Protein AF-A0A0H2TU42-F1 (afdb_monomer_lite)

Foldseek 3Di:
DDDDPDDQLQRQLVVLVVPPDPVSLVSSLVSLVVVCVVPVLALVSLQSNLVSCVSVVVLVVSLVSLVSSLVSCPVPDLLDPSNLSSLVSNLVSCVSVVVLVVNVVSLVSNVVNVDPCSVVSVVSSVVSVVVVVVCPDPPVVVVVCVVPDPPDPDPLDPADDAQQDDDDDQAEPDPDDPDDCGPPQLEEEEEDEACRLVSNVVVNVVVSVVCCVVVVHDHHYHYHYHYSALLNVLLVLLLVLLVVQLVVCVVVVPPPSVVSVVLSCCLSQFQWAFPVSLVVLLVRLVVVLVCLVVVHCSDPNDDDDPVSSVNSSVLSVQLNDDDDPCQQLLNVVVVVLVVVVVDDDPDPVPPPCVVQVVVCNLQSDGDDDLVVCCVPPVVLNVLVVCVVVVHPCSSVVNNVVCSVGIGGNSSSDDVVSVVSVVVSQCPDPPQPVDDDVVVNVVD

Radius of gyration: 30.94 Å; chains: 1; bounding box: 75×48×89 Å

Sequence (443 aa):
MASDGAESPSTLARTALTRADSIAIFAAEKAYKEAAKLAPDDPSPLSNISAVLFEKGDYAASLVYLKKAITLSTSEPEDSSKKRRLLSRAVKCHIHALNLQEADSALEALEASGSDEAVGLRDDVAQMQALWASVPDIKAQRKLVLDRLPRYTPDLLDEAEYYPAGHDQPEPLTDITPGKDAPKETDARLMFCGSGDARNVFTTMISYWLLGQIGNSKPNVHITMLDIKPAALARTLVILDMAQHFAIMKFMKTPGHEHALVNMSYLYSSPYLPPFVVEKLKLQLPPLIKALEEDEALLKFLYVPPDTRNRILQVLRQWNAPLPLQFRSKWTRAGVRRNMETSLPQRAQSGKLDTEAKTYKDLLAIFGPEDYISRREPALSPLLAAYRKGEAGARDKLEEYLAATWTPNPTFVDVGWEGVRAATFDSAPGYPRGGSEEEKADW

Secondary structure (DSSP, 8-state):
-----PPPHHHHHHHHHTT--HHHHHHHHHHHHHHHHH-TT-HHHHHHHHHHHHHTT-HHHHHHHHHHHHHHTTTS-TT-HHHHHHHHHHHHHHHHTT-HHHHHHHHHHHHHTT-THHHHHHHHHHHHHHHHHT-S-HHHHHHHHHHHS-S----S-SSPPP-SS--SPP-------TTS---SS-EEEEEEES-TT-HHHHHHHHHHHHHHHHTT---EEEEEEE-S-HHHHHHHHHHHHHHHHHHHHHHTT-TTTHHHHHHHHHHHH-SEE-HHHHHHHHHHHHHHHHHHHTT--SSTT----HHHHHHHHHHHHHHHSPPPGGG-HHHHHHHHHHHHHHS-------TT-HHHHHHHHHHS-----HHHHHHH-TTHHHHHHHHHTT-TTHHHHHHHHHHHHPEE-GGG--HHHHHHHHHHHHHSTT--SS--HHHHTT-

pLDDT: mean 80.25, std 16.75, range [26.73, 96.69]

InterPro domains:
  IPR011990 Tetratricopeptide-like helical domain superfamily [G3DSA:1.25.40.10] (25-119)
  IPR011990 Tetratricopeptide-like helical domain superfamily [SSF48452] (27-104)
  IPR027974 Domain of unknown function DUF4470 [PF14737] (171-247)

Structure (mmCIF, N/CA/C/O backbone):
data_AF-A0A0H2TU42-F1
#
_entry.id   AF-A0A0H2TU42-F1
#
loop_
_atom_site.group_PDB
_atom_site.id
_atom_site.type_symbol
_atom_site.label_atom_id
_atom_site.label_alt_id
_atom_site.label_comp_id
_atom_site.label_asym_id
_atom_site.label_entity_id
_atom_site.label_seq_id
_atom_site.pdbx_PDB_ins_code
_atom_site.Cartn_x
_atom_site.Cartn_y
_atom_site.Cartn_z
_atom_site.occupancy
_atom_site.B_iso_or_equiv
_atom_site.auth_seq_id
_atom_site.auth_comp_id
_atom_site.auth_asym_id
_atom_site.auth_atom_id
_atom_site.pdbx_PDB_model_num
ATOM 1 N N . MET A 1 1 ? -13.845 -24.448 -51.165 1.00 36.31 1 MET A N 1
ATOM 2 C CA . MET A 1 1 ? -13.022 -24.823 -49.997 1.00 36.31 1 MET A CA 1
ATOM 3 C C . MET A 1 1 ? -12.189 -23.607 -49.648 1.00 36.31 1 MET A C 1
ATOM 5 O O . MET A 1 1 ? -11.233 -23.317 -50.352 1.00 36.31 1 MET A O 1
ATOM 9 N N . ALA A 1 2 ? -12.670 -22.817 -48.690 1.00 26.73 2 ALA A N 1
ATOM 10 C CA . ALA A 1 2 ? -12.024 -21.591 -48.242 1.00 26.73 2 ALA A CA 1
ATOM 11 C C . ALA A 1 2 ? -10.931 -21.962 -47.232 1.00 26.73 2 ALA A C 1
ATOM 13 O O . ALA A 1 2 ? -11.217 -22.664 -46.266 1.00 26.73 2 ALA A O 1
ATOM 14 N N . SER A 1 3 ? -9.689 -21.560 -47.492 1.00 33.00 3 SER A N 1
ATOM 15 C CA . SER A 1 3 ? -8.603 -21.642 -46.517 1.00 33.00 3 SER A CA 1
ATOM 16 C C . SER A 1 3 ? -8.771 -20.498 -45.519 1.00 33.00 3 SER A C 1
ATOM 18 O O . SER A 1 3 ? -8.649 -19.333 -45.901 1.00 33.00 3 SER A O 1
ATOM 20 N N . ASP A 1 4 ? -9.091 -20.848 -44.276 1.00 37.72 4 ASP A N 1
ATOM 21 C CA . ASP A 1 4 ? -9.236 -19.929 -43.149 1.00 37.72 4 ASP A CA 1
ATOM 22 C C . ASP A 1 4 ? -8.024 -19.000 -43.003 1.00 37.72 4 ASP A C 1
ATOM 24 O O . ASP A 1 4 ? -6.873 -19.437 -42.954 1.00 37.72 4 ASP A O 1
ATOM 28 N N . GLY A 1 5 ? -8.308 -17.701 -42.901 1.00 37.81 5 GLY A N 1
ATOM 29 C CA . GLY A 1 5 ? -7.352 -16.619 -42.672 1.00 37.81 5 GLY A CA 1
ATOM 30 C C . GLY A 1 5 ? -6.841 -16.551 -41.232 1.00 37.81 5 GLY A C 1
ATOM 31 O O . GLY A 1 5 ? -6.866 -15.483 -40.625 1.00 37.81 5 GLY A O 1
ATOM 32 N N . ALA A 1 6 ? -6.392 -17.674 -40.669 1.00 40.59 6 ALA A N 1
ATOM 33 C CA . ALA A 1 6 ? -5.649 -17.659 -39.416 1.00 40.59 6 ALA A CA 1
ATOM 34 C C . ALA A 1 6 ? -4.234 -17.125 -39.690 1.00 40.59 6 ALA A C 1
ATOM 36 O O . ALA A 1 6 ? -3.470 -17.730 -40.446 1.00 40.59 6 ALA A O 1
ATOM 37 N N . GLU A 1 7 ? -3.882 -15.981 -39.098 1.00 47.84 7 GLU A N 1
ATOM 38 C CA . GLU A 1 7 ? -2.511 -15.473 -39.149 1.00 47.84 7 GLU A CA 1
ATOM 39 C C . GLU A 1 7 ? -1.542 -16.550 -38.653 1.00 47.84 7 GLU A C 1
ATOM 41 O O . GLU A 1 7 ? -1.769 -17.186 -37.621 1.00 47.84 7 GLU A O 1
ATOM 46 N N . SER A 1 8 ? -0.453 -16.772 -39.396 1.00 56.25 8 SER A N 1
ATOM 47 C CA . SER A 1 8 ? 0.522 -17.791 -39.012 1.00 56.25 8 SER A CA 1
ATOM 48 C C . SER A 1 8 ? 1.033 -17.518 -37.585 1.00 56.25 8 SER A C 1
ATOM 50 O O . SER A 1 8 ? 1.230 -16.351 -37.228 1.00 56.25 8 SER A O 1
ATOM 52 N N . PRO A 1 9 ? 1.335 -18.550 -36.775 1.00 53.38 9 PRO A N 1
ATOM 53 C CA . PRO A 1 9 ? 1.922 -18.365 -35.444 1.00 53.38 9 PRO A CA 1
ATOM 54 C C . PRO A 1 9 ? 3.171 -17.466 -35.448 1.00 53.38 9 PRO A C 1
ATOM 56 O O . PRO A 1 9 ? 3.448 -16.768 -34.476 1.00 53.38 9 PRO A O 1
ATOM 59 N N . SER A 1 10 ? 3.900 -17.438 -36.570 1.00 50.12 10 SER A N 1
ATOM 60 C CA . SER A 1 10 ? 5.056 -16.565 -36.773 1.00 50.12 10 SER A CA 1
ATOM 61 C C . SER A 1 10 ? 4.691 -15.084 -36.958 1.00 50.12 10 SER A C 1
ATOM 63 O O . SER A 1 10 ? 5.472 -14.220 -36.570 1.00 50.12 10 SER A O 1
ATOM 65 N N . THR A 1 11 ? 3.513 -14.782 -37.512 1.00 58.25 11 THR A N 1
ATOM 66 C CA . THR A 1 11 ? 2.992 -13.419 -37.702 1.00 58.25 11 THR A CA 1
ATOM 67 C C . THR A 1 11 ? 2.542 -12.837 -36.365 1.00 58.25 11 THR A C 1
ATOM 69 O O . THR A 1 11 ? 3.008 -11.768 -35.978 1.00 58.25 11 THR A O 1
ATOM 72 N N . LEU A 1 12 ? 1.753 -13.599 -35.599 1.00 57.28 12 LEU A N 1
ATOM 73 C CA . LEU A 1 12 ? 1.305 -13.222 -34.254 1.00 57.28 12 LEU A CA 1
ATOM 74 C C . LEU A 1 12 ? 2.488 -12.985 -33.298 1.00 57.28 12 LEU A C 1
ATOM 76 O O . LEU A 1 12 ? 2.488 -12.035 -32.517 1.00 57.28 12 LEU A O 1
ATOM 80 N N . ALA A 1 13 ? 3.540 -13.804 -33.404 1.00 55.44 13 ALA A N 1
ATOM 81 C CA . ALA A 1 13 ? 4.751 -13.656 -32.598 1.00 55.44 13 ALA A CA 1
ATOM 82 C C . ALA A 1 13 ? 5.600 -12.421 -32.969 1.00 55.44 13 ALA A C 1
ATOM 84 O O . ALA A 1 13 ? 6.298 -11.887 -32.106 1.00 55.44 13 ALA A O 1
ATOM 85 N N . ARG A 1 14 ? 5.556 -11.933 -34.220 1.00 56.66 14 ARG A N 1
ATOM 86 C CA . ARG A 1 14 ? 6.242 -10.684 -34.613 1.00 56.66 14 ARG A CA 1
ATOM 87 C C . ARG A 1 14 ? 5.549 -9.461 -34.021 1.00 56.66 14 ARG A C 1
ATOM 89 O O . ARG A 1 14 ? 6.233 -8.593 -33.491 1.00 56.66 14 ARG A O 1
ATOM 96 N N . THR A 1 15 ? 4.217 -9.436 -34.047 1.00 55.97 15 THR A N 1
ATOM 97 C CA . THR A 1 15 ? 3.397 -8.366 -33.452 1.00 55.97 15 THR A CA 1
ATOM 98 C C . THR A 1 15 ? 3.532 -8.318 -31.924 1.00 55.97 15 THR A C 1
ATOM 100 O O . THR A 1 15 ? 3.492 -7.248 -31.318 1.00 55.97 15 THR A O 1
ATOM 103 N N . ALA A 1 16 ? 3.740 -9.474 -31.287 1.00 52.84 16 ALA A N 1
ATOM 104 C CA . ALA A 1 16 ? 3.999 -9.575 -29.853 1.00 52.84 16 ALA A CA 1
ATOM 105 C C . ALA A 1 16 ? 5.377 -9.004 -29.453 1.00 52.84 16 ALA A C 1
ATOM 107 O O . ALA A 1 16 ? 5.484 -8.322 -28.438 1.00 52.84 16 ALA A O 1
ATOM 108 N N . LEU A 1 17 ? 6.418 -9.227 -30.267 1.00 50.94 17 LEU A N 1
ATOM 109 C CA . LEU A 1 17 ? 7.781 -8.750 -29.988 1.00 50.94 17 LEU A CA 1
ATOM 110 C C . LEU A 1 17 ? 7.901 -7.216 -30.051 1.00 50.94 17 LEU A C 1
ATOM 112 O O . LEU A 1 17 ? 8.698 -6.634 -29.327 1.00 50.94 17 LEU A O 1
ATOM 116 N N . THR A 1 18 ? 7.086 -6.549 -30.872 1.00 53.94 18 THR A N 1
ATOM 117 C CA . THR A 1 18 ? 7.065 -5.078 -30.974 1.00 53.94 18 THR A CA 1
ATOM 118 C C . THR A 1 18 ? 6.469 -4.364 -29.757 1.00 53.94 18 THR A C 1
ATOM 120 O O . THR A 1 18 ? 6.594 -3.149 -29.671 1.00 53.94 18 THR A O 1
ATOM 123 N N . ARG A 1 19 ? 5.816 -5.080 -28.828 1.00 48.12 19 ARG A N 1
ATOM 124 C CA . ARG A 1 19 ? 5.111 -4.485 -27.676 1.00 48.12 19 ARG A CA 1
ATOM 125 C C . ARG A 1 19 ? 5.881 -4.514 -26.350 1.00 48.12 19 ARG A C 1
ATOM 127 O O . ARG A 1 19 ? 5.322 -4.088 -25.356 1.00 48.12 19 ARG A O 1
ATOM 134 N N . ALA A 1 20 ? 7.123 -5.008 -26.320 1.00 50.12 20 ALA A N 1
ATOM 135 C CA . ALA A 1 20 ? 8.003 -5.017 -25.134 1.00 50.12 20 ALA A CA 1
ATOM 136 C C . ALA A 1 20 ? 7.394 -5.563 -23.812 1.00 50.12 20 ALA A C 1
ATOM 138 O O . ALA A 1 20 ? 7.954 -5.359 -22.741 1.00 50.12 20 ALA A O 1
ATOM 139 N N . ASP A 1 21 ? 6.293 -6.318 -23.866 1.00 56.97 21 ASP A N 1
ATOM 140 C CA . ASP A 1 21 ? 5.682 -6.947 -22.693 1.00 56.97 21 ASP A CA 1
ATOM 141 C C . ASP A 1 21 ? 6.434 -8.229 -22.300 1.00 56.97 21 ASP A C 1
ATOM 143 O O . ASP A 1 21 ? 6.593 -9.152 -23.108 1.00 56.97 21 ASP A O 1
ATOM 147 N N . SER A 1 22 ? 6.831 -8.359 -21.030 1.00 55.47 22 SER A N 1
ATOM 148 C CA . SER A 1 22 ? 7.536 -9.552 -20.520 1.00 55.47 22 SER A CA 1
ATOM 149 C C . SER A 1 22 ? 6.749 -10.856 -20.747 1.00 55.47 22 SER A C 1
ATOM 151 O O . SER A 1 22 ? 7.329 -11.894 -21.072 1.00 55.47 22 SER A O 1
ATOM 153 N N . ILE A 1 23 ? 5.415 -10.795 -20.672 1.00 58.09 23 ILE A N 1
ATOM 154 C CA . ILE A 1 23 ? 4.497 -11.911 -20.952 1.00 58.09 23 ILE A CA 1
ATOM 155 C C . ILE A 1 23 ? 4.503 -12.272 -22.450 1.00 58.09 23 ILE A C 1
ATOM 157 O O . ILE A 1 23 ? 4.455 -13.453 -22.812 1.00 58.09 23 ILE A O 1
ATOM 161 N N . ALA A 1 24 ? 4.621 -11.276 -23.330 1.00 66.06 24 ALA A N 1
ATOM 162 C CA . ALA A 1 24 ? 4.630 -11.455 -24.779 1.00 66.06 24 ALA A CA 1
ATOM 163 C C . ALA A 1 24 ? 5.919 -12.141 -25.274 1.00 66.06 24 ALA A C 1
ATOM 165 O O . ALA A 1 24 ? 5.869 -12.971 -26.186 1.00 66.06 24 ALA A O 1
ATOM 166 N N . ILE A 1 25 ? 7.056 -11.879 -24.622 1.00 69.19 25 ILE A N 1
ATOM 167 C CA . ILE A 1 25 ? 8.364 -12.474 -24.945 1.00 69.19 25 ILE A CA 1
ATOM 168 C C . ILE A 1 25 ? 8.367 -14.001 -24.726 1.00 69.19 25 ILE A C 1
ATOM 170 O O . ILE A 1 25 ? 8.842 -14.749 -25.585 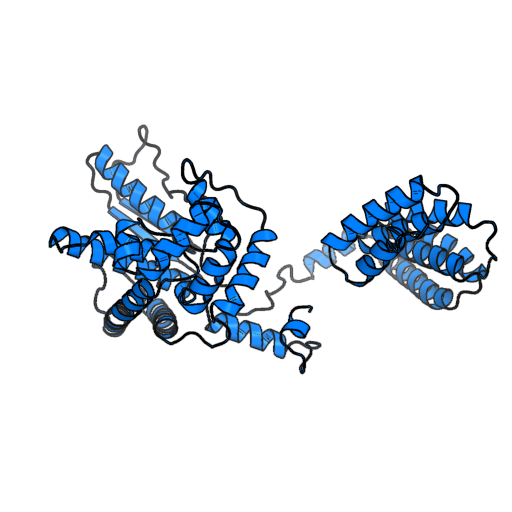1.00 69.19 25 ILE A O 1
ATOM 174 N N . PHE A 1 26 ? 7.792 -14.498 -23.621 1.00 73.25 26 PHE A N 1
ATOM 175 C CA . PHE A 1 26 ? 7.708 -15.947 -23.359 1.00 73.25 26 PHE A CA 1
ATOM 176 C C . PHE A 1 26 ? 6.787 -16.672 -24.347 1.00 73.25 26 PHE A C 1
ATOM 178 O O . PHE A 1 26 ? 7.103 -17.777 -24.803 1.00 73.25 26 PHE A O 1
ATOM 185 N N . ALA A 1 27 ? 5.660 -16.052 -24.703 1.00 77.12 27 ALA A N 1
ATOM 186 C CA . ALA A 1 27 ? 4.747 -16.593 -25.704 1.00 77.12 27 ALA A CA 1
ATOM 187 C C . ALA A 1 27 ? 5.408 -16.655 -27.095 1.00 77.12 27 ALA A C 1
ATOM 189 O O . ALA A 1 27 ? 5.297 -17.676 -27.782 1.00 77.12 27 ALA A O 1
ATOM 190 N N . ALA A 1 28 ? 6.155 -15.612 -27.476 1.00 78.94 28 ALA A N 1
ATOM 191 C CA . ALA A 1 28 ? 6.892 -15.553 -28.736 1.00 78.94 28 ALA A CA 1
ATOM 192 C C . ALA A 1 28 ? 7.981 -16.636 -28.825 1.00 78.94 28 ALA A C 1
ATOM 194 O O . ALA A 1 28 ? 8.077 -17.327 -29.840 1.00 78.94 28 ALA A O 1
ATOM 195 N N . GLU A 1 29 ? 8.756 -16.851 -27.755 1.00 85.00 29 GLU A N 1
ATOM 196 C CA . GLU A 1 29 ? 9.780 -17.904 -27.713 1.00 85.00 29 GLU A CA 1
ATOM 197 C C . GLU A 1 29 ? 9.178 -19.291 -27.987 1.00 85.00 29 GLU A C 1
ATOM 199 O O . GLU A 1 29 ? 9.701 -20.063 -28.795 1.00 85.00 29 GLU A O 1
ATOM 204 N N . LYS A 1 30 ? 8.046 -19.598 -27.339 1.00 86.06 30 LYS A N 1
ATOM 205 C CA . LYS A 1 30 ? 7.330 -20.865 -27.524 1.00 86.06 30 LYS A CA 1
ATOM 206 C C . LYS A 1 30 ? 6.829 -21.018 -28.961 1.00 86.06 30 LYS A C 1
ATOM 208 O O . LYS A 1 30 ? 7.024 -22.075 -29.558 1.00 86.06 30 LYS A O 1
ATOM 213 N N . ALA A 1 31 ? 6.229 -19.971 -29.526 1.00 85.69 31 ALA A N 1
ATOM 214 C CA . ALA A 1 31 ? 5.705 -19.989 -30.889 1.00 85.69 31 ALA A CA 1
ATOM 215 C C . ALA A 1 31 ? 6.810 -20.212 -31.935 1.00 85.69 31 ALA A C 1
ATOM 217 O O . ALA A 1 31 ? 6.652 -21.048 -32.825 1.00 85.69 31 ALA A O 1
ATOM 218 N N . TYR A 1 32 ? 7.956 -19.532 -31.809 1.00 90.81 32 TYR A N 1
ATOM 219 C CA . TYR A 1 32 ? 9.064 -19.724 -32.746 1.00 90.81 32 TYR A CA 1
ATOM 220 C C . TYR A 1 32 ? 9.752 -21.084 -32.591 1.00 90.81 32 TYR A C 1
ATOM 222 O O . TYR A 1 32 ? 10.192 -21.648 -33.591 1.00 90.81 32 TYR A O 1
ATOM 230 N N . LYS A 1 33 ? 9.804 -21.653 -31.378 1.00 90.81 33 LYS A N 1
ATOM 231 C CA . LYS A 1 33 ? 10.284 -23.030 -31.168 1.00 90.81 33 LYS A CA 1
ATOM 232 C C . LYS A 1 33 ? 9.399 -24.061 -31.866 1.00 90.81 33 LYS A C 1
ATOM 234 O O . LYS A 1 33 ? 9.930 -24.990 -32.464 1.00 90.81 33 LYS A O 1
ATOM 239 N N . GLU A 1 34 ? 8.078 -23.899 -31.824 1.00 90.62 34 GLU A N 1
ATOM 240 C CA . GLU A 1 34 ? 7.168 -24.761 -32.589 1.00 90.62 34 GLU A CA 1
ATOM 241 C C . GLU A 1 34 ? 7.316 -24.539 -34.100 1.00 90.62 34 GLU A C 1
ATOM 243 O O . GLU A 1 34 ? 7.420 -25.506 -34.851 1.00 90.62 34 GLU A O 1
ATOM 248 N N . ALA A 1 35 ? 7.442 -23.288 -34.557 1.00 88.19 35 ALA A N 1
ATOM 249 C CA . ALA A 1 35 ? 7.691 -22.992 -35.969 1.00 88.19 35 ALA A CA 1
ATOM 250 C C . ALA A 1 35 ? 8.994 -23.636 -36.485 1.00 88.19 35 ALA A C 1
ATOM 252 O O . ALA A 1 35 ? 9.003 -24.210 -37.570 1.00 88.19 35 ALA A O 1
ATOM 253 N N . ALA A 1 36 ? 10.066 -23.617 -35.687 1.00 90.25 36 ALA A N 1
ATOM 254 C CA . ALA A 1 36 ? 11.335 -24.264 -36.024 1.00 90.25 36 ALA A CA 1
ATOM 255 C C . ALA A 1 36 ? 11.226 -25.797 -36.129 1.00 90.25 36 ALA A C 1
ATOM 257 O O . ALA A 1 36 ? 11.974 -26.410 -36.884 1.00 90.25 36 ALA A O 1
ATOM 258 N N . LYS A 1 37 ? 10.301 -26.434 -35.393 1.00 92.19 37 LYS A N 1
ATOM 259 C CA . LYS A 1 37 ? 10.027 -27.877 -35.537 1.00 92.19 37 LYS A CA 1
ATOM 260 C C . LYS A 1 37 ? 9.267 -28.189 -36.825 1.00 92.19 37 LYS A C 1
ATOM 262 O O . LYS A 1 37 ? 9.496 -29.236 -37.420 1.00 92.19 37 LYS A O 1
ATOM 267 N N . LEU A 1 38 ? 8.348 -27.308 -37.220 1.00 91.19 38 LEU A N 1
ATOM 268 C CA . LEU A 1 38 ? 7.512 -27.479 -38.410 1.00 91.19 38 LEU A CA 1
ATOM 269 C C . LEU A 1 38 ? 8.276 -27.204 -39.714 1.00 91.19 38 LEU A C 1
ATOM 271 O O . LEU A 1 38 ? 7.951 -27.799 -40.737 1.00 91.19 38 LEU A O 1
ATOM 275 N N . ALA A 1 39 ? 9.283 -26.330 -39.674 1.00 87.56 39 ALA A N 1
ATOM 276 C CA . ALA A 1 39 ? 10.134 -25.986 -40.810 1.00 87.56 39 ALA A CA 1
ATOM 277 C C . ALA A 1 39 ? 11.622 -26.036 -40.400 1.00 87.56 39 ALA A C 1
ATOM 279 O O . ALA A 1 39 ? 12.222 -24.990 -40.150 1.00 87.56 39 ALA A O 1
ATOM 280 N N . PRO A 1 40 ? 12.224 -27.238 -40.298 1.00 87.38 40 PRO A N 1
ATOM 281 C CA . PRO A 1 40 ? 13.585 -27.405 -39.779 1.00 87.38 40 PRO A CA 1
ATOM 282 C C . PRO A 1 40 ? 14.671 -26.794 -40.678 1.00 87.38 40 PRO A C 1
ATOM 284 O O . PRO A 1 40 ? 15.730 -26.425 -40.175 1.00 87.38 40 PRO A O 1
ATOM 287 N N . ASP A 1 41 ? 14.391 -26.652 -41.975 1.00 87.69 41 ASP A N 1
ATOM 288 C CA . ASP A 1 41 ? 15.322 -26.100 -42.965 1.00 87.69 41 ASP A CA 1
ATOM 289 C C . ASP A 1 41 ? 15.129 -24.587 -43.198 1.00 87.69 41 ASP A C 1
ATOM 291 O O . ASP A 1 41 ? 15.902 -23.974 -43.932 1.00 87.69 41 ASP A O 1
ATOM 295 N N . ASP A 1 42 ? 14.120 -23.956 -42.578 1.00 86.62 42 ASP A N 1
ATOM 296 C CA . ASP A 1 42 ? 13.911 -22.503 -42.661 1.00 86.62 42 ASP A CA 1
ATOM 297 C C . ASP A 1 42 ? 14.761 -21.781 -41.592 1.00 86.62 42 ASP A C 1
ATOM 299 O O . ASP A 1 42 ? 14.579 -22.012 -40.391 1.00 86.62 42 ASP A O 1
ATOM 303 N N . PRO A 1 43 ? 15.668 -20.858 -41.968 1.00 89.31 43 PRO A N 1
ATOM 304 C CA . PRO A 1 43 ? 16.447 -20.084 -41.002 1.00 89.31 43 PRO A CA 1
ATOM 305 C C . PRO A 1 43 ? 15.611 -19.054 -40.218 1.00 89.31 43 PRO A C 1
ATOM 307 O O . PRO A 1 43 ? 16.056 -18.562 -39.174 1.00 89.31 43 PRO A O 1
ATOM 310 N N . SER A 1 44 ? 14.408 -18.697 -40.682 1.00 89.62 44 SER A N 1
ATOM 311 C CA . SER A 1 44 ? 13.621 -17.576 -40.145 1.00 89.62 44 SER A CA 1
ATOM 312 C C . SER A 1 44 ? 13.141 -17.784 -38.699 1.00 89.62 44 SER A C 1
ATOM 314 O O . SER A 1 44 ? 13.308 -16.864 -37.888 1.00 89.62 44 SER A O 1
ATOM 316 N N . PRO A 1 45 ? 12.590 -18.952 -38.306 1.00 90.69 45 PRO A N 1
ATOM 317 C CA . PRO A 1 45 ? 12.252 -19.228 -36.912 1.00 90.69 45 PRO A CA 1
ATOM 318 C C . PRO A 1 45 ? 13.469 -19.148 -35.987 1.00 90.69 45 PRO A C 1
ATOM 320 O O . PRO A 1 45 ? 13.381 -18.544 -34.921 1.00 90.69 45 PRO A O 1
ATOM 323 N N . LEU A 1 46 ? 14.625 -19.677 -36.407 1.00 93.44 46 LEU A N 1
ATOM 324 C CA . LEU A 1 46 ? 15.860 -19.649 -35.613 1.00 93.44 46 LEU A CA 1
ATOM 325 C C . LEU A 1 46 ? 16.394 -18.221 -35.441 1.00 93.44 46 LEU A C 1
ATOM 327 O O . LEU A 1 46 ? 16.766 -17.830 -34.334 1.00 93.44 46 LEU A O 1
ATOM 331 N N . SER A 1 47 ? 16.351 -17.414 -36.507 1.00 93.00 47 SER A N 1
ATOM 332 C CA . SER A 1 47 ? 16.646 -15.979 -36.451 1.00 93.00 47 SER A CA 1
ATOM 333 C C . SER A 1 47 ? 15.774 -15.273 -35.408 1.00 93.00 47 SER A C 1
ATOM 335 O O . SER A 1 47 ? 16.277 -14.496 -34.598 1.00 93.00 47 SER A O 1
ATOM 337 N N . ASN A 1 48 ? 14.473 -15.563 -35.380 1.00 91.94 48 ASN A N 1
ATOM 338 C CA . ASN A 1 48 ? 13.554 -14.915 -34.446 1.00 91.94 48 ASN A CA 1
ATOM 339 C C . ASN A 1 48 ? 13.724 -15.408 -33.001 1.00 91.94 48 ASN A C 1
ATOM 341 O O . ASN A 1 48 ? 13.646 -14.592 -32.087 1.00 91.94 48 ASN A O 1
ATOM 345 N N . ILE A 1 49 ? 14.044 -16.690 -32.779 1.00 93.00 49 ILE A N 1
ATOM 346 C CA . ILE A 1 49 ? 14.433 -17.189 -31.446 1.00 93.00 49 ILE A CA 1
ATOM 347 C C . ILE A 1 49 ? 15.671 -16.439 -30.944 1.00 93.00 49 ILE A C 1
ATOM 349 O O . ILE A 1 49 ? 15.695 -16.015 -29.792 1.00 93.00 49 ILE A O 1
ATOM 353 N N . SER A 1 50 ? 16.674 -16.215 -31.802 1.00 94.56 50 SER A N 1
ATOM 354 C CA . SER A 1 50 ? 17.859 -15.449 -31.398 1.00 94.56 50 SER A CA 1
ATOM 355 C C . SER A 1 50 ? 17.539 -14.001 -31.020 1.00 94.56 50 SER A C 1
ATOM 357 O O . SER A 1 50 ? 18.102 -13.479 -30.067 1.00 94.56 50 SER A O 1
ATOM 359 N N . ALA A 1 51 ? 16.599 -13.357 -31.719 1.00 91.69 51 ALA A N 1
ATOM 360 C CA . ALA A 1 51 ? 16.154 -12.013 -31.368 1.00 91.69 51 ALA A CA 1
ATOM 361 C C . ALA A 1 51 ? 15.464 -12.001 -29.998 1.00 91.69 51 ALA A C 1
ATOM 363 O O . ALA A 1 51 ? 15.816 -11.194 -29.152 1.00 91.69 51 ALA A O 1
ATOM 364 N N . VAL A 1 52 ? 14.558 -12.950 -29.744 1.00 90.12 52 VAL A N 1
ATOM 365 C CA . VAL A 1 52 ? 13.890 -13.089 -28.440 1.00 90.12 52 VAL A CA 1
ATOM 366 C C . VAL A 1 52 ? 14.901 -13.297 -27.309 1.00 90.12 52 VAL A C 1
ATOM 368 O O . VAL A 1 52 ? 14.788 -12.675 -26.259 1.00 90.12 52 VAL A O 1
ATOM 371 N N . LEU A 1 53 ? 15.904 -14.154 -27.511 1.00 92.38 53 LEU A N 1
ATOM 372 C CA . LEU A 1 53 ? 16.938 -14.415 -26.505 1.00 92.38 53 LEU A CA 1
ATOM 373 C C . LEU A 1 53 ? 17.869 -13.216 -26.295 1.00 92.38 53 LEU A C 1
ATOM 375 O O . LEU A 1 53 ? 18.275 -12.963 -25.166 1.00 92.38 53 LEU A O 1
ATOM 379 N N . PHE A 1 54 ? 18.157 -12.460 -27.357 1.00 92.06 54 PHE A N 1
ATOM 380 C CA . PHE A 1 54 ? 18.892 -11.200 -27.275 1.00 92.06 54 PHE A CA 1
ATOM 381 C C . PHE A 1 54 ? 18.157 -10.174 -26.403 1.00 92.06 54 PHE A C 1
ATOM 383 O O . PHE A 1 54 ? 18.762 -9.650 -25.475 1.00 92.06 54 PHE A O 1
ATOM 390 N N . GLU A 1 55 ? 16.853 -9.967 -26.621 1.00 87.12 55 GLU A N 1
ATOM 391 C CA . GLU A 1 55 ? 16.036 -9.056 -25.795 1.00 87.12 55 GLU A CA 1
ATOM 392 C C . GLU A 1 55 ? 15.927 -9.524 -24.333 1.00 87.12 55 GLU A C 1
ATOM 394 O O . GLU A 1 55 ? 15.834 -8.717 -23.413 1.00 87.12 55 GLU A O 1
ATOM 399 N N . LYS A 1 56 ? 15.986 -10.840 -24.086 1.00 87.19 56 LYS A N 1
ATOM 400 C CA . LYS A 1 56 ? 16.034 -11.410 -22.726 1.00 87.19 56 LYS A CA 1
ATOM 401 C C . LYS A 1 56 ? 17.398 -11.255 -22.041 1.00 87.19 56 LYS A C 1
ATOM 403 O O . LYS A 1 56 ? 17.521 -11.630 -20.877 1.00 87.19 56 LYS A O 1
ATOM 408 N N . GLY A 1 57 ? 18.421 -10.781 -22.752 1.00 88.25 57 GLY A N 1
ATOM 409 C CA . GLY A 1 57 ? 19.801 -10.723 -22.269 1.00 88.25 57 GLY A CA 1
ATOM 410 C C . GLY A 1 57 ? 20.522 -12.078 -22.229 1.00 88.25 57 GLY A C 1
ATOM 411 O O . GLY A 1 57 ? 21.636 -12.162 -21.716 1.00 88.25 57 GLY A O 1
ATOM 412 N N . ASP A 1 58 ? 19.934 -13.149 -22.779 1.00 93.56 58 ASP A N 1
ATOM 413 C CA . ASP A 1 58 ? 20.580 -14.464 -22.888 1.00 93.56 58 ASP A CA 1
ATOM 414 C C . ASP A 1 58 ? 21.412 -14.541 -24.178 1.00 93.56 58 ASP A C 1
ATOM 416 O O . ASP A 1 58 ? 21.065 -15.194 -25.170 1.00 93.56 58 ASP A O 1
ATOM 420 N N . TYR A 1 59 ? 22.531 -13.814 -24.178 1.00 95.25 59 TYR A N 1
ATOM 421 C CA . TYR A 1 59 ? 23.412 -13.701 -25.342 1.00 95.25 59 TYR A CA 1
ATOM 422 C C . TYR A 1 59 ? 24.058 -15.039 -25.722 1.00 95.25 59 TYR A C 1
ATOM 424 O O . TYR A 1 59 ? 24.235 -15.319 -26.907 1.00 95.25 59 TYR A O 1
ATOM 432 N N . ALA A 1 60 ? 24.360 -15.894 -24.740 1.00 94.56 60 ALA A N 1
ATOM 433 C CA . ALA A 1 60 ? 24.947 -17.208 -24.980 1.00 94.56 60 ALA A CA 1
ATOM 434 C C . ALA A 1 60 ? 23.975 -18.123 -25.739 1.00 94.56 60 ALA A C 1
ATOM 436 O O . ALA A 1 60 ? 24.347 -18.711 -26.758 1.00 94.56 60 ALA A O 1
ATOM 437 N N . ALA A 1 61 ? 22.714 -18.208 -25.299 1.00 94.25 61 ALA A N 1
ATOM 438 C CA . ALA A 1 61 ? 21.711 -18.977 -26.023 1.00 94.25 61 ALA A CA 1
ATOM 439 C C . ALA A 1 61 ? 21.383 -18.338 -27.381 1.00 94.25 61 ALA A C 1
ATOM 441 O O . ALA A 1 61 ? 21.232 -19.059 -28.370 1.00 94.25 61 ALA A O 1
ATOM 442 N N . SER A 1 62 ? 21.328 -17.003 -27.463 1.00 96.69 62 SER A N 1
ATOM 443 C CA . SER A 1 62 ? 21.131 -16.283 -28.728 1.00 96.69 62 SER A CA 1
ATOM 444 C C . SER A 1 62 ? 22.174 -16.678 -29.781 1.00 96.69 62 SER A C 1
ATOM 446 O O . SER A 1 62 ? 21.804 -17.061 -30.895 1.00 96.69 62 SER A O 1
ATOM 448 N N . LEU A 1 63 ? 23.462 -16.709 -29.414 1.00 96.00 63 LEU A N 1
ATOM 449 C CA . LEU A 1 63 ? 24.564 -17.111 -30.297 1.00 96.00 63 LEU A CA 1
ATOM 450 C C . LEU A 1 63 ? 24.416 -18.539 -30.841 1.00 96.00 63 LEU A C 1
ATOM 452 O O . LEU A 1 63 ? 24.721 -18.789 -32.009 1.00 96.00 63 LEU A O 1
ATOM 456 N N . VAL A 1 64 ? 23.889 -19.476 -30.043 1.00 95.62 64 VAL A N 1
ATOM 457 C CA . VAL A 1 64 ? 23.619 -20.851 -30.501 1.00 95.62 64 VAL A CA 1
ATOM 458 C C . VAL A 1 64 ? 22.603 -20.861 -31.644 1.00 95.62 64 VAL A C 1
ATOM 460 O O . VAL A 1 64 ? 22.798 -21.565 -32.638 1.00 95.62 64 VAL A O 1
ATOM 463 N N . TYR A 1 65 ? 21.522 -20.086 -31.527 1.00 95.31 65 TYR A N 1
ATOM 464 C CA . TYR A 1 65 ? 20.498 -20.006 -32.572 1.00 95.31 65 TYR A CA 1
ATOM 465 C C . TYR A 1 65 ? 20.948 -19.167 -33.770 1.00 95.31 65 TYR A C 1
ATOM 467 O O . TYR A 1 65 ? 20.649 -19.553 -34.900 1.00 95.31 65 TYR A O 1
ATOM 475 N N . LEU A 1 66 ? 21.721 -18.096 -33.555 1.00 95.00 66 LEU A N 1
ATOM 476 C CA . LEU A 1 66 ? 22.351 -17.319 -34.628 1.00 95.00 66 LEU A CA 1
ATOM 477 C C . LEU A 1 66 ? 23.245 -18.198 -35.492 1.00 95.00 66 LEU A C 1
ATOM 479 O O . LEU A 1 66 ? 23.094 -18.199 -36.710 1.00 95.00 66 LEU A O 1
ATOM 483 N N . LYS A 1 67 ? 24.119 -19.001 -34.874 1.00 93.38 67 LYS A N 1
ATOM 484 C CA . LYS A 1 67 ? 25.005 -19.914 -35.600 1.00 93.38 67 LYS A CA 1
ATOM 485 C C . LYS A 1 67 ? 24.210 -20.866 -36.491 1.00 93.38 67 LYS A C 1
ATOM 487 O O . LYS A 1 67 ? 24.521 -20.994 -37.670 1.00 93.38 67 LYS A O 1
ATOM 492 N N . LYS A 1 68 ? 23.146 -21.478 -35.957 1.00 93.44 68 LYS A N 1
ATOM 493 C CA . LYS A 1 68 ? 22.267 -22.368 -36.733 1.00 93.44 68 LYS A CA 1
ATOM 494 C C . LYS A 1 68 ? 21.563 -21.630 -37.877 1.00 93.44 68 LYS A C 1
ATOM 496 O O . LYS A 1 68 ? 21.553 -22.131 -38.996 1.00 93.44 68 LYS A O 1
ATOM 501 N N . ALA A 1 69 ? 21.019 -20.440 -37.615 1.00 92.75 69 ALA A N 1
ATOM 502 C CA . ALA A 1 69 ? 20.351 -19.625 -38.628 1.00 92.75 69 ALA A CA 1
ATOM 503 C C . ALA A 1 69 ? 21.310 -19.215 -39.760 1.00 92.75 69 ALA A C 1
ATOM 505 O O . ALA A 1 69 ? 20.944 -19.297 -40.929 1.00 92.75 69 ALA A O 1
ATOM 506 N N . ILE A 1 70 ? 22.550 -18.837 -39.430 1.00 90.00 70 ILE A N 1
ATOM 507 C CA . ILE A 1 70 ? 23.593 -18.492 -40.405 1.00 90.00 70 ILE A CA 1
ATOM 508 C C . ILE A 1 70 ? 23.977 -19.720 -41.244 1.00 90.00 70 ILE A C 1
ATOM 510 O O . ILE A 1 70 ? 24.066 -19.608 -42.463 1.00 90.00 70 ILE A O 1
ATOM 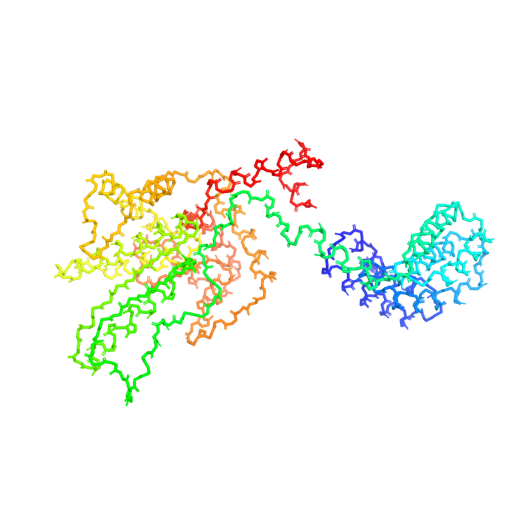514 N N . THR A 1 71 ? 24.138 -20.902 -40.632 1.00 90.06 71 THR A N 1
ATOM 515 C CA . THR A 1 71 ? 24.442 -22.151 -41.362 1.00 90.06 71 THR A CA 1
ATOM 516 C C . THR A 1 71 ? 23.336 -22.541 -42.351 1.00 90.06 71 THR A C 1
ATOM 518 O O . THR A 1 71 ? 23.635 -22.976 -43.462 1.00 90.06 71 THR A O 1
ATOM 521 N N . LEU A 1 72 ? 22.065 -22.349 -41.986 1.00 88.50 72 LEU A N 1
ATOM 522 C CA . LEU A 1 72 ? 20.932 -22.594 -42.888 1.00 88.50 72 LEU A CA 1
ATOM 523 C C . LEU A 1 72 ? 20.756 -21.499 -43.956 1.00 88.50 72 LEU A C 1
ATOM 525 O O . LEU A 1 72 ? 20.091 -21.728 -44.958 1.00 88.50 72 LEU A O 1
ATOM 529 N N . SER A 1 73 ? 21.385 -20.333 -43.784 1.00 83.62 73 SER A N 1
ATOM 530 C CA . SER A 1 73 ? 21.334 -19.210 -44.735 1.00 83.62 73 SER A CA 1
ATOM 531 C C . SER A 1 73 ? 22.491 -19.229 -45.747 1.00 83.62 73 SER A C 1
ATOM 533 O O . SER A 1 73 ? 22.854 -18.191 -46.291 1.00 83.62 73 SER A O 1
ATOM 535 N N . THR A 1 74 ? 23.109 -20.388 -45.999 1.00 75.69 74 THR A N 1
ATOM 536 C CA . THR A 1 74 ? 24.258 -20.528 -46.920 1.00 75.69 74 THR A CA 1
ATOM 537 C C . THR A 1 74 ? 23.910 -20.270 -48.387 1.00 75.69 74 THR A C 1
ATOM 539 O O . THR A 1 74 ? 24.799 -19.954 -49.171 1.00 75.69 74 THR A O 1
ATOM 542 N N . SER A 1 75 ? 22.632 -20.377 -48.756 1.00 73.81 75 SER A N 1
ATOM 543 C CA . SER A 1 75 ? 22.118 -20.050 -50.091 1.00 73.81 75 SER A CA 1
ATOM 544 C C . SER A 1 75 ? 21.748 -18.573 -50.271 1.00 73.81 75 SER A C 1
ATOM 546 O O . SER A 1 75 ? 21.480 -18.153 -51.396 1.00 73.81 75 SER A O 1
ATOM 548 N N . GLU A 1 76 ? 21.714 -17.783 -49.193 1.00 73.81 76 GLU A N 1
ATOM 549 C CA . GLU A 1 76 ? 21.436 -16.347 -49.263 1.00 73.81 76 GLU A CA 1
ATOM 550 C C . GLU A 1 76 ? 22.700 -15.596 -49.724 1.00 73.81 76 GLU A C 1
ATOM 552 O O . GLU A 1 76 ? 23.799 -15.905 -49.245 1.00 73.81 76 GLU A O 1
ATOM 557 N N . PRO A 1 77 ? 22.574 -14.592 -50.614 1.00 76.81 77 PRO A N 1
ATOM 558 C CA . PRO A 1 77 ? 23.689 -13.732 -50.994 1.00 76.81 77 PRO A CA 1
ATOM 559 C C . PRO A 1 77 ? 24.407 -13.150 -49.770 1.00 76.81 77 PRO A C 1
ATOM 561 O O . PRO A 1 77 ? 23.768 -12.802 -48.767 1.00 76.81 77 PRO A O 1
ATOM 564 N N . GLU A 1 78 ? 25.735 -13.032 -49.857 1.00 69.44 78 GLU A N 1
ATOM 565 C CA . GLU A 1 78 ? 26.577 -12.485 -48.780 1.00 69.44 78 GLU A CA 1
ATOM 566 C C . GLU A 1 78 ? 26.125 -11.087 -48.333 1.00 69.44 78 GLU A C 1
ATOM 568 O O . GLU A 1 78 ? 26.192 -10.750 -47.154 1.00 69.44 78 GLU A O 1
ATOM 573 N N . ASP A 1 79 ? 25.584 -10.301 -49.258 1.00 73.50 79 ASP A N 1
ATOM 574 C CA . ASP A 1 79 ? 25.111 -8.935 -49.063 1.00 73.50 79 ASP A CA 1
ATOM 575 C C . ASP A 1 79 ? 23.617 -8.839 -48.683 1.00 73.50 79 ASP A C 1
ATOM 577 O O . ASP A 1 79 ? 23.054 -7.744 -48.597 1.00 73.50 79 ASP A O 1
ATOM 581 N N . SER A 1 80 ? 22.948 -9.966 -48.415 1.00 84.19 80 SE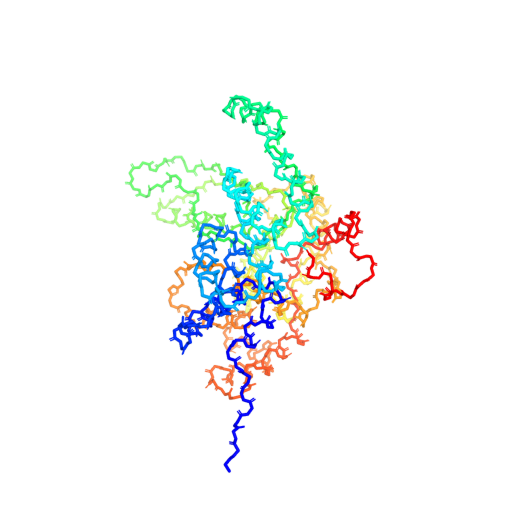R A N 1
ATOM 582 C CA . SER A 1 80 ? 21.524 -9.971 -48.067 1.00 84.19 80 SER A CA 1
ATOM 583 C C . SER A 1 80 ? 21.247 -9.295 -46.715 1.00 84.19 80 SER A C 1
ATOM 585 O O . SER A 1 80 ? 21.926 -9.507 -45.704 1.00 84.19 80 SER A O 1
ATOM 587 N N . SER A 1 81 ? 20.163 -8.514 -46.654 1.00 83.00 81 SER A N 1
ATOM 588 C CA . SER A 1 81 ? 19.744 -7.797 -45.436 1.00 83.00 81 SER A CA 1
ATOM 589 C C . SER A 1 81 ? 19.475 -8.730 -44.247 1.00 83.00 81 SER A C 1
ATOM 591 O O . SER A 1 81 ? 19.729 -8.369 -43.096 1.00 83.00 81 SER A O 1
ATOM 593 N N . LYS A 1 82 ? 19.007 -9.957 -44.511 1.00 82.75 82 LYS A N 1
ATOM 594 C CA . LYS A 1 82 ? 18.797 -10.990 -43.489 1.00 82.75 82 LYS A CA 1
ATOM 595 C C . LYS A 1 82 ? 20.118 -11.447 -42.872 1.00 82.75 82 LYS A C 1
ATOM 597 O O . LYS A 1 82 ? 20.216 -11.512 -41.647 1.00 82.75 82 LYS A O 1
ATOM 602 N N . LYS A 1 83 ? 21.128 -11.731 -43.701 1.00 84.56 83 LYS A N 1
ATOM 603 C CA . LYS A 1 83 ? 22.446 -12.184 -43.246 1.00 84.56 83 LYS A CA 1
ATOM 604 C C . LYS A 1 83 ? 23.166 -11.085 -42.468 1.00 84.56 83 LYS A C 1
ATOM 606 O O . LYS A 1 83 ? 23.626 -11.348 -41.359 1.00 84.56 83 LYS A O 1
ATOM 611 N N . ARG A 1 84 ? 23.114 -9.835 -42.946 1.00 90.31 84 ARG A N 1
ATOM 612 C CA . ARG A 1 84 ? 23.605 -8.653 -42.208 1.00 90.31 84 ARG A CA 1
ATOM 613 C C . ARG A 1 84 ? 22.977 -8.524 -40.822 1.00 90.31 84 ARG A C 1
ATOM 615 O O . ARG A 1 84 ? 23.687 -8.336 -39.840 1.00 90.31 84 ARG A O 1
ATOM 622 N N . ARG A 1 85 ? 21.653 -8.698 -40.708 1.00 90.62 85 ARG A N 1
ATOM 623 C CA . ARG A 1 85 ? 20.943 -8.630 -39.417 1.00 90.62 85 ARG A CA 1
ATOM 624 C C . ARG A 1 85 ? 21.386 -9.723 -38.438 1.00 90.62 85 ARG A C 1
ATOM 626 O O . ARG A 1 85 ? 21.442 -9.473 -37.235 1.00 90.62 85 ARG A O 1
ATOM 633 N N . LEU A 1 86 ? 21.664 -10.931 -38.930 1.00 92.31 86 LEU A N 1
ATOM 634 C CA . LEU A 1 86 ? 22.173 -12.033 -38.108 1.00 92.31 86 LEU A CA 1
ATOM 635 C C . LEU A 1 86 ? 23.602 -11.762 -37.627 1.00 92.31 86 LEU A C 1
ATOM 637 O O . LEU A 1 86 ? 23.879 -11.924 -36.441 1.00 92.31 86 LEU A O 1
ATOM 641 N N . LEU A 1 87 ? 24.475 -11.306 -38.528 1.00 92.81 87 LEU A N 1
ATOM 642 C CA . LEU A 1 87 ? 25.866 -10.972 -38.222 1.00 92.81 87 LEU A CA 1
ATOM 643 C C . LEU A 1 87 ? 25.962 -9.790 -37.244 1.00 92.81 87 LEU A C 1
ATOM 645 O O . LEU A 1 87 ? 26.651 -9.897 -36.236 1.00 92.81 87 LEU A O 1
ATOM 649 N N . SER A 1 88 ? 25.183 -8.724 -37.454 1.00 94.62 88 SER A N 1
ATOM 650 C CA . SER A 1 88 ? 25.090 -7.581 -36.530 1.00 94.62 88 SER A CA 1
ATOM 651 C C . SER A 1 88 ? 24.670 -8.014 -35.123 1.00 94.62 88 SER A C 1
ATOM 653 O O . SER A 1 88 ? 25.307 -7.647 -34.134 1.00 94.62 88 SER A O 1
ATOM 655 N N . ARG A 1 89 ? 23.652 -8.881 -35.007 1.00 95.19 89 ARG A N 1
ATOM 656 C CA . ARG A 1 89 ? 23.246 -9.420 -33.701 1.00 95.19 89 ARG A CA 1
ATOM 657 C C . ARG A 1 89 ? 24.337 -10.288 -33.070 1.00 95.19 89 ARG A C 1
ATOM 659 O O . ARG A 1 89 ? 24.494 -10.232 -31.857 1.00 95.19 89 ARG A O 1
ATOM 666 N N . ALA A 1 90 ? 25.090 -11.057 -33.856 1.00 96.12 90 ALA A N 1
ATOM 667 C CA . ALA A 1 90 ? 26.196 -11.867 -33.342 1.00 96.12 90 ALA A CA 1
ATOM 668 C C . ALA A 1 90 ? 27.313 -10.994 -32.752 1.00 96.12 90 ALA A C 1
ATOM 670 O O . ALA A 1 90 ? 27.734 -11.246 -31.624 1.00 96.12 90 ALA A O 1
ATOM 671 N N . VAL A 1 91 ? 27.716 -9.929 -33.456 1.00 96.19 91 VAL A N 1
ATOM 672 C CA . VAL A 1 91 ? 28.690 -8.946 -32.949 1.00 96.19 91 VAL A CA 1
ATOM 673 C C . VAL A 1 91 ? 28.202 -8.346 -31.629 1.00 96.19 91 VAL A C 1
ATOM 675 O O . VAL A 1 91 ? 28.904 -8.418 -30.624 1.00 96.19 91 VAL A O 1
ATOM 678 N N . LYS A 1 92 ? 26.956 -7.855 -31.584 1.00 95.69 92 LYS A N 1
ATOM 679 C CA . LYS A 1 92 ? 26.356 -7.291 -30.360 1.00 95.69 92 LYS A CA 1
ATOM 680 C C . LYS A 1 92 ? 26.303 -8.304 -29.215 1.00 95.69 92 LYS A C 1
ATOM 682 O O . LYS A 1 92 ? 26.647 -7.965 -28.087 1.00 95.69 92 LYS A O 1
ATOM 687 N N . CYS A 1 93 ? 25.925 -9.556 -29.484 1.00 96.50 93 CYS A N 1
ATOM 688 C CA . CYS A 1 93 ? 25.964 -10.626 -28.487 1.00 96.50 93 CYS A CA 1
ATOM 689 C C . CYS A 1 93 ? 27.369 -10.819 -27.907 1.00 96.50 93 CYS A C 1
ATOM 691 O O . CYS A 1 93 ? 27.496 -10.962 -26.694 1.00 96.50 93 CYS A O 1
ATOM 693 N N . HIS A 1 94 ? 28.411 -10.825 -28.742 1.00 95.25 94 HIS A N 1
ATOM 694 C CA . HIS A 1 94 ? 29.790 -10.976 -28.282 1.00 95.25 94 HIS A CA 1
ATOM 695 C C . HIS A 1 94 ? 30.276 -9.763 -27.479 1.00 95.25 94 HIS A C 1
ATOM 697 O O . HIS A 1 94 ? 30.903 -9.959 -26.439 1.00 95.25 94 HIS A O 1
ATOM 703 N N . ILE A 1 95 ? 29.910 -8.538 -27.878 1.00 92.19 95 ILE A N 1
ATOM 704 C CA . ILE A 1 95 ? 30.174 -7.316 -27.099 1.00 92.19 95 ILE A CA 1
ATOM 705 C C . ILE A 1 95 ? 29.514 -7.410 -25.716 1.00 92.19 95 ILE A C 1
ATOM 707 O O . ILE A 1 95 ? 30.187 -7.247 -24.700 1.00 92.19 95 ILE A O 1
ATOM 711 N N . HIS A 1 96 ? 28.215 -7.724 -25.650 1.00 91.31 96 HIS A N 1
ATOM 712 C CA . HIS A 1 96 ? 27.492 -7.811 -24.376 1.00 91.31 96 HIS A CA 1
ATOM 713 C C . HIS A 1 96 ? 27.934 -8.992 -23.501 1.00 91.31 96 HIS A C 1
ATOM 715 O O . HIS A 1 96 ? 27.893 -8.899 -22.276 1.00 91.31 96 HIS A O 1
ATOM 721 N N . ALA A 1 97 ? 28.386 -10.090 -24.112 1.00 89.75 97 ALA A N 1
ATOM 722 C CA . ALA A 1 97 ? 29.004 -11.215 -23.413 1.00 89.75 97 ALA A CA 1
ATOM 723 C C . ALA A 1 97 ? 30.475 -10.957 -23.034 1.00 89.75 97 ALA A C 1
ATOM 725 O O . ALA A 1 97 ? 31.099 -11.830 -22.431 1.00 89.75 97 ALA A O 1
ATOM 726 N N . LEU A 1 98 ? 31.023 -9.783 -23.380 1.00 87.69 98 LEU A N 1
ATOM 727 C CA . LEU A 1 98 ? 32.412 -9.375 -23.151 1.00 87.69 98 LEU A CA 1
ATOM 728 C C . LEU A 1 98 ? 33.443 -10.325 -23.775 1.00 87.69 98 LEU A C 1
ATOM 730 O O . LEU A 1 98 ? 34.579 -10.419 -23.312 1.00 87.69 98 LEU A O 1
ATOM 734 N N . ASN A 1 99 ? 33.055 -11.020 -24.844 1.00 92.12 99 ASN A N 1
ATOM 735 C CA . ASN A 1 99 ? 33.936 -11.910 -25.579 1.00 92.12 99 ASN A CA 1
ATOM 736 C C . ASN A 1 99 ? 34.520 -11.188 -26.799 1.00 92.12 99 ASN A C 1
ATOM 738 O O . ASN A 1 99 ? 34.055 -11.358 -27.925 1.00 92.12 99 ASN A O 1
ATOM 742 N N . LEU A 1 100 ? 35.484 -10.299 -26.544 1.00 89.69 100 LEU A N 1
ATOM 743 C CA . LEU A 1 100 ? 35.946 -9.307 -27.523 1.00 89.69 100 LEU A CA 1
ATOM 744 C C . LEU A 1 100 ? 36.717 -9.919 -28.702 1.00 89.69 100 LEU A C 1
ATOM 746 O O . LEU A 1 100 ? 36.662 -9.372 -29.796 1.00 89.69 100 LEU A O 1
ATOM 750 N N . GLN A 1 101 ? 37.374 -11.065 -28.510 1.00 91.19 101 GLN A N 1
ATOM 751 C CA . GLN A 1 101 ? 38.071 -11.776 -29.586 1.00 91.19 101 GLN A CA 1
ATOM 752 C C . GLN A 1 101 ? 37.079 -12.332 -30.625 1.00 91.19 101 GLN A C 1
ATOM 754 O O . GLN A 1 101 ? 37.266 -12.210 -31.838 1.00 91.19 101 GLN A O 1
ATOM 759 N N . GLU A 1 102 ? 35.981 -12.915 -30.158 1.00 93.12 102 GLU A N 1
ATOM 760 C CA . GLU A 1 102 ? 34.908 -13.408 -31.012 1.00 93.12 102 GLU A CA 1
ATOM 761 C C . GLU A 1 102 ? 34.059 -12.262 -31.574 1.00 93.12 102 GLU A C 1
ATOM 763 O O . GLU A 1 102 ? 33.509 -12.406 -32.666 1.00 93.12 102 GLU A O 1
ATOM 768 N N . ALA A 1 103 ? 33.989 -11.118 -30.882 1.00 93.56 103 ALA A N 1
ATOM 769 C CA . ALA A 1 103 ? 33.384 -9.903 -31.422 1.00 93.56 103 ALA A CA 1
ATOM 770 C C . ALA A 1 103 ? 34.143 -9.410 -32.662 1.00 93.56 103 ALA A C 1
ATOM 772 O O . ALA A 1 103 ? 33.496 -9.168 -33.678 1.00 93.56 103 ALA A O 1
ATOM 773 N N . ASP A 1 104 ? 35.482 -9.356 -32.617 1.00 92.75 104 ASP A N 1
ATOM 774 C CA . ASP A 1 104 ? 36.321 -9.018 -33.780 1.00 92.75 104 ASP A CA 1
ATOM 775 C C . ASP A 1 104 ? 36.096 -10.000 -34.935 1.00 92.75 104 ASP A C 1
ATOM 777 O O . ASP A 1 104 ? 35.832 -9.601 -36.067 1.00 92.75 104 ASP A O 1
ATOM 781 N N . SER A 1 105 ? 36.107 -11.302 -34.637 1.00 92.06 105 SER A N 1
ATOM 782 C CA . SER A 1 105 ? 35.901 -12.342 -35.655 1.00 92.06 105 SER A CA 1
ATOM 783 C C . SER A 1 105 ? 34.521 -12.235 -36.325 1.00 92.06 105 SER A C 1
ATOM 785 O O . SER A 1 105 ? 34.377 -12.428 -37.532 1.00 92.06 105 SER A O 1
ATOM 787 N N . ALA A 1 106 ? 33.476 -11.931 -35.548 1.00 92.25 106 ALA A N 1
ATOM 788 C CA . ALA A 1 106 ? 32.130 -11.716 -36.075 1.00 92.25 106 ALA A CA 1
ATOM 789 C C . ALA A 1 106 ? 32.010 -10.387 -36.842 1.00 92.25 106 ALA A C 1
ATOM 791 O O . ALA A 1 106 ? 31.228 -10.295 -37.793 1.00 92.25 106 ALA A O 1
ATOM 792 N N . LEU A 1 107 ? 32.777 -9.373 -36.441 1.00 94.81 107 LEU A N 1
ATOM 793 C CA . LEU A 1 107 ? 32.811 -8.063 -37.076 1.00 94.81 107 LEU A CA 1
ATOM 794 C C . LEU A 1 107 ? 33.449 -8.141 -38.464 1.00 94.81 107 LEU A C 1
ATOM 796 O O . LEU A 1 107 ? 32.875 -7.598 -39.402 1.00 94.81 107 LEU A O 1
ATOM 800 N N . GLU A 1 108 ? 34.536 -8.895 -38.636 1.00 94.12 108 GLU A N 1
ATOM 801 C CA . GLU A 1 108 ? 35.135 -9.150 -39.957 1.00 94.12 108 GLU A CA 1
ATOM 802 C C . GLU A 1 108 ? 34.108 -9.727 -40.946 1.00 94.12 108 GLU A C 1
ATOM 804 O O . GLU A 1 108 ? 34.004 -9.283 -42.092 1.00 94.12 108 GLU A O 1
ATOM 809 N N . ALA A 1 109 ? 33.285 -10.679 -40.492 1.00 90.75 109 ALA A N 1
ATOM 810 C CA . ALA A 1 109 ? 32.219 -11.254 -41.310 1.00 90.75 109 ALA A CA 1
ATOM 811 C C . ALA A 1 109 ? 31.120 -10.228 -41.653 1.00 90.75 109 ALA A C 1
ATOM 813 O O . ALA A 1 109 ? 30.586 -10.233 -42.765 1.00 90.75 109 ALA A O 1
ATOM 814 N N . LEU A 1 110 ? 30.779 -9.333 -40.721 1.00 92.94 110 LEU A N 1
ATOM 815 C CA . LEU A 1 110 ? 29.817 -8.256 -40.959 1.00 92.94 110 LEU A CA 1
ATOM 816 C C . LEU A 1 110 ? 30.366 -7.202 -41.936 1.00 92.94 110 LEU A C 1
ATOM 818 O O . LEU A 1 110 ? 29.632 -6.732 -42.805 1.00 92.94 110 LEU A O 1
ATOM 822 N N . GLU A 1 111 ? 31.646 -6.862 -41.843 1.00 92.94 111 GLU A N 1
ATOM 823 C CA . GLU A 1 111 ? 32.320 -5.943 -42.764 1.00 92.94 111 GLU A CA 1
ATOM 824 C C . GLU A 1 111 ? 32.375 -6.514 -44.182 1.00 92.94 111 GLU A C 1
ATOM 826 O O . GLU A 1 111 ? 32.021 -5.824 -45.139 1.00 92.94 111 GLU A O 1
ATOM 831 N N . ALA A 1 112 ? 32.709 -7.802 -44.315 1.00 90.00 112 ALA A N 1
ATOM 832 C CA . ALA A 1 112 ? 32.709 -8.506 -45.596 1.00 90.00 112 ALA A CA 1
ATOM 833 C C . ALA A 1 112 ? 31.325 -8.517 -46.278 1.00 90.00 112 ALA A C 1
ATOM 835 O O . ALA A 1 112 ? 31.242 -8.543 -47.505 1.00 90.00 112 ALA A O 1
ATOM 836 N N . SER A 1 113 ? 30.236 -8.436 -45.503 1.00 87.88 113 SER A N 1
ATOM 837 C CA . SER A 1 113 ? 28.863 -8.338 -46.028 1.00 87.88 113 SER A CA 1
ATOM 838 C C . SER A 1 113 ? 28.480 -6.939 -46.553 1.00 87.88 113 SER A C 1
ATOM 840 O O . SER A 1 113 ? 27.371 -6.748 -47.071 1.00 87.88 113 SER A O 1
ATOM 842 N N . GLY A 1 114 ? 29.362 -5.941 -46.402 1.00 86.19 114 GLY A N 1
ATOM 843 C CA . GLY A 1 114 ? 29.127 -4.555 -46.816 1.00 86.19 114 GLY A CA 1
ATOM 844 C C . GLY A 1 114 ? 28.061 -3.837 -45.983 1.00 86.19 114 GLY A C 1
ATOM 845 O O . GLY A 1 114 ? 27.284 -3.058 -46.527 1.00 86.19 114 GLY A O 1
ATOM 846 N N . SER A 1 115 ? 27.949 -4.156 -44.690 1.00 87.75 115 SER A N 1
ATOM 847 C CA . SER A 1 115 ? 26.980 -3.522 -43.789 1.00 87.75 115 SER A CA 1
ATOM 848 C C . SER A 1 115 ? 27.479 -2.167 -43.281 1.00 87.75 115 SER A C 1
ATOM 850 O O . SER A 1 115 ? 28.518 -2.110 -42.627 1.00 87.75 115 SER A O 1
ATOM 852 N N . ASP A 1 116 ? 26.698 -1.100 -43.470 1.00 88.25 116 ASP A N 1
ATOM 853 C CA . ASP A 1 116 ? 27.021 0.242 -42.952 1.00 88.25 116 ASP A CA 1
ATOM 854 C C . ASP A 1 116 ? 27.128 0.276 -41.413 1.00 88.25 116 ASP A C 1
ATOM 856 O O . ASP A 1 116 ? 27.910 1.035 -40.845 1.00 88.25 116 ASP A O 1
ATOM 860 N N . GLU A 1 117 ? 26.383 -0.599 -40.724 1.00 89.25 117 GLU A N 1
ATOM 861 C CA . GLU A 1 117 ? 26.409 -0.727 -39.257 1.00 89.25 117 GLU A CA 1
ATOM 862 C C . GLU A 1 117 ? 27.762 -1.237 -38.726 1.00 89.25 117 GLU A C 1
ATOM 864 O O . GLU A 1 117 ? 28.082 -1.038 -37.554 1.00 89.25 117 GLU A O 1
ATOM 869 N N . ALA A 1 118 ? 28.580 -1.866 -39.579 1.00 91.88 118 ALA A N 1
ATOM 870 C CA . ALA A 1 118 ? 29.870 -2.415 -39.173 1.00 91.88 118 ALA A CA 1
ATOM 871 C C . ALA A 1 118 ? 30.831 -1.333 -38.658 1.00 91.88 118 ALA A C 1
ATOM 873 O O . ALA A 1 118 ? 31.598 -1.596 -37.741 1.00 91.88 118 ALA A O 1
ATOM 874 N N . VAL A 1 119 ? 30.756 -0.108 -39.193 1.00 91.38 119 VAL A N 1
ATOM 875 C CA . VAL A 1 119 ? 31.623 1.003 -38.764 1.00 91.38 119 VAL A CA 1
ATOM 876 C C . VAL A 1 119 ? 31.360 1.372 -37.304 1.00 91.38 119 VAL A C 1
ATOM 878 O O . VAL A 1 119 ? 32.297 1.425 -36.516 1.00 91.38 119 VAL A O 1
ATOM 881 N N . GLY A 1 120 ? 30.091 1.558 -36.927 1.00 91.12 120 GLY A N 1
ATOM 882 C CA . GLY A 1 120 ? 29.732 1.881 -35.542 1.00 91.12 120 GLY A CA 1
ATOM 883 C C . GLY A 1 120 ? 30.090 0.749 -34.578 1.00 91.12 120 GLY A C 1
ATOM 884 O O . GLY A 1 120 ? 30.671 0.991 -33.526 1.00 91.12 120 GLY A O 1
ATOM 885 N N . LEU A 1 121 ? 29.837 -0.502 -34.976 1.00 92.69 121 LEU A N 1
ATOM 886 C CA . LEU A 1 121 ? 30.188 -1.660 -34.150 1.00 92.69 121 LEU A CA 1
ATOM 887 C C . LEU A 1 121 ? 31.704 -1.857 -34.012 1.00 92.69 121 LEU A C 1
ATOM 889 O O . LEU A 1 121 ? 32.155 -2.309 -32.963 1.00 92.69 121 LEU A O 1
ATOM 893 N N . ARG A 1 122 ? 32.501 -1.490 -35.021 1.00 94.12 122 ARG A N 1
ATOM 894 C CA . ARG A 1 122 ? 33.966 -1.462 -34.918 1.00 94.12 122 ARG A CA 1
ATOM 895 C C . ARG A 1 122 ? 34.425 -0.471 -33.857 1.00 94.12 122 ARG A C 1
ATOM 897 O O . ARG A 1 122 ? 35.264 -0.819 -33.027 1.00 94.12 122 ARG A O 1
ATOM 904 N N . ASP A 1 123 ? 33.858 0.731 -33.862 1.00 91.50 123 ASP A N 1
ATOM 905 C CA . ASP A 1 123 ? 34.172 1.753 -32.865 1.00 91.50 123 ASP A CA 1
ATOM 906 C C . ASP A 1 123 ? 33.769 1.296 -31.454 1.00 91.50 123 ASP A C 1
ATOM 908 O O . ASP A 1 123 ? 34.517 1.526 -30.501 1.00 91.50 123 ASP A O 1
ATOM 912 N N . ASP A 1 124 ? 32.635 0.604 -31.310 1.00 90.06 124 ASP A N 1
ATOM 913 C CA . ASP A 1 124 ? 32.184 0.035 -30.034 1.00 90.06 124 ASP A CA 1
ATOM 914 C C . ASP A 1 124 ? 33.138 -1.054 -29.516 1.00 90.06 124 ASP A C 1
ATOM 916 O O . ASP A 1 124 ? 33.521 -1.043 -28.341 1.00 90.06 124 ASP A O 1
ATOM 920 N N . VAL A 1 125 ? 33.562 -1.984 -30.384 1.00 92.62 125 VAL A N 1
ATOM 921 C CA . VAL A 1 125 ? 34.523 -3.040 -30.023 1.00 92.62 125 VAL A CA 1
ATOM 922 C C . VAL A 1 125 ? 35.863 -2.425 -29.620 1.00 92.62 125 VAL A C 1
ATOM 924 O O . VAL A 1 125 ? 36.390 -2.767 -28.559 1.00 92.62 125 VAL A O 1
ATOM 927 N N . ALA A 1 126 ? 36.378 -1.468 -30.395 1.00 91.44 126 ALA A N 1
ATOM 928 C CA . ALA A 1 126 ? 37.640 -0.791 -30.106 1.00 91.44 126 ALA A CA 1
ATOM 929 C C . ALA A 1 126 ? 37.593 -0.011 -28.781 1.00 91.44 126 ALA A C 1
ATOM 931 O O . ALA A 1 126 ? 38.524 -0.093 -27.975 1.00 91.44 126 ALA A O 1
ATOM 932 N N . GLN A 1 127 ? 36.498 0.708 -28.512 1.00 90.56 127 GLN A N 1
ATOM 933 C CA . GLN A 1 127 ? 36.295 1.402 -27.238 1.00 90.56 127 GLN A CA 1
ATOM 934 C C . GLN A 1 127 ? 36.252 0.426 -26.062 1.00 90.56 127 GLN A C 1
ATOM 936 O O . GLN A 1 127 ? 36.886 0.673 -25.033 1.00 90.56 127 GLN A O 1
ATOM 941 N N . MET A 1 128 ? 35.551 -0.701 -26.214 1.00 87.81 128 MET A N 1
ATOM 942 C CA . MET A 1 128 ? 35.491 -1.726 -25.178 1.00 87.81 128 MET A CA 1
ATOM 943 C C . MET A 1 128 ? 36.879 -2.333 -24.934 1.00 87.81 128 MET A C 1
ATOM 945 O O . MET A 1 128 ? 37.327 -2.403 -23.794 1.00 87.81 128 MET A O 1
ATOM 949 N N . GLN A 1 129 ? 37.621 -2.689 -25.981 1.00 89.44 129 GLN A N 1
ATOM 950 C CA . GLN A 1 129 ? 38.991 -3.196 -25.854 1.00 89.44 129 GLN A CA 1
ATOM 951 C C . GLN A 1 129 ? 39.918 -2.196 -25.156 1.00 89.44 129 GLN A C 1
ATOM 953 O O . GLN A 1 129 ? 40.644 -2.575 -24.236 1.00 89.44 129 GLN A O 1
ATOM 958 N N . ALA A 1 130 ? 39.863 -0.918 -25.537 1.00 90.00 130 ALA A N 1
ATOM 959 C CA . ALA A 1 130 ? 40.650 0.137 -24.906 1.00 90.00 130 ALA A CA 1
ATOM 960 C C . ALA A 1 130 ? 40.298 0.303 -23.419 1.00 90.00 130 ALA A C 1
ATOM 962 O O . ALA A 1 130 ? 41.195 0.411 -22.580 1.00 90.00 130 ALA A O 1
ATOM 963 N N . LEU A 1 131 ? 39.006 0.263 -23.072 1.00 84.88 131 LEU A N 1
ATOM 964 C CA . LEU A 1 131 ? 38.543 0.321 -21.687 1.00 84.88 131 LEU A CA 1
ATOM 965 C C . LEU A 1 131 ? 39.081 -0.862 -20.875 1.00 84.88 131 LEU A C 1
ATOM 967 O O . LEU A 1 131 ? 39.633 -0.661 -19.795 1.00 84.88 131 LEU A O 1
ATOM 971 N N . TRP A 1 132 ? 38.976 -2.083 -21.395 1.00 81.50 132 TRP A N 1
ATOM 972 C CA . TRP A 1 132 ? 39.459 -3.278 -20.702 1.00 81.50 132 TRP A CA 1
ATOM 973 C C . TRP A 1 132 ? 40.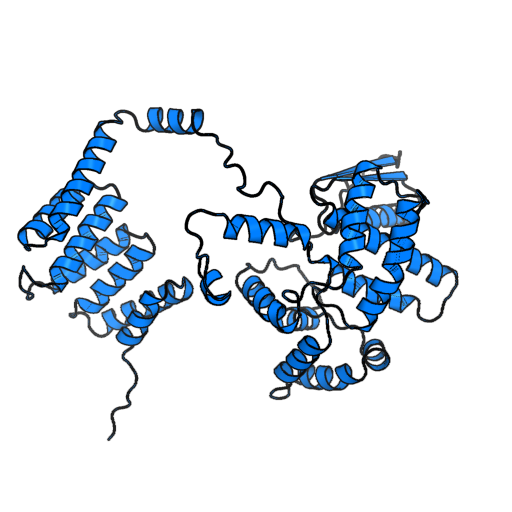986 -3.306 -20.579 1.00 81.50 132 TRP A C 1
ATOM 975 O O . TRP A 1 132 ? 41.502 -3.648 -19.518 1.00 81.50 132 TRP A O 1
ATOM 985 N N . ALA A 1 133 ? 41.717 -2.857 -21.600 1.00 85.81 133 ALA A N 1
ATOM 986 C CA . ALA A 1 133 ? 43.169 -2.698 -21.535 1.00 85.81 133 ALA A CA 1
ATOM 987 C C . ALA A 1 133 ? 43.601 -1.617 -20.526 1.00 85.81 133 ALA A C 1
ATOM 989 O O . ALA A 1 133 ? 44.651 -1.741 -19.897 1.00 85.81 133 ALA A O 1
ATOM 990 N N . SER A 1 134 ? 42.782 -0.576 -20.331 1.00 84.12 134 SER A N 1
ATOM 991 C CA . SER A 1 134 ? 43.034 0.480 -19.340 1.00 84.12 134 SER A CA 1
ATOM 992 C C . SER A 1 134 ? 42.860 0.012 -17.888 1.00 84.12 134 SER A C 1
ATOM 994 O O . SER A 1 134 ? 43.277 0.709 -16.960 1.00 84.12 134 SER A O 1
ATOM 996 N N . VAL A 1 135 ? 42.278 -1.177 -17.682 1.00 79.75 135 VAL A N 1
ATOM 997 C CA . VAL A 1 135 ? 42.009 -1.770 -16.368 1.00 79.75 135 VAL A CA 1
ATOM 998 C C . VAL A 1 135 ? 42.817 -3.069 -16.202 1.00 79.75 135 VAL A C 1
ATOM 1000 O O . VAL A 1 135 ? 42.271 -4.166 -16.313 1.00 79.75 135 VAL A O 1
ATOM 1003 N N . PRO A 1 136 ? 44.127 -2.981 -15.895 1.00 71.31 136 PRO A N 1
ATOM 1004 C CA . PRO A 1 136 ? 45.002 -4.154 -15.814 1.00 71.31 136 PRO A CA 1
ATOM 1005 C C . PRO A 1 136 ? 44.681 -5.076 -14.626 1.00 71.31 136 PRO A C 1
ATOM 1007 O O . PRO A 1 136 ? 44.996 -6.262 -14.665 1.00 71.31 136 PRO A O 1
ATOM 1010 N N . ASP A 1 137 ? 44.038 -4.551 -13.575 1.00 85.44 137 ASP A N 1
ATOM 1011 C CA . ASP A 1 137 ? 43.548 -5.336 -12.439 1.00 85.44 137 ASP A CA 1
ATOM 1012 C C . ASP A 1 137 ? 42.075 -5.014 -12.154 1.00 85.44 137 ASP A C 1
ATOM 1014 O O . ASP A 1 137 ? 41.723 -4.057 -11.456 1.00 85.44 137 ASP A O 1
ATOM 1018 N N . ILE A 1 138 ? 41.200 -5.872 -12.678 1.00 80.19 138 ILE A N 1
ATOM 1019 C CA . ILE A 1 138 ? 39.746 -5.790 -12.508 1.00 80.19 138 ILE A CA 1
ATOM 1020 C C . ILE A 1 138 ? 39.350 -5.854 -11.027 1.00 80.19 138 ILE A C 1
ATOM 1022 O O . ILE A 1 138 ? 38.388 -5.200 -10.619 1.00 80.19 138 ILE A O 1
ATOM 1026 N N . LYS A 1 139 ? 40.067 -6.621 -10.192 1.00 82.31 139 LYS A N 1
ATOM 1027 C CA . LYS A 1 139 ? 39.743 -6.744 -8.763 1.00 82.31 139 LYS A CA 1
ATOM 1028 C C . LYS A 1 139 ? 40.087 -5.457 -8.025 1.00 82.31 139 LYS A C 1
ATOM 1030 O O . LYS A 1 139 ? 39.269 -4.986 -7.232 1.00 82.31 139 LYS A O 1
ATOM 1035 N N . ALA A 1 140 ? 41.249 -4.871 -8.310 1.00 83.31 140 ALA A N 1
ATOM 1036 C CA . ALA A 1 140 ? 41.633 -3.577 -7.755 1.00 83.31 140 ALA A CA 1
ATOM 1037 C C . ALA A 1 140 ? 40.679 -2.465 -8.209 1.00 83.31 140 ALA A C 1
ATOM 1039 O O . ALA A 1 140 ? 40.207 -1.690 -7.377 1.00 83.31 140 ALA A O 1
ATOM 1040 N N . GLN A 1 141 ? 40.311 -2.433 -9.492 1.00 82.12 141 GLN A N 1
ATOM 1041 C CA . GLN A 1 141 ? 39.373 -1.441 -10.014 1.00 82.12 141 GLN A CA 1
ATOM 1042 C C . GLN A 1 141 ? 37.978 -1.598 -9.411 1.00 82.12 141 GLN A C 1
ATOM 1044 O O . GLN A 1 141 ? 37.377 -0.613 -8.990 1.00 82.12 141 GLN A O 1
ATOM 1049 N N . ARG A 1 142 ? 37.471 -2.830 -9.281 1.00 79.19 142 ARG A N 1
ATOM 1050 C CA . ARG A 1 142 ? 36.188 -3.092 -8.616 1.00 79.19 142 ARG A CA 1
ATOM 1051 C C . ARG A 1 142 ? 36.210 -2.640 -7.159 1.00 79.19 142 ARG A C 1
ATOM 1053 O O . ARG A 1 142 ? 35.229 -2.067 -6.698 1.00 79.19 142 ARG A O 1
ATOM 1060 N N . LYS A 1 143 ? 37.321 -2.852 -6.447 1.00 82.25 143 LYS A N 1
ATOM 1061 C CA . LYS A 1 143 ? 37.495 -2.344 -5.083 1.00 82.25 143 LYS A CA 1
ATOM 1062 C C . LYS A 1 143 ? 37.456 -0.814 -5.051 1.00 82.25 143 LYS A C 1
ATOM 1064 O O . LYS A 1 143 ? 36.711 -0.260 -4.256 1.00 82.25 143 LYS A O 1
ATOM 1069 N N . LEU A 1 144 ? 38.162 -0.137 -5.959 1.00 79.81 144 LEU A N 1
ATOM 1070 C CA . LEU A 1 144 ? 38.119 1.325 -6.074 1.00 79.81 144 LEU A CA 1
ATOM 1071 C C . LEU A 1 144 ? 36.712 1.847 -6.382 1.00 79.81 144 LEU A C 1
ATOM 1073 O O . LEU A 1 144 ? 36.303 2.842 -5.798 1.00 79.81 144 LEU A O 1
ATOM 1077 N N . VAL A 1 145 ? 35.966 1.181 -7.265 1.00 78.38 145 VAL A N 1
ATOM 1078 C CA . VAL A 1 145 ? 34.573 1.527 -7.581 1.00 78.38 145 VAL A CA 1
ATOM 1079 C C . VAL A 1 145 ? 33.682 1.364 -6.346 1.00 78.38 145 VAL A C 1
ATOM 1081 O O . VAL A 1 145 ? 32.945 2.283 -6.014 1.00 78.38 145 VAL A O 1
ATOM 1084 N N . LEU A 1 146 ? 33.786 0.244 -5.625 1.00 75.25 146 LEU A N 1
ATOM 1085 C CA . LEU A 1 146 ? 33.000 -0.010 -4.410 1.00 75.25 146 LEU A CA 1
ATOM 1086 C C . LEU A 1 146 ? 33.377 0.904 -3.232 1.00 75.25 146 LEU A C 1
ATOM 1088 O O . LEU A 1 146 ? 32.526 1.193 -2.391 1.00 75.25 146 LEU A O 1
ATOM 1092 N N . ASP A 1 147 ? 34.635 1.341 -3.167 1.00 76.50 147 ASP A N 1
ATOM 1093 C CA . ASP A 1 147 ? 35.137 2.245 -2.130 1.00 76.50 147 ASP A CA 1
ATOM 1094 C C . ASP A 1 147 ? 34.818 3.720 -2.439 1.00 76.50 147 ASP A C 1
ATOM 1096 O O . ASP A 1 147 ? 34.678 4.515 -1.511 1.00 76.50 147 ASP A O 1
ATOM 1100 N N . ARG A 1 148 ? 34.714 4.105 -3.722 1.00 74.38 148 ARG A N 1
ATOM 1101 C CA . ARG A 1 148 ? 34.538 5.507 -4.156 1.00 74.38 148 ARG A CA 1
ATOM 1102 C C . ARG A 1 148 ? 33.123 5.865 -4.580 1.00 74.38 148 ARG A C 1
ATOM 1104 O O . ARG A 1 148 ? 32.751 7.029 -4.452 1.00 74.38 148 ARG A O 1
ATOM 1111 N N . LEU A 1 149 ? 32.351 4.920 -5.114 1.00 64.56 149 LEU A N 1
ATOM 1112 C CA . LEU A 1 149 ? 30.951 5.189 -5.408 1.00 64.56 149 LEU A CA 1
ATOM 1113 C C . LEU A 1 149 ? 30.171 5.203 -4.092 1.00 64.56 149 LEU A C 1
ATOM 1115 O O . LEU A 1 149 ? 30.316 4.276 -3.287 1.00 64.56 149 LEU A O 1
ATOM 1119 N N . PRO A 1 150 ? 29.330 6.224 -3.855 1.00 59.38 150 PRO A N 1
ATOM 1120 C CA . PRO A 1 150 ? 28.353 6.173 -2.785 1.00 59.38 150 PRO A CA 1
ATOM 1121 C C . PRO A 1 150 ? 27.564 4.865 -2.906 1.00 59.38 150 PRO A C 1
ATOM 1123 O O . PRO A 1 150 ? 26.851 4.637 -3.877 1.00 59.38 150 PRO A O 1
ATOM 1126 N N . ARG A 1 151 ? 27.718 3.979 -1.916 1.00 61.25 151 ARG A N 1
ATOM 1127 C CA . ARG A 1 151 ? 26.914 2.747 -1.799 1.00 61.25 151 ARG A CA 1
ATOM 1128 C C . ARG A 1 151 ? 25.454 3.046 -1.458 1.00 61.25 151 ARG A C 1
ATOM 1130 O O . ARG A 1 151 ? 24.613 2.159 -1.515 1.00 61.25 151 ARG A O 1
ATOM 1137 N N . TYR A 1 152 ? 25.188 4.297 -1.098 1.00 50.31 152 TYR A N 1
ATOM 1138 C CA . TYR A 1 152 ? 23.869 4.872 -0.994 1.00 50.31 152 TYR A CA 1
ATOM 1139 C C . TYR A 1 152 ? 23.511 5.462 -2.355 1.00 50.31 152 TYR A C 1
ATOM 1141 O O . TYR A 1 152 ? 24.026 6.513 -2.737 1.00 50.31 152 TYR A O 1
ATOM 1149 N N . THR A 1 153 ? 22.653 4.770 -3.095 1.00 46.88 153 THR A N 1
ATOM 1150 C CA . THR A 1 153 ? 21.776 5.455 -4.039 1.00 46.88 153 THR A CA 1
ATOM 1151 C C . THR A 1 153 ? 20.780 6.191 -3.148 1.00 46.88 153 THR A C 1
ATOM 1153 O O . THR A 1 153 ? 20.009 5.506 -2.474 1.00 46.88 153 THR A O 1
ATOM 1156 N N . PRO A 1 154 ? 20.834 7.532 -3.020 1.00 46.50 154 PRO A N 1
ATOM 1157 C CA . PRO A 1 154 ? 19.708 8.230 -2.428 1.00 46.50 154 PRO A CA 1
ATOM 1158 C C . PRO A 1 154 ? 18.476 7.777 -3.190 1.00 46.50 154 PRO A C 1
ATOM 1160 O O . PRO A 1 154 ? 18.470 7.797 -4.424 1.00 46.50 154 PRO A O 1
ATOM 1163 N N . ASP A 1 155 ? 17.489 7.291 -2.446 1.00 49.16 155 ASP A N 1
ATOM 1164 C CA . ASP A 1 155 ? 16.154 7.166 -2.993 1.00 49.16 155 ASP A CA 1
ATOM 1165 C C . ASP A 1 155 ? 15.841 8.524 -3.636 1.00 49.16 155 ASP A C 1
ATOM 1167 O O . ASP A 1 155 ? 16.074 9.568 -3.022 1.00 49.16 155 ASP A O 1
ATOM 1171 N N . LEU A 1 156 ? 15.440 8.535 -4.909 1.00 54.62 156 LEU A N 1
ATOM 1172 C CA . LEU A 1 156 ? 15.188 9.784 -5.645 1.00 54.62 156 LEU A CA 1
ATOM 1173 C C . LEU A 1 156 ? 14.002 10.564 -5.045 1.00 54.62 156 LEU A C 1
ATOM 1175 O O . LEU A 1 156 ? 13.684 11.663 -5.497 1.00 54.62 156 LEU A O 1
ATOM 1179 N N . LEU A 1 157 ? 13.342 9.983 -4.042 1.00 56.22 157 LEU A N 1
ATOM 1180 C CA . LEU A 1 157 ? 12.232 10.536 -3.299 1.00 56.22 157 LEU A CA 1
ATOM 1181 C C . LEU A 1 157 ? 12.694 10.916 -1.884 1.00 56.22 157 LEU A C 1
ATOM 1183 O O . LEU A 1 157 ? 13.007 10.059 -1.062 1.00 56.22 157 LEU A O 1
ATOM 1187 N N . ASP A 1 158 ? 12.647 12.213 -1.575 1.00 63.88 158 ASP A N 1
ATOM 1188 C CA . ASP A 1 158 ? 12.874 12.744 -0.218 1.00 63.88 158 ASP A CA 1
ATOM 1189 C C . ASP A 1 158 ? 11.770 12.327 0.781 1.00 63.88 158 ASP A C 1
ATOM 1191 O O . ASP A 1 158 ? 11.887 12.527 1.990 1.00 63.88 158 ASP A O 1
ATOM 1195 N N . GLU A 1 159 ? 10.684 11.740 0.275 1.00 67.44 159 GLU A N 1
ATOM 1196 C CA . GLU A 1 159 ? 9.537 11.254 1.031 1.00 67.44 159 GLU A CA 1
ATOM 1197 C C . GLU A 1 159 ? 9.331 9.756 0.770 1.00 67.44 159 GLU A C 1
ATOM 1199 O O . GLU A 1 159 ? 9.020 9.350 -0.351 1.00 67.44 159 GLU A O 1
ATOM 1204 N N . ALA A 1 160 ? 9.451 8.940 1.824 1.00 74.88 160 ALA A N 1
ATOM 1205 C CA . ALA A 1 160 ? 9.274 7.484 1.749 1.00 74.88 160 ALA A CA 1
ATOM 1206 C C . ALA A 1 160 ? 7.892 7.105 1.178 1.00 74.88 160 ALA A C 1
ATOM 1208 O O . ALA A 1 160 ? 6.964 7.899 1.242 1.00 74.88 160 ALA A O 1
ATOM 1209 N N . GLU A 1 161 ? 7.689 5.902 0.654 1.00 77.81 161 GLU A N 1
ATOM 1210 C CA . GLU A 1 161 ? 6.342 5.445 0.280 1.00 77.81 161 GLU A CA 1
ATOM 1211 C C . GLU A 1 161 ? 5.509 5.070 1.520 1.00 77.81 161 GLU A C 1
ATOM 1213 O O . GLU A 1 161 ? 6.040 4.687 2.566 1.00 77.81 161 GLU A O 1
ATOM 1218 N N . TYR A 1 162 ? 4.184 5.220 1.432 1.00 84.88 162 TYR A N 1
ATOM 1219 C CA . TYR A 1 162 ? 3.259 4.770 2.471 1.00 84.88 162 TYR A CA 1
ATOM 1220 C C . TYR A 1 162 ? 2.703 3.384 2.140 1.00 84.88 162 TYR A C 1
ATOM 1222 O O . TYR A 1 162 ? 2.002 3.210 1.147 1.00 84.88 162 TYR A O 1
ATOM 1230 N N . TYR A 1 163 ? 2.953 2.419 3.028 1.00 83.06 163 TYR A N 1
ATOM 1231 C CA . TYR A 1 163 ? 2.454 1.049 2.916 1.00 83.06 163 TYR A CA 1
ATOM 1232 C C . TYR A 1 163 ? 1.301 0.810 3.910 1.00 83.06 163 TYR A C 1
ATOM 1234 O O . TYR A 1 163 ? 1.548 0.525 5.084 1.00 83.06 163 TYR A O 1
ATOM 1242 N N . PRO A 1 164 ? 0.028 0.924 3.482 1.00 83.06 164 PRO A N 1
ATOM 1243 C CA . PRO A 1 164 ? -1.137 0.829 4.372 1.00 83.06 164 PRO A CA 1
ATOM 1244 C C . PRO A 1 164 ? -1.499 -0.598 4.800 1.00 83.06 164 PRO A C 1
ATOM 1246 O O . PRO A 1 164 ? -2.348 -0.772 5.677 1.00 83.06 164 PRO A O 1
ATOM 1249 N N . ALA A 1 165 ? -0.908 -1.607 4.159 1.00 83.19 165 ALA A N 1
ATOM 1250 C CA . ALA A 1 165 ? -1.115 -3.018 4.444 1.00 83.19 165 ALA A CA 1
ATOM 1251 C C . ALA A 1 165 ? 0.244 -3.719 4.487 1.00 83.19 165 ALA A C 1
ATOM 1253 O O . ALA A 1 165 ? 1.010 -3.652 3.527 1.00 83.19 165 ALA A O 1
ATOM 1254 N N . GLY A 1 166 ? 0.534 -4.401 5.592 1.00 79.75 166 GLY A N 1
ATOM 1255 C CA . GLY A 1 166 ? 1.727 -5.236 5.704 1.00 79.75 166 GLY A CA 1
ATOM 1256 C C . GLY A 1 166 ? 1.656 -6.477 4.805 1.00 79.75 166 GLY A C 1
ATOM 1257 O O . GLY A 1 166 ? 0.588 -6.893 4.334 1.00 79.75 166 GLY A O 1
ATOM 1258 N N . HIS A 1 167 ? 2.796 -7.123 4.617 1.00 75.88 167 HIS A N 1
ATOM 1259 C CA . HIS A 1 167 ? 2.932 -8.341 3.811 1.00 75.88 167 HIS A CA 1
ATOM 1260 C C . HIS A 1 167 ? 3.311 -9.570 4.658 1.00 75.88 167 HIS A C 1
ATOM 1262 O O . HIS A 1 167 ? 3.082 -10.703 4.259 1.00 75.88 167 HIS A O 1
ATOM 1268 N N . ASP A 1 168 ? 3.838 -9.369 5.860 1.00 78.62 168 ASP A N 1
ATOM 1269 C CA . ASP A 1 168 ? 4.295 -10.404 6.786 1.00 78.62 168 ASP A CA 1
ATOM 1270 C C . ASP A 1 168 ? 3.159 -11.104 7.553 1.00 78.62 168 ASP A C 1
ATOM 1272 O O . ASP A 1 168 ? 2.035 -10.611 7.649 1.00 78.62 168 ASP A O 1
ATOM 1276 N N . GLN A 1 169 ? 3.434 -12.288 8.107 1.00 81.75 169 GLN A N 1
ATOM 1277 C CA . GLN A 1 169 ? 2.486 -12.922 9.024 1.00 81.75 169 GLN A CA 1
ATOM 1278 C C . GLN A 1 169 ? 2.469 -12.151 10.350 1.00 81.75 169 GLN A C 1
ATOM 1280 O O . GLN A 1 169 ? 3.541 -11.792 10.828 1.00 81.75 169 GLN A O 1
ATOM 1285 N N . PRO A 1 170 ? 1.291 -11.900 10.954 1.00 86.06 170 PRO A N 1
ATOM 1286 C CA . PRO A 1 170 ? 1.233 -11.249 12.253 1.00 86.06 170 PRO A CA 1
ATOM 1287 C C . PRO A 1 170 ? 1.931 -12.098 13.320 1.00 86.06 170 PRO A C 1
ATOM 1289 O O . PRO A 1 170 ? 1.486 -13.206 13.629 1.00 86.06 170 PRO A O 1
ATOM 1292 N N . GLU A 1 171 ? 2.999 -11.566 13.903 1.00 85.00 171 GLU A N 1
ATOM 1293 C CA . GLU A 1 171 ? 3.790 -12.228 14.935 1.00 85.00 171 GLU A CA 1
ATOM 1294 C C . GLU A 1 171 ? 3.832 -11.370 16.208 1.00 85.00 171 GLU A C 1
ATOM 1296 O O . GLU A 1 171 ? 4.026 -10.150 16.145 1.00 85.00 171 GLU A O 1
ATOM 1301 N N . PRO A 1 172 ? 3.611 -11.969 17.393 1.00 85.56 172 PRO A N 1
ATOM 1302 C CA . PRO A 1 172 ? 3.739 -11.243 18.641 1.00 85.56 172 PRO A CA 1
ATOM 1303 C C . PRO A 1 172 ? 5.213 -11.045 18.997 1.00 85.56 172 PRO A C 1
ATOM 1305 O O . PRO A 1 172 ? 6.014 -11.976 18.930 1.00 85.56 172 PRO A O 1
ATOM 1308 N N . LEU A 1 173 ? 5.553 -9.857 19.492 1.00 82.69 173 LEU A N 1
ATOM 1309 C CA . LEU A 1 173 ? 6.841 -9.602 20.122 1.00 82.69 173 LEU A CA 1
ATOM 1310 C C . LEU A 1 173 ? 6.808 -10.144 21.556 1.00 82.69 173 LEU A C 1
ATOM 1312 O O . LEU A 1 173 ? 6.622 -9.407 22.524 1.00 82.69 173 LEU A O 1
ATOM 1316 N N . THR A 1 174 ? 6.900 -11.466 21.678 1.00 66.56 174 THR A N 1
ATOM 1317 C CA . THR A 1 174 ? 6.957 -12.166 22.962 1.00 66.56 174 THR A CA 1
ATOM 1318 C C . THR A 1 174 ? 8.283 -12.900 23.080 1.00 66.56 174 THR A C 1
ATOM 1320 O O . THR A 1 174 ? 8.426 -13.996 22.550 1.00 66.56 174 THR A O 1
ATOM 1323 N N . ASP A 1 175 ? 9.205 -12.366 23.880 1.00 56.78 175 ASP A N 1
ATOM 1324 C CA . ASP A 1 175 ? 10.360 -13.132 24.385 1.00 56.78 175 ASP A CA 1
ATOM 1325 C C . ASP A 1 175 ? 9.938 -14.207 25.417 1.00 56.78 175 ASP A C 1
ATOM 1327 O O . ASP A 1 175 ? 10.762 -14.906 26.002 1.00 56.78 175 ASP A O 1
ATOM 1331 N N . ILE A 1 176 ? 8.633 -14.344 25.679 1.00 52.66 176 ILE A N 1
ATOM 1332 C CA . ILE A 1 176 ? 8.076 -15.141 26.769 1.00 52.66 176 ILE A CA 1
ATOM 1333 C C . ILE A 1 176 ? 7.463 -16.425 26.205 1.00 52.66 176 ILE A C 1
ATOM 1335 O O . ILE A 1 176 ? 6.274 -16.491 25.893 1.00 52.66 176 ILE A O 1
ATOM 1339 N N . THR A 1 177 ? 8.271 -17.480 26.114 1.00 45.25 177 THR A N 1
ATOM 1340 C CA . THR A 1 177 ? 7.758 -18.846 25.942 1.00 45.25 177 THR A CA 1
ATOM 1341 C C . THR A 1 177 ? 6.913 -19.231 27.165 1.00 45.25 177 THR A C 1
ATOM 1343 O O . THR A 1 177 ? 7.416 -19.152 28.293 1.00 45.25 177 THR A O 1
ATOM 1346 N N . PRO A 1 178 ? 5.655 -19.685 27.004 1.00 44.00 178 PRO A N 1
ATOM 1347 C CA . PRO A 1 178 ? 4.866 -20.170 28.127 1.00 44.00 178 PRO A CA 1
ATOM 1348 C C . PRO A 1 178 ? 5.556 -21.372 28.790 1.00 44.00 178 PRO A C 1
ATOM 1350 O O . PRO A 1 178 ? 5.706 -22.429 28.180 1.00 44.00 178 PRO A O 1
ATOM 1353 N N . GLY A 1 179 ? 5.947 -21.227 30.060 1.00 49.91 179 GLY A N 1
ATOM 1354 C CA . GLY A 1 179 ? 6.062 -22.371 30.966 1.00 49.91 179 GLY A CA 1
ATOM 1355 C C . GLY A 1 179 ? 7.437 -22.804 31.474 1.00 49.91 179 GLY A C 1
ATOM 1356 O O . GLY A 1 179 ? 7.462 -23.830 32.150 1.00 49.91 179 GLY A O 1
ATOM 1357 N N . LYS A 1 180 ? 8.551 -22.089 31.247 1.00 42.69 180 LYS A N 1
ATOM 1358 C CA . LYS A 1 180 ? 9.806 -22.427 31.965 1.00 42.69 180 LYS A CA 1
ATOM 1359 C C . LYS A 1 180 ? 10.573 -21.266 32.591 1.00 42.69 180 LYS A C 1
ATOM 1361 O O . LYS A 1 180 ? 11.016 -21.439 33.716 1.00 42.69 180 LYS A O 1
ATOM 1366 N N . ASP A 1 181 ? 10.591 -20.083 31.981 1.00 44.72 181 ASP A N 1
ATOM 1367 C CA . ASP A 1 181 ? 11.343 -18.932 32.513 1.00 44.72 181 ASP A CA 1
ATOM 1368 C C . ASP A 1 181 ? 10.599 -17.603 32.311 1.00 44.72 181 ASP A C 1
ATOM 1370 O O . ASP A 1 181 ? 11.199 -16.584 31.984 1.00 44.72 181 ASP A O 1
ATOM 1374 N N . ALA A 1 182 ? 9.269 -17.593 32.466 1.00 47.84 182 ALA A N 1
ATOM 1375 C CA . ALA A 1 182 ? 8.517 -16.341 32.413 1.00 47.84 182 ALA A CA 1
ATOM 1376 C C . ALA A 1 182 ? 8.961 -15.446 33.588 1.00 47.84 182 ALA A C 1
ATOM 1378 O O . ALA A 1 182 ? 8.785 -15.855 34.745 1.00 47.84 182 ALA A O 1
ATOM 1379 N N . PRO A 1 183 ? 9.539 -14.255 33.335 1.00 45.50 183 PRO A N 1
ATOM 1380 C CA . PRO A 1 183 ? 9.920 -13.344 34.401 1.00 45.50 183 PRO A CA 1
ATOM 1381 C C . PRO A 1 183 ? 8.699 -13.059 35.277 1.00 45.50 183 PRO A C 1
ATOM 1383 O O . PRO A 1 183 ? 7.637 -12.679 34.786 1.00 45.50 183 PRO A O 1
ATOM 1386 N N . LYS A 1 184 ? 8.842 -13.272 36.590 1.00 50.25 184 LYS A N 1
ATOM 1387 C CA . LYS A 1 184 ? 7.802 -12.948 37.582 1.00 50.25 184 LYS A CA 1
ATOM 1388 C C . LYS A 1 184 ? 7.486 -11.449 37.620 1.00 50.25 184 LYS A C 1
ATOM 1390 O O . LYS A 1 184 ? 6.426 -11.073 38.110 1.00 50.25 184 LYS A O 1
ATOM 1395 N N . GLU A 1 185 ? 8.390 -10.615 37.110 1.00 50.22 185 GLU A N 1
ATOM 1396 C CA . GLU A 1 185 ? 8.178 -9.185 36.917 1.00 50.22 185 GLU A CA 1
ATOM 1397 C C . GLU A 1 185 ? 7.599 -8.945 35.526 1.00 50.22 185 GLU A C 1
ATOM 1399 O O . GLU A 1 185 ? 8.266 -9.009 34.498 1.00 50.22 185 GLU A O 1
ATOM 1404 N N . THR A 1 186 ? 6.294 -8.728 35.522 1.00 58.59 186 THR A N 1
ATOM 1405 C CA . THR A 1 186 ? 5.414 -8.670 34.361 1.00 58.59 186 THR A CA 1
ATOM 1406 C C . THR A 1 186 ? 5.442 -7.316 33.635 1.00 58.59 186 THR A C 1
ATOM 1408 O O . THR A 1 186 ? 4.443 -6.926 33.031 1.00 58.59 186 THR A O 1
ATOM 1411 N N . ASP A 1 187 ? 6.563 -6.597 33.707 1.00 71.38 187 ASP A N 1
ATOM 1412 C CA . ASP A 1 187 ? 6.731 -5.255 33.147 1.00 71.38 187 ASP A CA 1
ATOM 1413 C C . ASP A 1 187 ? 7.532 -5.333 31.836 1.00 71.38 187 ASP A C 1
ATOM 1415 O O . ASP A 1 187 ? 8.748 -5.521 31.843 1.00 71.38 187 ASP A O 1
ATOM 1419 N N . ALA A 1 188 ? 6.857 -5.201 30.692 1.00 79.44 188 ALA A N 1
ATOM 1420 C CA . ALA A 1 188 ? 7.479 -5.278 29.368 1.00 79.44 188 ALA A CA 1
ATOM 1421 C C . ALA A 1 188 ? 7.562 -3.894 28.715 1.00 79.44 188 ALA A C 1
ATOM 1423 O O . ALA A 1 188 ? 6.605 -3.120 28.755 1.00 79.44 188 ALA A O 1
ATOM 1424 N N . ARG A 1 189 ? 8.697 -3.585 28.079 1.00 87.19 189 ARG A N 1
ATOM 1425 C CA . ARG A 1 189 ? 8.890 -2.369 27.275 1.00 87.19 189 ARG A CA 1
ATOM 1426 C C . ARG A 1 189 ? 9.261 -2.780 25.861 1.00 87.19 189 ARG A C 1
ATOM 1428 O O . ARG A 1 189 ? 10.335 -3.327 25.643 1.00 87.19 189 ARG A O 1
ATOM 1435 N N . LEU A 1 190 ? 8.350 -2.547 24.930 1.00 89.81 190 LEU A N 1
ATOM 1436 C CA . LEU A 1 190 ? 8.410 -3.052 23.566 1.00 89.81 190 LEU A CA 1
ATOM 1437 C C . LEU A 1 190 ? 8.500 -1.877 22.598 1.00 89.81 190 LEU A C 1
ATOM 1439 O O . LEU A 1 190 ? 7.810 -0.876 22.778 1.00 89.81 190 LEU A O 1
ATOM 1443 N N . MET A 1 191 ? 9.330 -2.001 21.567 1.00 92.31 191 MET A N 1
ATOM 1444 C CA . MET A 1 191 ? 9.480 -0.985 20.529 1.00 92.31 191 MET A CA 1
ATOM 1445 C C . MET A 1 191 ? 9.239 -1.607 19.157 1.00 92.31 191 MET A C 1
ATOM 1447 O O . MET A 1 191 ? 9.868 -2.603 18.811 1.00 92.31 191 MET A O 1
ATOM 1451 N N . PHE A 1 192 ? 8.348 -0.998 18.379 1.00 92.88 192 PHE A N 1
ATOM 1452 C CA . PHE A 1 192 ? 8.091 -1.353 16.986 1.00 92.88 192 PHE A CA 1
ATOM 1453 C C . PHE A 1 192 ? 8.629 -0.246 16.084 1.00 92.88 192 PHE A C 1
ATOM 1455 O O . PHE A 1 192 ? 8.180 0.893 16.193 1.00 92.88 192 PHE A O 1
ATOM 1462 N N . CYS A 1 193 ? 9.574 -0.582 15.206 1.00 90.38 193 CYS A N 1
ATOM 1463 C CA . CYS A 1 193 ? 10.161 0.332 14.224 1.00 90.38 193 CYS A CA 1
ATOM 1464 C C . CYS A 1 193 ? 9.666 -0.046 12.826 1.00 90.38 193 CYS A C 1
ATOM 1466 O O . CYS A 1 193 ? 10.021 -1.112 12.333 1.00 90.38 193 CYS A O 1
ATOM 1468 N N . GLY A 1 194 ? 8.861 0.810 12.199 1.00 87.25 194 GLY A N 1
ATOM 1469 C CA . GLY A 1 194 ? 8.134 0.464 10.974 1.00 87.25 194 GLY A CA 1
ATOM 1470 C C . GLY A 1 194 ? 6.894 -0.360 11.304 1.00 87.25 194 GLY A C 1
ATOM 1471 O O . GLY A 1 194 ? 6.777 -1.520 10.926 1.00 87.25 194 GLY A O 1
ATOM 1472 N N . SER A 1 195 ? 5.986 0.232 12.079 1.00 88.19 195 SER A N 1
ATOM 1473 C CA . SER A 1 195 ? 4.763 -0.433 12.526 1.00 88.19 195 SER A CA 1
ATOM 1474 C C . SER A 1 195 ? 3.782 -0.754 11.396 1.00 88.19 195 SER A C 1
ATOM 1476 O O . SER A 1 195 ? 3.004 -1.696 11.546 1.00 88.19 195 SER A O 1
ATOM 1478 N N . GLY A 1 196 ? 3.805 -0.001 10.290 1.00 90.25 196 GLY A N 1
ATOM 1479 C CA . GLY A 1 196 ? 2.939 -0.226 9.134 1.00 90.25 196 GLY A CA 1
ATOM 1480 C C . GLY A 1 196 ? 1.457 -0.209 9.515 1.00 90.25 196 GLY A C 1
ATOM 1481 O O . GLY A 1 196 ? 0.951 0.760 10.078 1.00 90.25 196 GLY A O 1
ATOM 1482 N N . ASP A 1 197 ? 0.750 -1.308 9.250 1.00 91.62 197 ASP A N 1
ATOM 1483 C CA . ASP A 1 197 ? -0.654 -1.486 9.648 1.00 91.62 197 ASP A CA 1
ATOM 1484 C C . ASP A 1 197 ? -0.844 -1.989 11.090 1.00 91.62 197 ASP A C 1
ATOM 1486 O O . ASP A 1 197 ? -1.943 -2.396 11.477 1.00 91.62 197 ASP A O 1
ATOM 1490 N N . ALA A 1 198 ? 0.223 -1.984 11.887 1.00 94.69 198 ALA A N 1
ATOM 1491 C CA . ALA A 1 198 ? 0.251 -2.364 13.290 1.00 94.69 198 ALA A CA 1
ATOM 1492 C C . ALA A 1 198 ? -0.186 -3.812 13.585 1.00 94.69 198 ALA A C 1
ATOM 1494 O O . ALA A 1 198 ? -0.448 -4.138 14.745 1.00 94.69 198 ALA A O 1
ATOM 1495 N N . ARG A 1 199 ? -0.215 -4.721 12.593 1.00 92.38 199 ARG A N 1
ATOM 1496 C CA . ARG A 1 199 ? -0.616 -6.129 12.809 1.00 92.38 199 ARG A CA 1
ATOM 1497 C C . ARG A 1 199 ? 0.180 -6.822 13.916 1.00 92.38 199 ARG A C 1
ATOM 1499 O O . ARG A 1 199 ? -0.402 -7.516 14.750 1.00 92.38 199 ARG A O 1
ATOM 1506 N N . ASN A 1 200 ? 1.490 -6.584 13.970 1.00 92.12 200 ASN A N 1
ATOM 1507 C CA . ASN A 1 200 ? 2.380 -7.171 14.973 1.00 92.12 200 ASN A CA 1
ATOM 1508 C C . ASN A 1 200 ? 2.141 -6.536 16.349 1.00 92.12 200 ASN A C 1
ATOM 1510 O O . ASN A 1 200 ? 2.157 -7.228 17.365 1.00 92.12 200 ASN A O 1
ATOM 1514 N N . VAL A 1 201 ? 1.799 -5.243 16.393 1.00 94.00 201 VAL A N 1
ATOM 1515 C CA . VAL A 1 201 ? 1.409 -4.549 17.629 1.00 94.00 201 VAL A CA 1
ATOM 1516 C C . VAL A 1 201 ? 0.113 -5.127 18.186 1.00 94.00 201 VAL A C 1
ATOM 1518 O O . VAL A 1 201 ? 0.073 -5.525 19.349 1.00 94.00 201 VAL A O 1
ATOM 1521 N N . PHE A 1 202 ? -0.933 -5.244 17.364 1.00 93.62 202 PHE A N 1
ATOM 1522 C CA . PHE A 1 202 ? -2.211 -5.811 17.796 1.00 93.62 202 PHE A CA 1
ATOM 1523 C C . PHE A 1 202 ? -2.070 -7.273 18.221 1.00 93.62 202 PHE A C 1
ATOM 1525 O O . PHE A 1 202 ? -2.594 -7.658 19.266 1.00 93.62 202 PHE A O 1
ATOM 1532 N N . THR A 1 203 ? -1.303 -8.069 17.474 1.00 91.44 203 THR A N 1
ATOM 1533 C CA . THR A 1 203 ? -1.009 -9.465 17.831 1.00 91.44 203 THR A CA 1
ATOM 1534 C C . THR A 1 203 ? -0.281 -9.546 19.172 1.00 91.44 203 THR A C 1
ATOM 1536 O O . THR A 1 203 ? -0.645 -10.348 20.028 1.00 91.44 203 THR A O 1
ATOM 1539 N N . THR A 1 204 ? 0.677 -8.652 19.415 1.00 90.31 204 THR A N 1
ATOM 1540 C CA . THR A 1 204 ? 1.380 -8.543 20.700 1.00 90.31 204 THR A CA 1
ATOM 1541 C C . THR A 1 204 ? 0.432 -8.174 21.842 1.00 90.31 204 THR A C 1
ATOM 1543 O O . THR A 1 204 ? 0.441 -8.837 22.878 1.00 90.31 204 THR A O 1
ATOM 1546 N N . MET A 1 205 ? -0.438 -7.175 21.658 1.00 90.00 205 MET A N 1
ATOM 1547 C CA . MET A 1 205 ? -1.439 -6.788 22.663 1.00 90.00 205 MET A CA 1
ATOM 1548 C C . MET A 1 205 ? -2.365 -7.957 23.030 1.00 90.00 205 MET A C 1
ATOM 1550 O O . MET A 1 205 ? -2.620 -8.197 24.212 1.00 90.00 205 MET A O 1
ATOM 1554 N N . ILE A 1 206 ? -2.834 -8.712 22.030 1.00 89.25 206 ILE A N 1
ATOM 1555 C CA . ILE A 1 206 ? -3.680 -9.898 22.226 1.00 89.25 206 ILE A CA 1
ATOM 1556 C C . ILE A 1 206 ? -2.915 -10.987 22.987 1.00 89.25 206 ILE A C 1
ATOM 1558 O O . ILE A 1 206 ? -3.452 -11.554 23.942 1.00 89.25 206 ILE A O 1
ATOM 1562 N N . SER A 1 207 ? -1.661 -11.252 22.615 1.00 85.62 207 SER A N 1
ATOM 1563 C CA . SER A 1 207 ? -0.816 -12.250 23.278 1.00 85.62 207 SER A CA 1
ATOM 1564 C C . SER A 1 207 ? -0.588 -11.928 24.753 1.00 85.62 207 SER A C 1
ATOM 1566 O O . SER A 1 207 ? -0.781 -12.798 25.600 1.00 85.62 207 SER A O 1
ATOM 1568 N N . TYR A 1 208 ? -0.259 -10.679 25.097 1.00 84.25 208 TYR A N 1
ATOM 1569 C CA . TYR A 1 208 ? -0.087 -10.273 26.497 1.00 84.25 208 TYR A CA 1
ATOM 1570 C C . TYR A 1 208 ? -1.393 -10.322 27.295 1.00 84.25 208 TYR A C 1
ATOM 1572 O O . TYR A 1 208 ? -1.384 -10.725 28.460 1.00 84.25 208 TYR A O 1
ATOM 1580 N N . TRP A 1 209 ? -2.525 -9.972 26.677 1.00 85.38 209 TRP A N 1
ATOM 1581 C CA . TRP A 1 209 ? -3.832 -10.146 27.307 1.00 85.38 209 TRP A CA 1
ATOM 1582 C C . TRP A 1 209 ? -4.112 -11.623 27.620 1.00 85.38 209 TRP A C 1
ATOM 1584 O O . TRP A 1 209 ? -4.483 -11.945 28.751 1.00 85.38 209 TRP A O 1
ATOM 1594 N N . LEU A 1 210 ? -3.878 -12.522 26.658 1.00 83.31 210 LEU A N 1
ATOM 1595 C CA . LEU A 1 210 ? -4.085 -13.962 26.822 1.00 83.31 210 LEU A CA 1
ATOM 1596 C C . LEU A 1 210 ? -3.152 -14.557 27.885 1.00 83.31 210 LEU A C 1
ATOM 1598 O O . LEU A 1 210 ? -3.602 -15.330 28.730 1.00 83.31 210 LEU A O 1
ATOM 1602 N N . LEU A 1 211 ? -1.876 -14.163 27.891 1.00 78.19 211 LEU A N 1
ATOM 1603 C CA . LEU A 1 211 ? -0.914 -14.562 28.920 1.00 78.19 211 LEU A CA 1
ATOM 1604 C C . LEU A 1 211 ? -1.364 -14.122 30.316 1.00 78.19 211 LEU A C 1
ATOM 1606 O O . LEU A 1 211 ? -1.285 -14.915 31.251 1.00 78.19 211 LEU A O 1
ATOM 1610 N N . GLY A 1 212 ? -1.894 -12.903 30.455 1.00 78.38 212 GLY A N 1
ATOM 1611 C CA . GLY A 1 212 ? -2.473 -12.429 31.713 1.00 78.38 212 GLY A CA 1
ATOM 1612 C C . GLY A 1 212 ? -3.664 -13.277 32.177 1.00 78.38 212 GLY A C 1
ATOM 1613 O O . GLY A 1 212 ? -3.781 -13.566 33.367 1.00 78.38 212 GLY A O 1
ATOM 1614 N N . GLN A 1 213 ? -4.509 -13.748 31.248 1.00 80.38 213 GLN A N 1
ATOM 1615 C CA . GLN A 1 213 ? -5.608 -14.668 31.578 1.00 80.38 213 GLN A CA 1
ATOM 1616 C C . GLN A 1 213 ? -5.093 -16.039 32.043 1.00 80.38 213 GLN A C 1
ATOM 1618 O O . GLN A 1 213 ? -5.556 -16.550 33.059 1.00 80.38 213 GLN A O 1
ATOM 1623 N N . ILE A 1 214 ? -4.129 -16.627 31.326 1.00 78.94 214 ILE A N 1
ATOM 1624 C CA . ILE A 1 214 ? -3.578 -17.959 31.638 1.00 78.94 214 ILE A CA 1
ATOM 1625 C C . ILE A 1 214 ? -2.782 -17.935 32.950 1.00 78.94 214 ILE A C 1
ATOM 1627 O O . ILE A 1 214 ? -2.907 -18.839 33.772 1.00 78.94 214 ILE A O 1
ATOM 1631 N N . GLY A 1 215 ? -1.962 -16.903 33.149 1.00 72.31 215 GLY A N 1
ATOM 1632 C CA . GLY A 1 215 ? -1.095 -16.749 34.316 1.00 72.31 215 GLY A CA 1
ATOM 1633 C C . GLY A 1 215 ? -1.768 -16.113 35.533 1.00 72.31 215 GLY A C 1
ATOM 1634 O O . GLY A 1 215 ? -1.100 -15.939 36.549 1.00 72.31 215 GLY A O 1
ATOM 1635 N N . ASN A 1 216 ? -3.051 -15.736 35.434 1.00 72.88 216 ASN A N 1
ATOM 1636 C CA . ASN A 1 216 ? -3.768 -14.930 36.429 1.00 72.88 216 ASN A CA 1
ATOM 1637 C C . ASN A 1 216 ? -2.946 -13.705 36.892 1.00 72.88 216 ASN A C 1
ATOM 1639 O O . ASN A 1 216 ? -2.836 -13.411 38.084 1.00 72.88 216 ASN A O 1
ATOM 1643 N N . SER A 1 217 ? -2.320 -13.020 35.933 1.00 74.31 217 SER A N 1
ATOM 1644 C CA . SER A 1 217 ? -1.434 -11.876 36.151 1.00 74.31 217 SER A CA 1
ATOM 1645 C C . SER A 1 217 ? -1.911 -10.658 35.357 1.00 74.31 217 SER A C 1
ATOM 1647 O O . SER A 1 217 ? -2.731 -10.757 34.442 1.00 74.31 217 SER A O 1
ATOM 1649 N N . LYS A 1 218 ? -1.427 -9.470 35.729 1.00 73.44 218 LYS A N 1
ATOM 1650 C CA . LYS A 1 218 ? -1.729 -8.210 35.037 1.00 73.44 218 LYS A CA 1
ATOM 1651 C C . LYS A 1 218 ? -0.423 -7.579 34.567 1.00 73.44 218 LYS A C 1
ATOM 1653 O O . LYS A 1 218 ? 0.129 -6.766 35.304 1.00 73.44 218 LYS A O 1
ATOM 1658 N N . PRO A 1 219 ? 0.101 -7.981 33.397 1.00 75.62 219 PRO A N 1
ATOM 1659 C CA . PRO A 1 219 ? 1.346 -7.418 32.912 1.00 75.62 219 PRO A CA 1
ATOM 1660 C C . PRO A 1 219 ? 1.205 -5.933 32.594 1.00 75.62 219 PRO A C 1
ATOM 1662 O O . PRO A 1 219 ? 0.249 -5.528 31.929 1.00 75.62 219 PRO A O 1
ATOM 1665 N N . ASN A 1 220 ? 2.165 -5.130 33.053 1.00 81.50 220 ASN A N 1
ATOM 1666 C CA . ASN A 1 220 ? 2.278 -3.742 32.634 1.00 81.50 220 ASN A CA 1
ATOM 1667 C C . ASN A 1 220 ? 3.115 -3.711 31.360 1.00 81.50 220 ASN A C 1
ATOM 1669 O O . ASN A 1 220 ? 4.322 -3.940 31.378 1.00 81.50 220 ASN A O 1
ATOM 1673 N N . VAL A 1 221 ? 2.470 -3.435 30.234 1.00 86.12 221 VAL A N 1
ATOM 1674 C CA . VAL A 1 221 ? 3.146 -3.387 28.938 1.00 86.12 221 VAL A CA 1
ATOM 1675 C C . VAL A 1 221 ? 3.203 -1.943 28.467 1.00 86.12 221 VAL A C 1
ATOM 1677 O O . VAL A 1 221 ? 2.174 -1.287 28.321 1.00 86.12 221 VAL A O 1
ATOM 1680 N N . HIS A 1 222 ? 4.411 -1.453 28.219 1.00 90.44 222 HIS A N 1
ATOM 1681 C CA . HIS A 1 222 ? 4.658 -0.193 27.537 1.00 90.44 222 HIS A CA 1
ATOM 1682 C C . HIS A 1 222 ? 5.063 -0.486 26.093 1.00 90.44 222 HIS A C 1
ATOM 1684 O O . HIS A 1 222 ? 6.058 -1.171 25.862 1.00 90.44 222 HIS A O 1
ATOM 1690 N N . ILE A 1 223 ? 4.297 0.024 25.130 1.00 92.88 223 ILE A N 1
ATOM 1691 C CA . ILE A 1 223 ? 4.570 -0.144 23.702 1.00 92.88 223 ILE A CA 1
ATOM 1692 C C . ILE A 1 223 ? 4.899 1.219 23.102 1.00 92.88 223 ILE A C 1
ATOM 1694 O O . ILE A 1 223 ? 4.073 2.129 23.134 1.00 92.88 223 ILE A O 1
ATOM 1698 N N . THR A 1 224 ? 6.080 1.326 22.504 1.00 95.06 224 THR A N 1
ATOM 1699 C CA . THR A 1 224 ? 6.494 2.468 21.693 1.00 95.06 224 THR A CA 1
ATOM 1700 C C . THR A 1 224 ? 6.365 2.105 20.221 1.00 95.06 224 THR A C 1
ATOM 1702 O O . THR A 1 224 ? 6.998 1.161 19.750 1.00 95.06 224 THR A O 1
ATOM 1705 N N . MET A 1 225 ? 5.562 2.868 19.484 1.00 95.38 225 MET A N 1
ATOM 1706 C CA . MET A 1 225 ? 5.433 2.738 18.033 1.00 95.38 225 MET A CA 1
ATOM 1707 C C . MET A 1 225 ? 6.205 3.864 17.353 1.00 95.38 225 MET A C 1
ATOM 1709 O O . MET A 1 225 ? 5.910 5.039 17.570 1.00 95.38 225 MET A O 1
ATOM 1713 N N . LEU A 1 226 ? 7.187 3.498 16.536 1.00 93.06 226 LEU A N 1
ATOM 1714 C CA . LEU A 1 226 ? 7.960 4.404 15.704 1.00 93.06 226 LEU A CA 1
ATOM 1715 C C . LEU A 1 226 ? 7.703 4.053 14.243 1.00 93.06 226 LEU A C 1
ATOM 1717 O O . LEU A 1 226 ? 7.952 2.929 13.811 1.00 93.06 226 LEU A O 1
ATOM 1721 N N . ASP A 1 227 ? 7.248 5.031 13.472 1.00 93.00 227 ASP A N 1
ATOM 1722 C CA . ASP A 1 227 ? 7.048 4.873 12.040 1.00 93.00 227 ASP A CA 1
ATOM 1723 C C . ASP A 1 227 ? 7.576 6.095 11.299 1.00 93.00 227 ASP A C 1
ATOM 1725 O O . ASP A 1 227 ? 7.467 7.223 11.789 1.00 93.00 227 ASP A O 1
ATOM 1729 N N . ILE A 1 228 ? 8.149 5.866 10.118 1.00 89.56 228 ILE A N 1
ATOM 1730 C CA . ILE A 1 228 ? 8.589 6.953 9.244 1.00 89.56 228 ILE A CA 1
ATOM 1731 C C . ILE A 1 228 ? 7.381 7.687 8.653 1.00 89.56 228 ILE A C 1
ATOM 1733 O O . ILE A 1 228 ? 7.468 8.884 8.377 1.00 89.56 228 ILE A O 1
ATOM 1737 N N . LYS A 1 229 ? 6.235 7.000 8.516 1.00 90.62 229 LYS A N 1
ATOM 1738 C CA . LYS A 1 229 ? 5.008 7.577 7.979 1.00 90.62 229 LYS A CA 1
ATOM 1739 C C . LYS A 1 229 ? 4.011 7.974 9.062 1.00 90.62 229 LYS A C 1
ATOM 1741 O O . LYS A 1 229 ? 3.440 7.108 9.727 1.00 90.62 229 LYS A O 1
ATOM 1746 N N . PRO A 1 230 ? 3.662 9.275 9.160 1.00 93.06 230 PRO A N 1
ATOM 1747 C CA . PRO A 1 230 ? 2.575 9.727 10.026 1.00 93.06 230 PRO A CA 1
ATOM 1748 C C . PRO A 1 230 ? 1.246 9.031 9.716 1.00 93.06 230 PRO A C 1
ATOM 1750 O O . PRO A 1 230 ? 0.443 8.824 10.622 1.00 93.06 230 PRO A O 1
ATOM 1753 N N . ALA A 1 231 ? 1.027 8.632 8.458 1.00 94.06 231 ALA A N 1
ATOM 1754 C CA . ALA A 1 231 ? -0.171 7.919 8.039 1.00 94.06 231 ALA A CA 1
ATOM 1755 C C . ALA A 1 231 ? -0.327 6.538 8.696 1.00 94.06 231 ALA A C 1
ATOM 1757 O O . ALA A 1 231 ? -1.438 6.189 9.091 1.00 94.06 231 ALA A O 1
ATOM 1758 N N . ALA A 1 232 ? 0.762 5.798 8.921 1.00 94.00 232 ALA A N 1
ATOM 1759 C CA . ALA A 1 232 ? 0.725 4.519 9.637 1.00 94.00 232 ALA A CA 1
ATOM 1760 C C . ALA A 1 232 ? 0.268 4.699 11.100 1.00 94.00 232 ALA A C 1
ATOM 1762 O O . ALA A 1 232 ? -0.632 4.007 11.591 1.00 94.00 232 ALA A O 1
ATOM 1763 N N . LEU A 1 233 ? 0.813 5.713 11.780 1.00 94.81 233 LEU A N 1
ATOM 1764 C CA . LEU A 1 233 ? 0.432 6.055 13.153 1.00 94.81 233 LEU A CA 1
ATOM 1765 C C . LEU A 1 233 ? -1.006 6.593 13.233 1.00 94.81 233 LEU A C 1
ATOM 1767 O O . LEU A 1 233 ? -1.763 6.197 14.119 1.00 94.81 233 LEU A O 1
ATOM 1771 N N . ALA A 1 234 ? -1.414 7.443 12.286 1.00 95.19 234 ALA A N 1
ATOM 1772 C CA . ALA A 1 234 ? -2.778 7.962 12.197 1.00 95.19 234 ALA A CA 1
ATOM 1773 C C . ALA A 1 234 ? -3.799 6.835 11.973 1.00 95.19 234 ALA A C 1
ATOM 1775 O O . ALA A 1 234 ? -4.846 6.812 12.619 1.00 95.19 234 ALA A O 1
ATOM 1776 N N . ARG A 1 235 ? -3.484 5.864 11.106 1.00 94.56 235 ARG A N 1
ATOM 1777 C CA . ARG A 1 235 ? -4.321 4.683 10.854 1.00 94.56 235 ARG A CA 1
ATOM 1778 C C . ARG A 1 235 ? -4.493 3.862 12.128 1.00 94.56 235 ARG A C 1
ATOM 1780 O O . ARG A 1 235 ? -5.619 3.536 12.496 1.00 94.56 235 ARG A O 1
ATOM 1787 N N . THR A 1 236 ? -3.392 3.588 12.828 1.00 94.81 236 THR A N 1
ATOM 1788 C CA . THR A 1 236 ? -3.413 2.878 14.116 1.00 94.81 236 THR A CA 1
ATOM 1789 C C . THR A 1 236 ? -4.282 3.608 15.136 1.00 94.81 236 THR A C 1
ATOM 1791 O O . THR A 1 236 ? -5.112 2.985 15.799 1.00 94.81 236 THR A O 1
ATOM 1794 N N . LEU A 1 237 ? -4.139 4.932 15.233 1.00 94.62 237 LEU A N 1
ATOM 1795 C CA . LEU A 1 237 ? -4.914 5.756 16.153 1.00 94.62 237 LEU A CA 1
ATOM 1796 C C . LEU A 1 237 ? -6.420 5.648 15.896 1.00 94.62 237 LEU A C 1
ATOM 1798 O O . LEU A 1 237 ? -7.180 5.453 16.841 1.00 94.62 237 LEU A O 1
ATOM 1802 N N . VAL A 1 238 ? -6.850 5.723 14.633 1.00 94.38 238 VAL A N 1
ATOM 1803 C CA . VAL A 1 238 ? -8.269 5.574 14.277 1.00 94.38 238 VAL A CA 1
ATOM 1804 C C . VAL A 1 238 ? -8.790 4.195 14.689 1.00 94.38 238 VAL A C 1
ATOM 1806 O O . VAL A 1 238 ? -9.880 4.100 15.245 1.00 94.38 238 VAL A O 1
ATOM 1809 N N . ILE A 1 239 ? -8.014 3.126 14.484 1.00 94.12 239 ILE A N 1
ATOM 1810 C CA . ILE A 1 239 ? -8.412 1.767 14.884 1.00 94.12 239 ILE A CA 1
ATOM 1811 C C . ILE A 1 239 ? -8.515 1.632 16.409 1.00 94.12 239 ILE A C 1
ATOM 1813 O O . ILE A 1 239 ? -9.491 1.066 16.904 1.00 94.12 239 ILE A O 1
ATOM 1817 N N . LEU A 1 240 ? -7.564 2.185 17.168 1.00 93.44 240 LEU A N 1
ATOM 1818 C CA . LEU A 1 240 ? -7.627 2.201 18.633 1.00 93.44 240 LEU A CA 1
ATOM 1819 C C . LEU A 1 240 ? -8.835 2.998 19.144 1.00 93.44 240 LEU A C 1
ATOM 1821 O O . LEU A 1 240 ? -9.525 2.552 20.062 1.00 93.44 240 LEU A O 1
ATOM 1825 N N . ASP A 1 241 ? -9.132 4.137 18.521 1.00 91.81 241 ASP A N 1
ATOM 1826 C CA . ASP A 1 241 ? -10.311 4.942 18.834 1.00 91.81 241 ASP A CA 1
ATOM 1827 C C . ASP A 1 241 ? -11.616 4.183 18.518 1.00 91.81 241 ASP A C 1
ATOM 1829 O O . ASP A 1 241 ? -12.535 4.152 19.339 1.00 91.81 241 ASP A O 1
ATOM 1833 N N . MET A 1 242 ? -11.694 3.469 17.386 1.00 92.19 242 MET A N 1
ATOM 1834 C CA . MET A 1 242 ? -12.835 2.592 17.065 1.00 92.19 242 MET A CA 1
ATOM 1835 C C . MET A 1 242 ? -13.010 1.475 18.101 1.00 92.19 242 MET A C 1
ATOM 1837 O O . MET A 1 242 ? -14.134 1.194 18.532 1.00 92.19 242 MET A O 1
ATOM 1841 N N . ALA A 1 243 ? -11.909 0.848 18.521 1.00 92.44 243 ALA A N 1
ATOM 1842 C CA . ALA A 1 243 ? -11.920 -0.206 19.529 1.00 92.44 243 ALA A CA 1
ATOM 1843 C C . ALA A 1 243 ? -12.396 0.318 20.895 1.00 92.44 243 ALA A C 1
ATOM 1845 O O . ALA A 1 243 ? -13.195 -0.342 21.567 1.00 92.44 243 ALA A O 1
ATOM 1846 N N . GLN A 1 244 ? -11.979 1.527 21.282 1.00 90.12 244 GLN A N 1
ATOM 1847 C CA . GLN A 1 244 ? -12.448 2.189 22.498 1.00 90.12 244 GLN A CA 1
ATOM 1848 C C . GLN A 1 244 ? -13.949 2.490 22.436 1.00 90.12 244 GLN A C 1
ATOM 1850 O O . GLN A 1 244 ? -14.679 2.173 23.378 1.00 90.12 244 GLN A O 1
ATOM 1855 N N . HIS A 1 245 ? -14.434 3.050 21.325 1.00 88.81 245 HIS A N 1
ATOM 1856 C CA . HIS A 1 245 ? -15.862 3.294 21.126 1.00 88.81 245 HIS A CA 1
ATOM 1857 C C . HIS A 1 245 ? -16.672 1.998 21.224 1.00 88.81 245 HIS A C 1
ATOM 1859 O O . HIS A 1 245 ? -17.707 1.964 21.894 1.00 88.81 245 HIS A O 1
ATOM 1865 N N . PHE A 1 246 ? -16.192 0.909 20.615 1.00 93.31 246 PHE A N 1
ATOM 1866 C CA . PHE A 1 246 ? -16.803 -0.411 20.760 1.00 93.31 246 PHE A CA 1
ATOM 1867 C C . PHE A 1 246 ? -16.848 -0.865 22.224 1.00 93.31 246 PHE A C 1
ATOM 1869 O O . PHE A 1 246 ? -17.905 -1.295 22.691 1.00 93.31 246 PHE A O 1
ATOM 1876 N N . ALA A 1 247 ? -15.742 -0.742 22.962 1.00 91.88 247 ALA A N 1
ATOM 1877 C CA . ALA A 1 247 ? -15.678 -1.126 24.369 1.00 91.88 247 ALA A CA 1
ATOM 1878 C C . ALA A 1 247 ? -16.691 -0.345 25.225 1.00 91.88 247 ALA A C 1
ATOM 1880 O O . ALA A 1 247 ? -17.403 -0.946 26.033 1.00 91.88 247 ALA A O 1
ATOM 1881 N N . ILE A 1 248 ? -16.821 0.966 24.995 1.00 91.12 248 ILE A N 1
ATOM 1882 C CA . ILE A 1 248 ? -17.811 1.821 25.666 1.00 91.12 248 ILE A CA 1
ATOM 1883 C C . ILE A 1 248 ? -19.235 1.383 25.305 1.00 91.12 248 ILE A C 1
ATOM 1885 O O . ILE A 1 248 ? -20.051 1.164 26.198 1.00 91.12 248 ILE A O 1
ATOM 1889 N N . MET A 1 249 ? -19.544 1.201 24.018 1.00 93.31 249 MET A N 1
ATOM 1890 C CA . MET A 1 249 ? -20.874 0.764 23.578 1.00 93.31 249 MET A CA 1
ATOM 1891 C C . MET A 1 249 ? -21.253 -0.602 24.151 1.00 93.31 249 MET A C 1
ATOM 1893 O O . MET A 1 249 ? -22.390 -0.799 24.582 1.00 93.31 249 MET A O 1
ATOM 1897 N N . LYS A 1 250 ? -20.301 -1.538 24.194 1.00 95.44 250 LYS A N 1
ATOM 1898 C CA . LYS A 1 250 ? -20.490 -2.860 24.795 1.00 95.44 250 LYS A CA 1
ATOM 1899 C C . LYS A 1 250 ? -20.764 -2.751 26.295 1.00 95.44 250 LYS A C 1
ATOM 1901 O O . LYS A 1 250 ? -21.698 -3.382 26.784 1.00 95.44 250 LYS A O 1
ATOM 1906 N N . PHE A 1 251 ? -19.999 -1.928 27.014 1.00 94.75 251 PHE A N 1
ATOM 1907 C CA . PHE A 1 251 ? -20.204 -1.676 28.442 1.00 94.75 251 PHE A CA 1
ATOM 1908 C C . PHE A 1 251 ? -21.580 -1.055 28.729 1.00 94.75 251 PHE A C 1
ATOM 1910 O O . PHE A 1 251 ? -22.299 -1.520 29.612 1.00 94.75 251 PHE A O 1
ATOM 1917 N N . MET A 1 252 ? -21.986 -0.071 27.923 1.00 95.50 252 MET A N 1
ATOM 1918 C CA . MET A 1 252 ? -23.285 0.604 28.021 1.00 95.50 252 MET A CA 1
ATOM 1919 C C . MET A 1 252 ? -24.458 -0.229 27.480 1.00 95.50 252 MET A C 1
ATOM 1921 O O . MET A 1 252 ? -25.604 0.208 27.562 1.00 95.50 252 MET A O 1
ATOM 1925 N N . LYS A 1 253 ? -24.194 -1.426 26.936 1.00 94.75 253 LYS A N 1
ATOM 1926 C CA . LYS A 1 253 ? -25.183 -2.305 26.290 1.00 94.75 253 LYS A CA 1
ATOM 1927 C C . LYS A 1 253 ? -25.953 -1.615 25.158 1.00 94.75 253 LYS A C 1
ATOM 1929 O O . LYS A 1 253 ? -27.132 -1.891 24.940 1.00 94.75 253 LYS A O 1
ATOM 1934 N N . THR A 1 254 ? -25.286 -0.733 24.418 1.00 92.69 254 THR A N 1
ATOM 1935 C CA . THR A 1 254 ? -25.880 -0.048 23.269 1.00 92.69 254 THR A CA 1
ATOM 1936 C C . THR A 1 254 ? -26.316 -1.083 22.219 1.00 92.69 254 THR A C 1
ATOM 1938 O O . THR A 1 254 ? -25.505 -1.933 21.819 1.00 92.69 254 THR A O 1
ATOM 1941 N N . PRO A 1 255 ? -27.578 -1.049 21.748 1.00 87.44 255 PRO A N 1
ATOM 1942 C CA . PRO A 1 255 ? -28.043 -1.946 20.696 1.00 87.44 255 PRO A CA 1
ATOM 1943 C C . PRO A 1 255 ? -27.189 -1.830 19.427 1.00 87.44 255 PRO A C 1
ATOM 1945 O O . PRO A 1 255 ? -26.919 -0.731 18.944 1.00 87.44 255 PRO A O 1
ATOM 1948 N N . GLY A 1 256 ? -26.766 -2.970 18.874 1.00 82.44 256 GLY A N 1
ATOM 1949 C CA . GLY A 1 256 ? -25.968 -3.012 17.644 1.00 82.44 256 GLY A CA 1
ATOM 1950 C C . GLY A 1 256 ? -24.496 -2.610 17.804 1.00 82.44 256 GLY A C 1
ATOM 1951 O O . GLY A 1 256 ? -23.872 -2.256 16.807 1.00 82.44 256 GLY A O 1
ATOM 1952 N N . HIS A 1 257 ? -23.926 -2.669 19.013 1.00 87.25 257 HIS A N 1
ATOM 1953 C CA . HIS A 1 257 ? -22.500 -2.392 19.250 1.00 87.25 257 HIS A CA 1
ATOM 1954 C C . HIS A 1 257 ? -21.560 -3.265 18.396 1.00 87.25 257 HIS A C 1
ATOM 1956 O O . HIS A 1 257 ? -20.511 -2.792 17.973 1.00 87.25 257 HIS A O 1
ATOM 1962 N N . GLU A 1 258 ? -21.953 -4.495 18.054 1.00 85.50 258 GLU A N 1
ATOM 1963 C CA . GLU A 1 258 ? -21.197 -5.384 17.155 1.00 85.50 258 GLU A CA 1
ATOM 1964 C C . GLU A 1 258 ? -20.991 -4.797 15.749 1.00 85.50 258 GLU A C 1
ATOM 1966 O O . GLU A 1 258 ? -19.986 -5.078 15.099 1.00 85.50 258 GLU A O 1
ATOM 1971 N N . HIS A 1 259 ? -21.875 -3.903 15.295 1.00 84.44 259 HIS A N 1
ATOM 1972 C CA . HIS A 1 259 ? -21.710 -3.208 14.016 1.00 84.44 259 HIS A CA 1
ATOM 1973 C C . HIS A 1 259 ? -20.439 -2.344 13.979 1.00 84.44 259 HIS A C 1
ATOM 1975 O O . HIS A 1 259 ? -19.898 -2.083 12.905 1.00 84.44 259 HIS A O 1
ATOM 1981 N N . ALA A 1 260 ? -19.945 -1.903 15.140 1.00 87.50 260 ALA A N 1
ATOM 1982 C CA . ALA A 1 260 ? -18.695 -1.158 15.228 1.00 87.50 260 ALA A CA 1
ATOM 1983 C C . ALA A 1 260 ? -17.487 -2.021 14.846 1.00 87.50 260 ALA A C 1
ATOM 1985 O O . ALA A 1 260 ? -16.580 -1.521 14.185 1.00 87.50 260 ALA A O 1
ATOM 1986 N N . LEU A 1 261 ? -17.513 -3.319 15.181 1.00 88.94 261 LEU A N 1
ATOM 1987 C CA . LEU A 1 261 ? -16.477 -4.265 14.766 1.00 88.94 261 LEU A CA 1
ATOM 1988 C C . LEU A 1 261 ? -16.481 -4.440 13.250 1.00 88.94 261 LEU A C 1
ATOM 1990 O O . LEU A 1 261 ? -15.423 -4.391 12.638 1.00 88.94 261 LEU A O 1
ATOM 1994 N N . VAL A 1 262 ? -17.664 -4.547 12.637 1.00 87.81 262 VAL A N 1
ATOM 1995 C CA . VAL A 1 262 ? -17.788 -4.656 11.175 1.00 87.81 262 VAL A CA 1
ATOM 1996 C C . VAL A 1 262 ? -17.186 -3.432 10.481 1.00 87.81 262 VAL A C 1
ATOM 1998 O O . VAL A 1 262 ? -16.389 -3.575 9.558 1.00 87.81 262 VAL A O 1
ATOM 2001 N N . ASN A 1 263 ? -17.511 -2.222 10.947 1.00 88.88 263 ASN A N 1
ATOM 2002 C CA . ASN A 1 263 ? -16.946 -0.992 10.383 1.00 88.88 263 ASN A CA 1
ATOM 2003 C C . ASN A 1 263 ? -15.422 -0.925 10.559 1.00 88.88 263 ASN A C 1
ATOM 2005 O O . ASN A 1 263 ? -14.720 -0.505 9.641 1.00 88.88 263 ASN A O 1
ATOM 2009 N N . MET A 1 264 ? -14.915 -1.357 11.717 1.00 91.69 264 MET A N 1
ATOM 2010 C CA . MET A 1 264 ? -13.480 -1.419 11.996 1.00 91.69 264 MET A CA 1
ATOM 2011 C C . MET A 1 264 ? -12.774 -2.407 11.060 1.00 91.69 264 MET A C 1
ATOM 2013 O O . MET A 1 264 ? -11.729 -2.072 10.511 1.00 91.69 264 MET A O 1
ATOM 2017 N N . SER A 1 265 ? -13.365 -3.577 10.800 1.00 89.38 265 SER A N 1
ATOM 2018 C CA . SER A 1 265 ? -12.838 -4.557 9.842 1.00 89.38 265 SER A CA 1
ATOM 2019 C C . SER A 1 265 ? -12.778 -4.005 8.416 1.00 89.38 265 SER A C 1
ATOM 2021 O O . SER A 1 265 ? -11.762 -4.171 7.744 1.00 89.38 265 SER A O 1
ATOM 2023 N N . TYR A 1 266 ? -13.822 -3.300 7.960 1.00 90.62 266 TYR A N 1
ATOM 2024 C CA . TYR A 1 266 ? -13.792 -2.619 6.660 1.00 90.62 266 TYR A CA 1
ATOM 2025 C C . TYR A 1 266 ? -12.662 -1.595 6.589 1.00 90.62 266 TYR A C 1
ATOM 2027 O O . TYR A 1 266 ? -11.898 -1.591 5.626 1.00 90.62 266 TYR A O 1
ATOM 2035 N N . LEU A 1 267 ? -12.534 -0.752 7.617 1.00 91.44 267 LEU A N 1
ATOM 2036 C CA . LEU A 1 267 ? -11.503 0.275 7.643 1.00 91.44 267 LEU A CA 1
ATOM 2037 C C . LEU A 1 267 ? -10.096 -0.333 7.649 1.00 91.44 267 LEU A C 1
ATOM 2039 O O . LEU A 1 267 ? -9.225 0.170 6.939 1.00 91.44 267 LEU A O 1
ATOM 2043 N N . TYR A 1 268 ? -9.892 -1.411 8.413 1.00 90.94 268 TYR A N 1
ATOM 2044 C CA . TYR A 1 268 ? -8.599 -2.065 8.589 1.00 90.94 268 TYR A CA 1
ATOM 2045 C C . TYR A 1 268 ? -8.148 -2.865 7.363 1.00 90.94 268 TYR A C 1
ATOM 2047 O O . TYR A 1 268 ? -6.984 -2.784 6.979 1.00 90.94 268 TYR A O 1
ATOM 2055 N N . SER A 1 269 ? -9.050 -3.616 6.734 1.00 85.12 269 SER A N 1
ATOM 2056 C CA . SER A 1 269 ? -8.665 -4.625 5.739 1.00 85.12 269 SER A CA 1
ATOM 2057 C C . SER A 1 269 ? -9.116 -4.314 4.317 1.00 85.12 269 SER A C 1
ATOM 2059 O O . SER A 1 269 ? -8.630 -4.954 3.390 1.00 85.12 269 SER A O 1
ATOM 2061 N N . SER A 1 270 ? -10.042 -3.372 4.112 1.00 87.44 270 SER A N 1
ATOM 2062 C CA . SER A 1 270 ? -10.617 -3.141 2.786 1.00 87.44 270 SER A CA 1
ATOM 2063 C C . SER A 1 270 ? -10.068 -1.878 2.111 1.00 87.44 270 SER A C 1
ATOM 2065 O O . SER A 1 270 ? -10.132 -0.794 2.702 1.00 87.44 270 SER A O 1
ATOM 2067 N N . PRO A 1 271 ? -9.597 -1.974 0.850 1.00 87.25 271 PRO A N 1
ATOM 2068 C CA . PRO A 1 271 ? -9.175 -0.810 0.071 1.00 87.25 271 PRO A CA 1
ATOM 2069 C C . PRO A 1 271 ? -10.358 0.047 -0.406 1.00 87.25 271 PRO A C 1
ATOM 2071 O O . PRO A 1 271 ? -10.158 1.189 -0.816 1.00 87.25 271 PRO A O 1
ATOM 2074 N N . TYR A 1 272 ? -11.591 -0.464 -0.329 1.00 91.00 272 TYR A N 1
ATOM 2075 C CA . TYR A 1 272 ? -12.814 0.260 -0.676 1.00 91.00 272 TYR A CA 1
ATOM 2076 C C . TYR A 1 272 ? -13.831 0.155 0.455 1.00 91.00 272 TYR A C 1
ATOM 2078 O O . TYR A 1 272 ? -14.034 -0.910 1.027 1.00 91.00 272 TYR A O 1
ATOM 2086 N N . LEU A 1 273 ? -14.501 1.259 0.756 1.00 92.06 273 LEU A N 1
ATOM 2087 C CA . LEU A 1 273 ? -15.476 1.349 1.829 1.00 92.06 273 LEU A CA 1
ATOM 2088 C C . LEU A 1 273 ? -16.894 1.460 1.261 1.00 92.06 273 LEU A C 1
ATOM 2090 O O . LEU A 1 273 ? -17.121 2.273 0.355 1.00 92.06 273 LEU A O 1
ATOM 2094 N N . PRO A 1 274 ? -17.861 0.710 1.815 1.00 93.31 274 PRO A N 1
ATOM 2095 C CA . PRO A 1 274 ? -19.266 0.945 1.526 1.00 93.31 274 PRO A CA 1
ATOM 2096 C C . PRO A 1 274 ? -19.731 2.283 2.129 1.00 93.31 274 PRO A C 1
ATOM 2098 O O . PRO A 1 274 ? -19.178 2.725 3.147 1.00 93.31 274 PRO A O 1
ATOM 2101 N N . PRO A 1 275 ? -20.785 2.914 1.573 1.00 92.00 275 PRO A N 1
ATOM 2102 C CA . PRO A 1 275 ? -21.249 4.241 1.993 1.00 92.00 275 PRO A CA 1
ATOM 2103 C C . PRO A 1 275 ? -21.477 4.386 3.503 1.00 92.00 275 PRO A C 1
ATOM 2105 O O . PRO A 1 275 ? -21.098 5.392 4.100 1.00 92.00 275 PRO A O 1
ATOM 2108 N N . PHE A 1 276 ? -22.031 3.355 4.148 1.00 90.06 276 PHE A N 1
ATOM 2109 C CA . PHE A 1 276 ? -22.314 3.384 5.583 1.00 90.06 276 PHE A CA 1
ATOM 2110 C C . PHE A 1 276 ? -21.046 3.381 6.455 1.00 90.06 276 PHE A C 1
ATOM 2112 O O . PHE A 1 276 ? -21.083 3.886 7.574 1.00 90.06 276 PHE A O 1
ATOM 2119 N N . VAL A 1 277 ? -19.918 2.839 5.975 1.00 92.50 277 VAL A N 1
ATOM 2120 C CA . VAL A 1 277 ? -18.630 2.911 6.693 1.00 92.50 277 VAL A CA 1
ATOM 2121 C C . VAL A 1 277 ? -17.989 4.276 6.484 1.00 92.50 277 VAL A C 1
ATOM 2123 O O . VAL A 1 277 ? -17.444 4.840 7.431 1.00 92.50 277 VAL A O 1
ATOM 2126 N N . VAL A 1 278 ? -18.102 4.840 5.278 1.00 92.56 278 VAL A N 1
ATOM 2127 C CA . VAL A 1 278 ? -17.623 6.197 4.972 1.00 92.56 278 VAL A CA 1
ATOM 2128 C C . VAL A 1 278 ? -18.301 7.219 5.876 1.00 92.56 278 VAL A C 1
ATOM 2130 O O . VAL A 1 278 ? -17.622 8.045 6.481 1.00 92.56 278 VAL A O 1
ATOM 2133 N N . GLU A 1 279 ? -19.625 7.131 6.023 1.00 91.62 279 GLU A N 1
ATOM 2134 C CA . GLU A 1 279 ? -20.390 7.992 6.927 1.00 91.62 279 GLU A CA 1
ATOM 2135 C C . GLU A 1 279 ? -19.870 7.885 8.367 1.00 91.62 279 GLU A C 1
ATOM 2137 O O . GLU A 1 279 ? -19.638 8.897 9.027 1.00 91.62 279 GLU A O 1
ATOM 2142 N N . LYS A 1 280 ? -19.612 6.663 8.847 1.00 90.75 280 LYS A N 1
ATOM 2143 C CA . LYS A 1 280 ? -19.082 6.445 10.198 1.00 90.75 280 LYS A CA 1
ATOM 2144 C C . LYS A 1 280 ? -17.683 7.012 10.380 1.00 90.75 280 LYS A C 1
ATOM 2146 O O . LYS A 1 280 ? -17.446 7.671 11.387 1.00 90.75 280 LYS A O 1
ATOM 2151 N N . LEU A 1 281 ? -16.800 6.840 9.400 1.00 92.25 281 LEU A N 1
ATOM 2152 C CA . LEU A 1 281 ? -15.472 7.445 9.426 1.00 92.25 281 LEU A CA 1
ATOM 2153 C C . LEU A 1 281 ? -15.563 8.980 9.479 1.00 92.25 281 LEU A C 1
ATOM 2155 O O . LEU A 1 281 ? -14.910 9.603 10.313 1.00 92.25 281 LEU A O 1
ATOM 2159 N N . LYS A 1 282 ? -16.413 9.597 8.648 1.00 92.38 282 LYS A N 1
ATOM 2160 C CA . LYS A 1 282 ? -16.612 11.059 8.631 1.00 92.38 282 LYS A CA 1
ATOM 2161 C C . LYS A 1 282 ? -17.228 11.601 9.922 1.00 92.38 282 LYS A C 1
ATOM 2163 O O . LYS A 1 282 ? -16.940 12.733 10.288 1.00 92.38 282 LYS A O 1
ATOM 2168 N N . LEU A 1 283 ? -18.041 10.813 10.622 1.00 91.69 283 LEU A N 1
ATOM 2169 C CA . LEU A 1 283 ? -18.562 11.179 11.944 1.00 91.69 283 LEU A CA 1
ATOM 2170 C C . LEU A 1 283 ? -17.501 11.063 13.049 1.00 91.69 283 LEU A C 1
ATOM 2172 O O . LEU A 1 283 ? -17.557 11.810 14.022 1.00 91.69 283 LEU A O 1
ATOM 2176 N N . GLN A 1 284 ? -16.550 10.139 12.910 1.00 90.75 284 GLN A N 1
ATOM 2177 C CA . GLN A 1 284 ? -15.556 9.829 13.939 1.00 90.75 284 GLN A CA 1
ATOM 2178 C C . GLN A 1 284 ? -14.304 10.715 13.871 1.00 90.75 284 GLN A C 1
ATOM 2180 O O . GLN A 1 284 ? -13.737 11.062 14.905 1.00 90.75 284 GLN A O 1
ATOM 2185 N N . LEU A 1 285 ? -13.867 11.108 12.670 1.00 94.56 285 LEU A N 1
ATOM 2186 C CA . LEU A 1 285 ? -12.653 11.913 12.504 1.00 94.56 285 LEU A CA 1
ATOM 2187 C C . LEU A 1 285 ? -12.713 13.297 13.183 1.00 94.56 285 LEU A C 1
ATOM 2189 O O . LEU A 1 285 ? -11.716 13.665 13.799 1.00 94.56 285 LEU A O 1
ATOM 2193 N N . PRO A 1 286 ? -13.809 14.082 13.123 1.00 95.81 286 PRO A N 1
ATOM 2194 C CA . PRO A 1 286 ? -13.812 15.428 13.697 1.00 95.81 286 PRO A CA 1
ATOM 2195 C C . PRO A 1 286 ? -13.619 15.464 15.225 1.00 95.81 286 PRO A C 1
ATOM 2197 O O . PRO A 1 286 ? -12.770 16.237 15.670 1.00 95.81 286 PRO A O 1
ATOM 2200 N N . PRO A 1 287 ? -14.309 14.635 16.041 1.00 93.25 287 PRO A N 1
ATOM 2201 C CA . PRO A 1 287 ? -14.022 14.549 17.476 1.00 93.25 287 PRO A CA 1
ATOM 2202 C C . PRO A 1 287 ? -12.579 14.126 17.777 1.00 93.25 287 PRO A C 1
ATOM 2204 O O . PRO A 1 287 ? -11.944 14.710 18.650 1.00 93.25 287 PRO A O 1
ATOM 2207 N N . LEU A 1 288 ? -12.048 13.159 17.020 1.00 93.56 288 LEU A N 1
ATOM 2208 C CA . LEU A 1 288 ? -10.668 12.688 17.159 1.00 93.56 288 LEU A CA 1
ATOM 2209 C C . LEU A 1 288 ? -9.651 13.806 16.873 1.00 93.56 288 LEU A C 1
ATOM 2211 O O . LEU A 1 288 ? -8.704 13.995 17.632 1.00 93.56 288 LEU A O 1
ATOM 2215 N N . ILE A 1 289 ? -9.863 14.568 15.796 1.00 96.06 289 ILE A N 1
ATOM 2216 C CA . ILE A 1 289 ? -9.042 15.731 15.427 1.00 96.06 289 ILE A CA 1
ATOM 2217 C C . ILE A 1 289 ? -9.086 16.783 16.535 1.00 96.06 289 ILE A C 1
ATOM 2219 O O . ILE A 1 289 ? -8.033 17.231 16.982 1.00 96.06 289 ILE A O 1
ATOM 2223 N N . LYS A 1 290 ? -10.287 17.131 17.007 1.00 95.38 290 LYS A N 1
ATOM 2224 C CA . LYS A 1 290 ? -10.480 18.142 18.048 1.00 95.38 290 LYS A CA 1
ATOM 2225 C C . LYS A 1 290 ? -9.734 17.779 19.336 1.00 95.38 290 LYS A C 1
ATOM 2227 O O . LYS A 1 290 ? -8.990 18.596 19.863 1.00 95.38 290 LYS A O 1
ATOM 2232 N N . ALA A 1 291 ? -9.872 16.541 19.801 1.00 92.25 291 ALA A N 1
ATOM 2233 C CA . ALA A 1 291 ? -9.202 16.095 21.018 1.00 92.25 291 ALA A CA 1
ATOM 2234 C C . ALA A 1 291 ? -7.665 16.117 20.890 1.00 92.25 291 ALA A C 1
ATOM 2236 O O . ALA A 1 291 ? -6.975 16.488 21.835 1.00 92.25 291 ALA A O 1
ATOM 2237 N N . LEU A 1 292 ? -7.104 15.806 19.715 1.00 93.00 292 LEU A N 1
ATOM 2238 C CA . LEU A 1 292 ? -5.664 15.977 19.478 1.00 93.00 292 LEU A CA 1
ATOM 2239 C C . LEU A 1 292 ? -5.237 17.456 19.478 1.00 93.00 292 LEU A C 1
ATOM 2241 O O . LEU A 1 292 ? -4.168 17.778 20.001 1.00 93.00 292 LEU A O 1
ATOM 2245 N N . GLU A 1 293 ? -6.036 18.348 18.887 1.00 94.25 293 GLU A N 1
ATOM 2246 C CA . GLU A 1 293 ? -5.769 19.797 18.855 1.00 94.25 293 GLU A CA 1
ATOM 2247 C C . GLU A 1 293 ? -5.767 20.415 20.258 1.00 94.25 293 GLU A C 1
ATOM 2249 O O . GLU A 1 293 ? -4.928 21.264 20.553 1.00 94.25 293 GLU A O 1
ATOM 2254 N N . GLU A 1 294 ? -6.674 19.962 21.120 1.00 92.81 294 GLU A N 1
ATOM 2255 C CA . GLU A 1 294 ? -6.868 20.477 22.479 1.00 92.81 294 GLU A CA 1
ATOM 2256 C C . GLU A 1 294 ? -5.973 19.791 23.530 1.00 92.81 294 GLU A C 1
ATOM 2258 O O . GLU A 1 294 ? -6.064 20.110 24.713 1.00 92.81 294 GLU A O 1
ATOM 2263 N N . ASP A 1 295 ? -5.087 18.873 23.115 1.00 85.12 295 ASP A N 1
ATOM 2264 C CA . ASP A 1 295 ? -4.284 18.025 24.017 1.00 85.12 295 ASP A CA 1
ATOM 2265 C C . ASP A 1 295 ? -5.141 17.225 25.013 1.00 85.12 295 ASP A C 1
ATOM 2267 O O . ASP A 1 295 ? -4.717 16.886 26.119 1.00 85.12 295 ASP A O 1
ATOM 2271 N N . GLU A 1 296 ? -6.367 16.892 24.609 1.00 83.94 296 GLU A N 1
ATOM 2272 C CA . GLU A 1 296 ? -7.238 16.026 25.382 1.00 83.94 296 GLU A CA 1
ATOM 2273 C C . GLU A 1 296 ? -6.769 14.573 25.258 1.00 83.94 296 GLU A C 1
ATOM 2275 O O . GLU A 1 296 ? -6.452 14.058 24.180 1.00 83.94 296 GLU A O 1
ATOM 2280 N N . ALA A 1 297 ? -6.746 13.868 26.389 1.00 74.88 297 ALA A N 1
ATOM 2281 C CA . ALA A 1 297 ? -6.400 12.456 26.408 1.00 74.88 297 ALA A CA 1
ATOM 2282 C C . ALA A 1 297 ? -7.493 11.625 25.710 1.00 74.88 297 ALA A C 1
ATOM 2284 O O . ALA A 1 297 ? -8.494 11.267 26.329 1.00 74.88 297 ALA A O 1
ATOM 2285 N N . LEU A 1 298 ? -7.264 11.268 24.442 1.00 73.06 298 LEU A N 1
ATOM 2286 C CA . LEU A 1 298 ? -8.126 10.365 23.664 1.00 73.06 298 LEU A CA 1
ATOM 2287 C C . LEU A 1 298 ? -8.328 9.018 24.359 1.00 73.06 298 LEU A C 1
ATOM 2289 O O . LEU A 1 298 ? -9.440 8.522 24.525 1.00 73.06 298 LEU A O 1
ATOM 2293 N N . LEU A 1 299 ? -7.211 8.428 24.777 1.00 80.44 299 LEU A N 1
ATOM 2294 C CA . LEU A 1 299 ? -7.140 7.159 25.477 1.00 80.44 299 LEU A CA 1
ATOM 2295 C C . LEU A 1 299 ? -6.189 7.361 26.646 1.00 80.44 299 LEU A C 1
ATOM 2297 O O . LEU A 1 299 ? -5.050 7.772 26.454 1.00 80.44 299 LEU A O 1
ATOM 2301 N N . LYS A 1 300 ? -6.628 7.032 27.864 1.00 83.12 300 LYS A N 1
ATOM 2302 C CA . LYS A 1 300 ? -5.814 7.221 29.081 1.00 83.12 300 LYS A CA 1
ATOM 2303 C C . LYS A 1 300 ? -4.473 6.477 29.050 1.00 83.12 300 LYS A C 1
ATOM 2305 O O . LYS A 1 300 ? -3.590 6.790 29.838 1.00 83.12 300 LYS A O 1
ATOM 2310 N N . PHE A 1 301 ? -4.351 5.474 28.184 1.00 87.19 301 PHE A N 1
ATOM 2311 C CA . PHE A 1 301 ? -3.157 4.651 28.016 1.00 87.19 301 PHE A CA 1
ATOM 2312 C C . PHE A 1 301 ? -2.299 5.053 26.805 1.00 87.19 301 PHE A C 1
ATOM 2314 O O . PHE A 1 301 ? -1.288 4.406 26.551 1.00 87.19 301 PHE A O 1
ATOM 2321 N N . LEU A 1 302 ? -2.693 6.081 26.046 1.00 91.56 302 LEU A N 1
ATOM 2322 C CA . LEU A 1 302 ? -1.994 6.519 24.843 1.00 91.56 302 LEU A CA 1
ATOM 2323 C C . LEU A 1 302 ? -1.323 7.874 25.077 1.00 91.56 302 LEU A C 1
ATOM 2325 O O . LEU A 1 302 ? -1.950 8.819 25.549 1.00 91.56 302 LEU A O 1
ATOM 2329 N N . TYR A 1 303 ? -0.063 7.976 24.666 1.00 92.12 303 TYR A N 1
ATOM 2330 C CA . TYR A 1 303 ? 0.676 9.230 24.606 1.00 92.12 303 TYR A CA 1
ATOM 2331 C C . TYR A 1 303 ? 1.169 9.467 23.177 1.00 92.12 303 TYR A C 1
ATOM 2333 O O . TYR A 1 303 ? 1.754 8.574 22.567 1.00 92.12 303 TYR A O 1
ATOM 2341 N N . VAL A 1 304 ? 0.942 10.675 22.653 1.00 92.75 304 VAL A N 1
ATOM 2342 C CA . VAL A 1 304 ? 1.425 11.103 21.332 1.00 92.75 304 VAL A CA 1
ATOM 2343 C C . VAL A 1 304 ? 2.300 12.349 21.508 1.00 92.75 304 VAL A C 1
ATOM 2345 O O . VAL A 1 304 ? 1.771 13.389 21.929 1.00 92.75 304 VAL A O 1
ATOM 2348 N N . PRO A 1 305 ? 3.607 12.280 21.179 1.00 92.38 305 PRO A N 1
ATOM 2349 C CA . PRO A 1 305 ? 4.508 13.426 21.264 1.00 92.38 305 PRO A CA 1
ATOM 2350 C C . PRO A 1 305 ? 4.010 14.621 20.431 1.00 92.38 305 PRO A C 1
ATOM 2352 O O . PRO A 1 305 ? 3.462 14.396 19.346 1.00 92.38 305 PRO A O 1
ATOM 2355 N N . PRO A 1 306 ? 4.231 15.880 20.865 1.00 91.50 306 PRO A N 1
ATOM 2356 C CA . PRO A 1 306 ? 3.718 17.071 20.175 1.00 91.50 306 PRO A CA 1
ATOM 2357 C C . PRO A 1 306 ? 4.066 17.139 18.679 1.00 91.50 306 PRO A C 1
ATOM 2359 O O . PRO A 1 306 ? 3.190 17.368 17.844 1.00 91.50 306 PRO A O 1
ATOM 2362 N N . ASP A 1 307 ? 5.316 16.848 18.312 1.00 91.25 307 ASP A N 1
ATOM 2363 C CA . ASP A 1 307 ? 5.756 16.889 16.910 1.00 91.25 307 ASP A CA 1
ATOM 2364 C C . ASP A 1 307 ? 5.073 15.819 16.052 1.00 91.25 307 ASP A C 1
ATOM 2366 O O . ASP A 1 307 ? 4.657 16.074 14.920 1.00 91.25 307 ASP A O 1
ATOM 2370 N N . THR A 1 308 ? 4.911 14.614 16.606 1.00 93.38 308 THR A N 1
ATOM 2371 C CA . THR A 1 308 ? 4.204 13.511 15.940 1.00 93.38 308 THR A CA 1
ATOM 2372 C C . THR A 1 308 ? 2.724 13.839 15.782 1.00 93.38 308 THR A C 1
ATOM 2374 O O . THR A 1 308 ? 2.131 13.579 14.737 1.00 93.38 308 THR A O 1
ATOM 2377 N N . ARG A 1 309 ? 2.132 14.477 16.793 1.00 94.38 309 ARG A N 1
ATOM 2378 C CA . ARG A 1 309 ? 0.728 14.873 16.796 1.00 94.38 309 ARG A CA 1
ATOM 2379 C C . ARG A 1 309 ? 0.387 15.828 15.665 1.00 94.38 309 ARG A C 1
ATOM 2381 O O . ARG A 1 309 ? -0.596 15.600 14.968 1.00 94.38 309 ARG A O 1
ATOM 2388 N N . ASN A 1 310 ? 1.210 16.852 15.448 1.00 94.25 310 ASN A N 1
ATOM 2389 C CA . ASN A 1 310 ? 1.001 17.814 14.365 1.00 94.25 310 ASN A CA 1
ATOM 2390 C C . ASN A 1 310 ? 0.988 17.130 12.990 1.00 94.25 310 ASN A C 1
ATOM 2392 O O . ASN A 1 310 ? 0.150 17.446 12.146 1.00 94.25 310 ASN A O 1
ATOM 2396 N N . ARG A 1 311 ? 1.869 16.145 12.784 1.00 93.62 311 ARG A N 1
ATOM 2397 C CA . ARG A 1 311 ? 1.923 15.357 11.545 1.00 93.62 311 ARG A CA 1
ATOM 2398 C C . ARG A 1 311 ? 0.718 14.422 11.400 1.00 93.62 311 ARG A C 1
ATOM 2400 O O . ARG A 1 311 ? 0.138 14.338 10.323 1.00 93.62 311 ARG A O 1
ATOM 2407 N N . ILE A 1 312 ? 0.288 13.768 12.482 1.00 95.06 312 ILE A N 1
ATOM 2408 C CA . ILE A 1 312 ? -0.940 12.953 12.493 1.00 95.06 312 ILE A CA 1
ATOM 2409 C C . ILE A 1 312 ? -2.166 13.819 12.173 1.00 95.06 312 ILE A C 1
ATOM 2411 O O . ILE A 1 312 ? -2.991 13.426 11.352 1.00 95.06 312 ILE A O 1
ATOM 2415 N N . LEU A 1 313 ? -2.273 15.015 12.758 1.00 95.88 313 LEU A N 1
ATOM 2416 C CA . LEU A 1 313 ? -3.369 15.954 12.501 1.00 95.88 313 LEU A CA 1
ATOM 2417 C C . LEU A 1 313 ? -3.480 16.332 11.020 1.00 95.88 313 LEU A C 1
ATOM 2419 O O . LEU A 1 313 ? -4.590 16.403 10.494 1.00 95.88 313 LEU A O 1
ATOM 2423 N N . GLN A 1 314 ? -2.354 16.538 10.331 1.00 93.75 314 GLN A N 1
ATOM 2424 C CA . GLN A 1 314 ? -2.348 16.790 8.886 1.00 93.75 314 GLN A CA 1
ATOM 2425 C C . GLN A 1 314 ? -2.976 15.621 8.114 1.00 93.75 314 GLN A C 1
ATOM 2427 O O . GLN A 1 314 ? -3.878 15.841 7.304 1.00 93.75 314 GLN A O 1
ATOM 2432 N N . VAL A 1 315 ? -2.583 14.384 8.432 1.00 94.75 315 VAL A N 1
ATOM 2433 C CA . VAL A 1 315 ? -3.135 13.180 7.793 1.00 94.75 315 VAL A CA 1
ATOM 2434 C C . VAL A 1 315 ? -4.626 13.005 8.093 1.00 94.75 315 VAL A C 1
ATOM 2436 O O . VAL A 1 315 ? -5.419 12.764 7.185 1.00 94.75 315 VAL A O 1
ATOM 2439 N N . LEU A 1 316 ? -5.047 13.164 9.351 1.00 95.75 316 LEU A N 1
ATOM 2440 C CA . LEU A 1 316 ? -6.456 13.009 9.725 1.00 95.75 316 LEU A CA 1
ATOM 2441 C C . LEU A 1 316 ? -7.345 14.048 9.030 1.00 95.75 316 LEU A C 1
ATOM 2443 O O . LEU A 1 316 ? -8.427 13.709 8.547 1.00 95.75 316 LEU A O 1
ATOM 2447 N N . ARG A 1 317 ? -6.885 15.301 8.922 1.00 94.81 317 ARG A N 1
ATOM 2448 C CA . ARG A 1 317 ? -7.593 16.357 8.178 1.00 94.81 317 ARG A CA 1
ATOM 2449 C C . ARG A 1 317 ? -7.688 16.026 6.691 1.00 94.81 317 ARG A C 1
ATOM 2451 O O . ARG A 1 317 ? -8.753 16.205 6.104 1.00 94.81 317 ARG A O 1
ATOM 2458 N N . GLN A 1 318 ? -6.622 15.485 6.104 1.00 92.31 318 GLN A N 1
ATOM 2459 C CA . GLN A 1 318 ? -6.624 15.016 4.720 1.00 92.31 318 GLN A CA 1
ATOM 2460 C C . GLN A 1 318 ? -7.646 13.891 4.504 1.00 92.31 318 GLN A C 1
ATOM 2462 O O . GLN A 1 318 ? -8.448 13.967 3.577 1.00 92.31 318 GLN A O 1
ATOM 2467 N N . TRP A 1 319 ? -7.692 12.881 5.376 1.00 93.38 319 TRP A N 1
ATOM 2468 C CA . TRP A 1 319 ? -8.699 11.812 5.298 1.00 93.38 319 TRP A CA 1
ATOM 2469 C C . TRP A 1 319 ? -10.125 12.307 5.576 1.00 93.38 319 TRP A C 1
ATOM 2471 O O . TRP A 1 319 ? -11.106 11.728 5.091 1.00 93.38 319 TRP A O 1
ATOM 2481 N N . ASN A 1 320 ? -10.267 13.407 6.319 1.00 93.12 320 ASN A N 1
ATOM 2482 C CA . ASN A 1 320 ? -11.549 14.066 6.528 1.00 93.12 320 ASN A CA 1
ATOM 2483 C C . ASN A 1 320 ? -11.997 14.915 5.321 1.00 93.12 320 ASN A C 1
ATOM 2485 O O . ASN A 1 320 ? -13.196 15.145 5.153 1.00 93.12 320 ASN A O 1
ATOM 2489 N N . ALA A 1 321 ? -11.098 15.276 4.408 1.00 90.25 321 ALA A N 1
ATOM 2490 C CA . ALA A 1 321 ? -11.451 15.928 3.151 1.00 90.25 321 ALA A CA 1
ATOM 2491 C C . ALA A 1 321 ? -12.010 14.923 2.113 1.00 90.25 321 ALA A C 1
ATOM 2493 O O . ALA A 1 321 ? -11.866 13.703 2.269 1.00 90.25 321 ALA A O 1
ATOM 2494 N N . PRO A 1 322 ? -12.710 15.388 1.064 1.00 87.00 322 PRO A N 1
ATOM 2495 C CA . PRO A 1 322 ? -12.993 14.565 -0.108 1.00 87.00 322 PRO A CA 1
ATOM 2496 C C . PRO A 1 322 ? -11.692 14.138 -0.795 1.00 87.00 322 PRO A C 1
ATOM 2498 O O . PRO A 1 322 ? -10.789 14.954 -0.972 1.00 87.00 322 PRO A O 1
ATOM 2501 N N . LEU A 1 323 ? -11.611 12.872 -1.212 1.00 85.00 323 LEU A N 1
ATOM 2502 C CA . LEU A 1 323 ? -10.484 12.416 -2.020 1.00 85.00 323 LEU A CA 1
ATOM 2503 C C . LEU A 1 323 ? -10.487 13.129 -3.387 1.00 85.00 323 LEU A C 1
ATOM 2505 O O . LEU A 1 323 ? -11.563 13.333 -3.964 1.00 85.00 323 LEU A O 1
ATOM 2509 N N . PRO A 1 324 ? -9.306 13.475 -3.927 1.00 81.75 324 PRO A N 1
ATOM 2510 C CA . PRO A 1 324 ? -9.187 14.011 -5.278 1.00 81.75 324 PRO A CA 1
ATOM 2511 C C . PRO A 1 324 ? -9.816 13.103 -6.352 1.00 81.75 324 PRO A C 1
ATOM 2513 O O . PRO A 1 324 ? -9.931 11.888 -6.178 1.00 81.75 324 PRO A O 1
ATOM 2516 N N . LEU A 1 325 ? -10.227 13.691 -7.483 1.00 75.94 325 LEU A N 1
ATOM 2517 C CA . LEU A 1 325 ? -11.001 13.008 -8.533 1.00 75.94 325 LEU A CA 1
ATOM 2518 C C . LEU A 1 325 ? -10.299 11.777 -9.128 1.00 75.94 325 LEU A C 1
ATOM 2520 O O . LEU A 1 325 ? -10.986 10.836 -9.537 1.00 75.94 325 LEU A O 1
ATOM 2524 N N . GLN A 1 326 ? -8.966 11.771 -9.154 1.00 74.00 326 GLN A N 1
ATOM 2525 C CA . GLN A 1 326 ? -8.154 10.648 -9.624 1.00 74.00 326 GLN A CA 1
ATOM 2526 C C . GLN A 1 326 ? -8.305 9.404 -8.737 1.00 74.00 326 GLN A C 1
ATOM 2528 O O . GLN A 1 326 ? -8.252 8.280 -9.224 1.00 74.00 326 GLN A O 1
ATOM 2533 N N . PHE A 1 327 ? -8.637 9.580 -7.456 1.00 76.56 327 PHE A N 1
ATOM 2534 C CA . PHE A 1 327 ? -8.919 8.484 -6.533 1.00 76.56 327 PHE A CA 1
ATOM 2535 C C . PHE A 1 327 ? -10.403 8.091 -6.542 1.00 76.56 327 PHE A C 1
ATOM 2537 O O . PHE A 1 327 ? -10.955 7.711 -5.514 1.00 76.56 327 PHE A O 1
ATOM 2544 N N . ARG A 1 328 ? -11.107 8.189 -7.676 1.00 72.38 328 ARG A N 1
ATOM 2545 C CA . ARG A 1 328 ? -12.453 7.600 -7.799 1.00 72.38 328 ARG A CA 1
ATOM 2546 C C . ARG A 1 328 ? -12.346 6.092 -8.016 1.00 72.38 328 ARG A C 1
ATOM 2548 O O . ARG A 1 328 ? -11.539 5.621 -8.814 1.00 72.38 328 ARG A O 1
ATOM 2555 N N . SER A 1 329 ? -13.213 5.336 -7.346 1.00 69.81 329 SER A N 1
ATOM 2556 C CA . SER A 1 329 ? -13.209 3.865 -7.335 1.00 69.81 329 SER A CA 1
ATOM 2557 C C . SER A 1 329 ? -13.257 3.234 -8.726 1.00 69.81 329 SER A C 1
ATOM 2559 O O . SER A 1 329 ? -12.552 2.253 -8.957 1.00 69.81 329 SER A O 1
ATOM 2561 N N . LYS A 1 330 ? -14.018 3.811 -9.666 1.00 69.75 330 LYS A N 1
ATOM 2562 C CA . LYS A 1 330 ? -14.082 3.319 -11.053 1.00 69.75 330 LYS A CA 1
ATOM 2563 C C . LYS A 1 330 ? -12.724 3.273 -11.768 1.00 69.75 330 LYS A C 1
ATOM 2565 O O . LYS A 1 330 ? -12.530 2.414 -12.616 1.00 69.75 330 LYS A O 1
ATOM 2570 N N . TRP A 1 331 ? -11.795 4.164 -11.420 1.00 66.69 331 TRP A N 1
ATOM 2571 C CA . TRP A 1 331 ? -10.469 4.233 -12.042 1.00 66.69 331 TRP A CA 1
ATOM 2572 C C . TRP A 1 331 ? -9.446 3.393 -11.277 1.00 66.69 331 TRP A C 1
ATOM 2574 O O . TRP A 1 331 ? -8.647 2.677 -11.873 1.00 66.69 331 TRP A O 1
ATOM 2584 N N . THR A 1 332 ? -9.506 3.418 -9.944 1.00 75.62 332 THR A N 1
ATOM 2585 C CA . THR A 1 332 ? -8.477 2.781 -9.113 1.00 75.62 332 THR A CA 1
ATOM 2586 C C . THR A 1 332 ? -8.644 1.266 -8.991 1.00 75.62 332 THR A C 1
ATOM 2588 O O . THR A 1 332 ? -7.642 0.563 -8.889 1.00 75.62 332 THR A O 1
ATOM 2591 N N . ARG A 1 333 ? -9.874 0.727 -9.059 1.00 78.50 333 ARG A N 1
ATOM 2592 C CA . ARG A 1 333 ? -10.132 -0.725 -8.900 1.00 78.50 333 ARG A CA 1
ATOM 2593 C C . ARG A 1 333 ? -9.402 -1.576 -9.935 1.00 78.50 333 ARG A C 1
ATOM 2595 O O . ARG A 1 333 ? -8.823 -2.603 -9.586 1.00 78.50 333 ARG A O 1
ATOM 2602 N N . ALA A 1 334 ? -9.400 -1.135 -11.191 1.00 70.06 334 ALA A N 1
ATOM 2603 C CA . ALA A 1 334 ? -8.725 -1.842 -12.275 1.00 70.06 334 ALA A CA 1
ATOM 2604 C C . ALA A 1 334 ? -7.193 -1.822 -12.120 1.00 70.06 334 ALA A C 1
ATOM 2606 O O . ALA A 1 334 ? -6.540 -2.820 -12.421 1.00 70.06 334 ALA A O 1
ATOM 2607 N N . GLY A 1 335 ? -6.626 -0.709 -11.639 1.00 69.44 335 GLY A N 1
ATOM 2608 C CA . GLY A 1 335 ? -5.188 -0.578 -11.385 1.00 69.44 335 GLY A CA 1
ATOM 2609 C C . GLY A 1 335 ? -4.716 -1.449 -10.218 1.00 69.44 335 GLY A C 1
ATOM 2610 O O . GLY A 1 335 ? -3.769 -2.218 -10.365 1.00 69.44 335 GLY A O 1
ATOM 2611 N N . VAL A 1 336 ? -5.430 -1.415 -9.085 1.00 72.12 336 VAL A N 1
ATOM 2612 C CA . VAL A 1 336 ? -5.096 -2.234 -7.904 1.00 72.12 336 VAL A CA 1
ATOM 2613 C C . VAL A 1 336 ? -5.150 -3.730 -8.230 1.00 72.12 336 VAL A C 1
ATOM 2615 O O . VAL A 1 336 ? -4.282 -4.485 -7.799 1.00 72.12 336 VAL A O 1
ATOM 2618 N N . ARG A 1 337 ? -6.126 -4.165 -9.038 1.00 71.50 337 ARG A N 1
ATOM 2619 C CA . ARG A 1 337 ? -6.234 -5.565 -9.475 1.00 71.50 337 ARG A CA 1
ATOM 2620 C C . ARG A 1 337 ? -5.030 -6.001 -10.315 1.00 71.50 337 ARG A C 1
ATOM 2622 O O . ARG A 1 337 ? -4.449 -7.039 -10.017 1.00 71.50 337 ARG A O 1
ATOM 2629 N N . ARG A 1 338 ? -4.629 -5.194 -11.307 1.00 65.12 338 ARG A N 1
ATOM 2630 C CA . ARG A 1 338 ? -3.442 -5.467 -12.138 1.00 65.12 338 ARG A CA 1
ATOM 2631 C C . ARG A 1 338 ? -2.182 -5.637 -11.284 1.00 65.12 338 ARG A C 1
ATOM 2633 O O . ARG A 1 338 ? -1.455 -6.606 -11.468 1.00 65.12 338 ARG A O 1
ATOM 2640 N N . ASN A 1 339 ? -1.983 -4.768 -10.292 1.00 63.62 339 ASN A N 1
ATOM 2641 C CA . ASN A 1 339 ? -0.838 -4.861 -9.380 1.00 63.62 339 ASN A CA 1
ATOM 2642 C C . ASN A 1 339 ? -0.903 -6.086 -8.446 1.00 63.62 339 ASN A C 1
ATOM 2644 O O . ASN A 1 339 ? 0.127 -6.675 -8.121 1.00 63.62 339 ASN A O 1
ATOM 2648 N N . MET A 1 340 ? -2.098 -6.510 -8.017 1.00 64.25 340 MET A N 1
ATOM 2649 C CA . MET A 1 340 ? -2.249 -7.737 -7.221 1.00 64.25 340 MET A CA 1
ATOM 2650 C C . MET A 1 340 ? -1.986 -9.015 -8.027 1.00 64.25 340 MET A C 1
ATOM 2652 O O . MET A 1 340 ? -1.539 -10.003 -7.453 1.00 64.25 340 MET A O 1
ATOM 2656 N N . GLU A 1 341 ? -2.258 -9.024 -9.333 1.00 57.78 341 GLU A N 1
ATOM 2657 C CA . GLU A 1 341 ? -1.988 -10.179 -10.201 1.00 57.78 341 GLU A CA 1
ATOM 2658 C C . GLU A 1 341 ? -0.490 -10.373 -10.480 1.00 57.78 341 GLU A C 1
ATOM 2660 O O . GLU A 1 341 ? -0.045 -11.512 -10.634 1.00 57.78 341 GLU A O 1
ATOM 2665 N N . THR A 1 342 ? 0.289 -9.287 -10.505 1.00 48.31 342 THR A N 1
ATOM 2666 C CA . THR A 1 342 ? 1.750 -9.316 -10.695 1.00 48.31 342 THR A CA 1
ATOM 2667 C C . THR A 1 342 ? 2.526 -9.555 -9.397 1.00 48.31 342 THR A C 1
ATOM 2669 O O . THR A 1 342 ? 3.665 -10.024 -9.434 1.00 48.31 342 THR A O 1
ATOM 2672 N N . SER A 1 343 ? 1.911 -9.290 -8.244 1.00 50.06 343 SER A N 1
ATOM 2673 C CA . SER A 1 343 ? 2.490 -9.554 -6.926 1.00 50.06 343 SER A CA 1
ATOM 2674 C C . SER A 1 343 ? 2.407 -11.049 -6.594 1.00 50.06 343 SER A C 1
ATOM 2676 O O . SER A 1 343 ? 1.3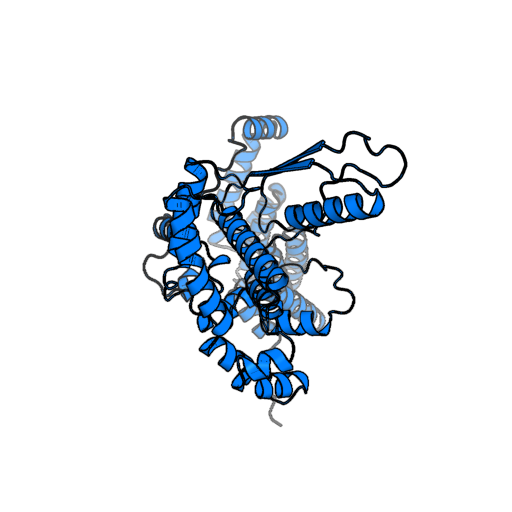19 -11.625 -6.555 1.00 50.06 343 SER A O 1
ATOM 2678 N N . LEU A 1 344 ? 3.549 -11.702 -6.336 1.00 36.78 344 LEU A N 1
ATOM 2679 C CA . LEU A 1 344 ? 3.585 -13.108 -5.908 1.00 36.78 344 LEU A CA 1
ATOM 2680 C C . LEU A 1 344 ? 2.671 -13.297 -4.682 1.00 36.78 344 LEU A C 1
ATOM 2682 O O . LEU A 1 344 ? 2.865 -12.611 -3.676 1.00 36.78 344 LEU A O 1
ATOM 2686 N N . PRO A 1 345 ? 1.691 -14.219 -4.716 1.00 42.38 345 PRO A N 1
ATOM 2687 C CA . PRO A 1 345 ? 0.784 -14.403 -3.597 1.00 42.38 345 PRO A CA 1
ATOM 2688 C C . PRO A 1 345 ? 1.559 -15.007 -2.427 1.00 42.38 345 PRO A C 1
ATOM 2690 O O . PRO A 1 345 ? 1.818 -16.213 -2.393 1.00 42.38 345 PRO A O 1
ATOM 2693 N N . GLN A 1 346 ? 1.907 -14.188 -1.435 1.00 43.69 346 GLN A N 1
ATOM 2694 C CA . GLN A 1 346 ? 2.219 -14.715 -0.115 1.00 43.69 346 GLN A CA 1
ATOM 2695 C C . GLN A 1 346 ? 0.932 -15.336 0.424 1.00 43.69 346 GLN A C 1
ATOM 2697 O O . GLN A 1 346 ? -0.017 -14.655 0.810 1.00 43.69 346 GLN A O 1
ATOM 2702 N N . ARG A 1 347 ? 0.878 -16.671 0.364 1.00 38.53 347 ARG A N 1
ATOM 2703 C CA . ARG A 1 347 ? -0.147 -17.487 1.011 1.00 38.53 347 ARG A CA 1
ATOM 2704 C C . ARG A 1 347 ? -0.102 -17.194 2.509 1.00 38.53 347 ARG A C 1
ATOM 2706 O O . ARG A 1 347 ? 0.622 -17.854 3.247 1.00 38.53 347 ARG A O 1
ATOM 2713 N N . ALA A 1 348 ? -0.920 -16.254 2.966 1.00 40.16 348 ALA A N 1
ATOM 2714 C CA . ALA A 1 348 ? -1.459 -16.373 4.306 1.00 40.16 348 ALA A CA 1
ATOM 2715 C C . ALA A 1 348 ? -2.243 -17.691 4.340 1.00 40.16 348 ALA A C 1
ATOM 2717 O O . ALA A 1 348 ? -3.075 -17.946 3.465 1.00 40.16 348 ALA A O 1
ATOM 2718 N N . GLN A 1 349 ? -1.935 -18.568 5.296 1.00 38.53 349 GLN A N 1
ATOM 2719 C CA . GLN A 1 349 ? -2.744 -19.756 5.556 1.00 38.53 349 GLN A CA 1
ATOM 2720 C C . GLN A 1 349 ? -4.096 -19.302 6.118 1.00 38.53 349 GLN A C 1
ATOM 2722 O O . GLN A 1 349 ? -4.333 -19.326 7.321 1.00 38.53 349 GLN A O 1
ATOM 2727 N N . SER A 1 350 ? -4.997 -18.858 5.246 1.00 40.78 350 SER A N 1
ATOM 2728 C CA . SER A 1 350 ? -6.380 -18.588 5.606 1.00 40.78 350 SER A CA 1
ATOM 2729 C C . SER A 1 350 ? -7.119 -19.921 5.705 1.00 40.78 350 SER A C 1
ATOM 2731 O O . SER A 1 350 ? -7.778 -20.363 4.766 1.00 40.78 350 SER A O 1
ATOM 2733 N N . GLY A 1 351 ? -6.987 -20.613 6.835 1.00 37.81 351 GLY A N 1
ATOM 2734 C CA . GLY A 1 351 ? -7.862 -21.743 7.131 1.00 37.81 351 GLY A CA 1
ATOM 2735 C C . GLY A 1 351 ? -9.330 -21.293 7.117 1.00 37.81 351 GLY A C 1
ATOM 2736 O O . GLY A 1 351 ? -9.661 -20.251 7.675 1.00 37.81 351 GLY A O 1
ATOM 2737 N N . LYS A 1 352 ? -10.209 -22.086 6.488 1.00 46.19 352 LYS A N 1
ATOM 2738 C CA . LYS A 1 352 ? -11.684 -21.938 6.454 1.00 46.19 352 LYS A CA 1
ATOM 2739 C C . LYS A 1 352 ? -12.277 -20.677 5.786 1.00 46.19 352 LYS A C 1
ATOM 2741 O O . LYS A 1 352 ? -13.498 -20.553 5.794 1.00 46.19 352 LYS A O 1
ATOM 2746 N N . LEU A 1 353 ? -11.485 -19.796 5.167 1.00 56.06 353 LEU A N 1
ATOM 2747 C CA . LEU A 1 353 ? -11.970 -18.542 4.547 1.00 56.06 353 LEU A CA 1
ATOM 2748 C C . LEU A 1 353 ? -11.873 -18.517 3.006 1.00 56.06 353 LEU A C 1
ATOM 2750 O O . LEU A 1 353 ? -11.921 -17.450 2.398 1.00 56.06 353 LEU A O 1
ATOM 2754 N N . ASP A 1 354 ? -11.766 -19.675 2.346 1.00 59.38 354 ASP A N 1
ATOM 2755 C CA . ASP A 1 354 ? -11.515 -19.782 0.895 1.00 59.38 354 ASP A CA 1
ATOM 2756 C C . ASP A 1 354 ? -12.522 -19.003 0.025 1.00 59.38 354 ASP A C 1
ATOM 2758 O O . ASP A 1 354 ? -12.160 -18.402 -0.990 1.00 59.38 354 ASP A O 1
ATOM 2762 N N . THR A 1 355 ? -13.794 -18.965 0.432 1.00 61.69 355 THR A N 1
ATOM 2763 C CA . THR A 1 355 ? -14.847 -18.209 -0.264 1.00 61.69 355 THR A CA 1
ATOM 2764 C C . THR A 1 355 ? -14.664 -16.698 -0.150 1.00 61.69 355 THR A C 1
ATOM 2766 O O . THR A 1 355 ? -14.910 -15.975 -1.119 1.00 61.69 355 THR A O 1
ATOM 2769 N N . GLU A 1 356 ? -14.216 -16.208 1.005 1.00 70.38 356 GLU A N 1
ATOM 2770 C CA . GLU A 1 356 ? -13.932 -14.786 1.221 1.00 70.38 356 GLU A CA 1
ATOM 2771 C C . GLU A 1 356 ? -12.649 -14.378 0.504 1.00 70.38 356 GLU A C 1
ATOM 2773 O O . GLU A 1 356 ? -12.628 -13.335 -0.142 1.00 70.38 356 GLU A O 1
ATOM 2778 N N . ALA A 1 357 ? -11.629 -15.240 0.501 1.00 72.31 357 ALA A N 1
ATOM 2779 C CA . ALA A 1 357 ? -10.387 -15.017 -0.232 1.00 72.31 357 ALA A CA 1
ATOM 2780 C C . ALA A 1 357 ? -10.628 -14.891 -1.745 1.00 72.31 357 ALA A C 1
ATOM 2782 O O . ALA A 1 357 ? -10.121 -13.964 -2.379 1.00 72.31 357 ALA A O 1
ATOM 2783 N N . LYS A 1 358 ? -11.452 -15.777 -2.326 1.00 78.19 358 LYS A N 1
ATOM 2784 C CA . LYS A 1 358 ? -11.858 -15.671 -3.736 1.00 78.19 358 LYS A CA 1
ATOM 2785 C C . LYS A 1 358 ? -12.595 -14.359 -4.001 1.00 78.19 358 LYS A C 1
ATOM 2787 O O . LYS A 1 358 ? -12.261 -13.636 -4.931 1.00 78.19 358 LYS A O 1
ATOM 2792 N N . THR A 1 359 ? -13.579 -14.044 -3.165 1.00 80.94 359 THR A N 1
ATOM 2793 C CA . THR A 1 359 ? -14.397 -12.837 -3.319 1.00 80.94 359 THR A CA 1
ATOM 2794 C C . THR A 1 359 ? -13.554 -11.563 -3.218 1.00 80.94 359 THR A C 1
ATOM 2796 O O . THR A 1 359 ? -13.711 -10.653 -4.031 1.00 80.94 359 THR A O 1
ATOM 2799 N N . TYR A 1 360 ? -12.608 -11.528 -2.282 1.00 81.94 360 TYR A N 1
ATOM 2800 C CA . TYR A 1 360 ? -11.658 -10.436 -2.128 1.00 81.94 360 TYR A CA 1
ATOM 2801 C C . TYR A 1 360 ? -10.735 -10.309 -3.342 1.00 81.94 360 TYR A C 1
ATOM 2803 O O . TYR A 1 360 ? -10.553 -9.209 -3.853 1.00 81.94 360 TYR A O 1
ATOM 2811 N N . LYS A 1 361 ? -10.204 -11.423 -3.856 1.00 79.00 361 LYS A N 1
ATOM 2812 C CA . LYS A 1 361 ? -9.360 -11.420 -5.058 1.00 79.00 361 LYS A CA 1
ATOM 2813 C C . LYS A 1 361 ? -10.114 -10.911 -6.292 1.00 79.00 361 LYS A C 1
ATOM 2815 O O . LYS A 1 361 ? -9.570 -10.130 -7.066 1.00 79.00 361 LYS A O 1
ATOM 2820 N N . ASP A 1 362 ? -11.363 -11.333 -6.460 1.00 80.06 362 ASP A N 1
ATOM 2821 C CA . ASP A 1 362 ? -12.163 -10.989 -7.636 1.00 80.06 362 ASP A CA 1
ATOM 2822 C C . ASP A 1 362 ? -12.645 -9.523 -7.594 1.00 80.06 362 ASP A C 1
ATOM 2824 O O . ASP A 1 362 ? -12.615 -8.820 -8.612 1.00 80.06 362 ASP A O 1
ATOM 2828 N N . LEU A 1 363 ? -13.056 -9.038 -6.414 1.00 83.31 363 LEU A N 1
ATOM 2829 C CA . LEU A 1 363 ? -13.812 -7.785 -6.262 1.00 83.31 363 LEU A CA 1
ATOM 2830 C C . LEU A 1 363 ? -13.113 -6.697 -5.430 1.00 83.31 363 LEU A C 1
ATOM 2832 O O . LEU A 1 363 ? -13.636 -5.582 -5.351 1.00 83.31 363 LEU A O 1
ATOM 2836 N N . LEU A 1 364 ? -11.968 -7.001 -4.804 1.00 81.56 364 LEU A N 1
ATOM 2837 C CA . LEU A 1 364 ? -11.270 -6.142 -3.831 1.00 81.56 364 LEU A CA 1
ATOM 2838 C C . LEU A 1 364 ? -12.188 -5.671 -2.691 1.00 81.56 364 LEU A C 1
ATOM 2840 O O . LEU A 1 364 ? -12.079 -4.549 -2.194 1.00 81.56 364 LEU A O 1
ATOM 2844 N N . ALA A 1 365 ? -13.128 -6.531 -2.300 1.00 83.81 365 ALA A N 1
ATOM 2845 C CA . ALA A 1 365 ? -14.168 -6.237 -1.327 1.00 83.81 365 ALA A CA 1
ATOM 2846 C C . ALA A 1 365 ? -14.302 -7.382 -0.321 1.00 83.81 365 ALA A C 1
ATOM 2848 O O . ALA A 1 365 ? -14.231 -8.559 -0.676 1.00 83.81 365 ALA A O 1
ATOM 2849 N N . ILE A 1 366 ? -14.520 -7.013 0.938 1.00 83.69 366 ILE A N 1
ATOM 2850 C CA . ILE A 1 366 ? -14.929 -7.925 2.008 1.00 83.69 366 ILE A CA 1
ATOM 2851 C C . ILE A 1 366 ? -16.416 -7.666 2.230 1.00 83.69 366 ILE A C 1
ATOM 2853 O O . ILE A 1 366 ? -16.843 -6.519 2.174 1.00 83.69 366 ILE A O 1
ATOM 2857 N N . PHE A 1 367 ? -17.213 -8.705 2.455 1.00 85.69 367 PHE A N 1
ATOM 2858 C CA . PHE A 1 367 ? -18.651 -8.560 2.672 1.00 85.69 367 PHE A CA 1
ATOM 2859 C C . PHE A 1 367 ? -19.000 -8.991 4.090 1.00 85.69 367 PHE A C 1
ATOM 2861 O O . PHE A 1 367 ? -18.608 -10.066 4.531 1.00 85.69 367 PHE A O 1
ATOM 2868 N N . GLY A 1 368 ? -19.744 -8.144 4.798 1.00 82.31 368 GLY A N 1
ATOM 2869 C CA . GLY A 1 368 ? -20.311 -8.498 6.096 1.00 82.31 368 GLY A CA 1
ATOM 2870 C C . GLY A 1 368 ? -21.375 -9.607 6.007 1.00 82.31 368 GLY A C 1
ATOM 2871 O O . GLY A 1 368 ? -21.755 -10.032 4.912 1.00 82.31 368 GLY A O 1
ATOM 2872 N N . PRO A 1 369 ? -21.897 -10.054 7.160 1.00 82.88 369 PRO A N 1
ATOM 2873 C CA . PRO A 1 369 ? -23.002 -11.008 7.219 1.00 82.88 369 PRO A CA 1
ATOM 2874 C C . PRO A 1 369 ? -24.235 -10.544 6.428 1.00 82.88 369 PRO A C 1
ATOM 2876 O O . PRO A 1 369 ? -24.514 -9.348 6.334 1.00 82.88 369 PRO A O 1
ATOM 2879 N N . GLU A 1 370 ? -25.001 -11.489 5.879 1.00 83.56 370 GLU A N 1
ATOM 2880 C CA . GLU A 1 370 ? -26.156 -11.194 5.015 1.00 83.56 370 GLU A CA 1
ATOM 2881 C C . GLU A 1 370 ? -27.239 -10.371 5.734 1.00 83.56 370 GLU A C 1
ATOM 2883 O O . GLU A 1 370 ? -27.805 -9.437 5.167 1.00 83.56 370 GLU A O 1
ATOM 2888 N N . ASP A 1 371 ? -27.500 -10.657 7.011 1.00 84.31 371 ASP A N 1
ATOM 2889 C CA . ASP A 1 371 ? -28.446 -9.894 7.832 1.00 84.31 371 ASP A CA 1
ATOM 2890 C C . ASP A 1 371 ? -27.974 -8.446 8.060 1.00 84.31 371 ASP A C 1
ATOM 2892 O O . ASP A 1 371 ? -28.779 -7.529 8.237 1.00 84.31 371 ASP A O 1
ATOM 2896 N N . TYR A 1 372 ? -26.660 -8.227 8.061 1.00 85.31 372 TYR A N 1
ATOM 2897 C CA . TYR A 1 372 ? -26.071 -6.908 8.209 1.00 85.31 372 TYR A CA 1
ATOM 2898 C C . TYR A 1 372 ? -26.141 -6.131 6.892 1.00 85.31 372 TYR A C 1
ATOM 2900 O O . TYR A 1 372 ? -26.620 -4.994 6.875 1.00 85.31 372 TYR A O 1
ATOM 2908 N N . ILE A 1 373 ? -25.731 -6.755 5.783 1.00 87.75 373 ILE A N 1
ATOM 2909 C CA . ILE A 1 373 ? -25.767 -6.144 4.447 1.00 87.75 373 ILE A CA 1
ATOM 2910 C C . ILE A 1 373 ? -27.202 -5.822 4.038 1.00 87.75 373 ILE A C 1
ATOM 2912 O O . ILE A 1 373 ? -27.471 -4.694 3.638 1.00 87.75 373 ILE A O 1
ATOM 2916 N N . SER A 1 374 ? -28.144 -6.747 4.209 1.00 88.94 374 SER A N 1
ATOM 2917 C CA . SER A 1 374 ? -29.551 -6.529 3.839 1.00 88.94 374 SER A CA 1
ATOM 2918 C C . SER A 1 374 ? -30.201 -5.346 4.558 1.00 88.94 374 SER A C 1
ATOM 2920 O O . SER A 1 374 ? -31.102 -4.719 4.006 1.00 88.94 374 SER A O 1
ATOM 2922 N N . ARG A 1 375 ? -29.722 -4.988 5.757 1.00 89.12 375 ARG A N 1
ATOM 2923 C CA . ARG A 1 375 ? -30.177 -3.803 6.499 1.00 89.12 375 ARG A CA 1
ATOM 2924 C C . ARG A 1 375 ? -29.455 -2.518 6.100 1.00 89.12 375 ARG A C 1
ATOM 2926 O O . ARG A 1 375 ? -30.066 -1.454 6.137 1.00 89.12 375 ARG A O 1
ATOM 2933 N N . ARG A 1 376 ? -28.153 -2.583 5.805 1.00 90.25 376 ARG A N 1
ATOM 2934 C CA . ARG A 1 376 ? -27.312 -1.395 5.554 1.00 90.25 376 ARG A CA 1
ATOM 2935 C C . ARG A 1 376 ? -27.239 -0.992 4.090 1.00 90.25 376 ARG A C 1
ATOM 2937 O O . ARG A 1 376 ? -27.144 0.193 3.797 1.00 90.25 376 ARG A O 1
ATOM 2944 N N . GLU A 1 377 ? -27.293 -1.965 3.196 1.00 92.38 377 GLU A N 1
ATOM 2945 C CA . GLU A 1 377 ? -27.155 -1.792 1.755 1.00 92.38 377 GLU A CA 1
ATOM 2946 C C . GLU A 1 377 ? -28.063 -2.806 1.029 1.00 92.38 377 GLU A C 1
ATOM 2948 O O . GLU A 1 377 ? -27.587 -3.763 0.415 1.00 92.38 377 GLU A O 1
ATOM 2953 N N . PRO A 1 378 ? -29.400 -2.636 1.101 1.00 93.88 378 PRO A N 1
ATOM 2954 C CA . PRO A 1 378 ? -30.353 -3.635 0.606 1.00 93.88 378 PRO A CA 1
ATOM 2955 C C . PRO A 1 378 ? -30.180 -3.966 -0.883 1.00 93.88 378 PRO A C 1
ATOM 2957 O O . PRO A 1 378 ? -30.387 -5.104 -1.297 1.00 93.88 378 PRO A O 1
ATOM 2960 N N . ALA A 1 379 ? -29.756 -2.985 -1.687 1.00 94.38 379 ALA A N 1
ATOM 2961 C CA . ALA A 1 379 ? -29.501 -3.155 -3.117 1.00 94.38 379 ALA A CA 1
ATOM 2962 C C . ALA A 1 379 ? -28.317 -4.096 -3.421 1.00 94.38 379 ALA A C 1
ATOM 2964 O O . ALA A 1 379 ? -28.297 -4.720 -4.480 1.00 94.38 379 ALA A O 1
ATOM 2965 N N . LEU A 1 380 ? -27.368 -4.249 -2.490 1.00 94.19 380 LEU A N 1
ATOM 2966 C CA . LEU A 1 380 ? -26.212 -5.133 -2.643 1.00 94.19 380 LEU A CA 1
ATOM 2967 C C . LEU A 1 380 ? -26.578 -6.615 -2.467 1.00 94.19 380 LEU A C 1
ATOM 2969 O O . LEU A 1 380 ? -25.982 -7.477 -3.109 1.00 94.19 380 LEU A O 1
ATOM 2973 N N . SER A 1 381 ? -27.581 -6.920 -1.638 1.00 93.38 381 SER A N 1
ATOM 2974 C CA . SER A 1 381 ? -27.969 -8.301 -1.297 1.00 93.38 381 SER A CA 1
ATOM 2975 C C . SER A 1 381 ? -28.337 -9.161 -2.523 1.00 93.38 381 SER A C 1
ATOM 2977 O O . SER A 1 381 ? -27.742 -10.228 -2.700 1.00 93.38 381 SER A O 1
ATOM 2979 N N . PRO A 1 382 ? -29.243 -8.733 -3.434 1.00 94.69 382 PRO A N 1
ATOM 2980 C CA . PRO A 1 382 ? -29.577 -9.534 -4.615 1.00 94.69 382 PRO A CA 1
ATOM 2981 C C . PRO A 1 382 ? -28.396 -9.694 -5.584 1.00 94.69 382 PRO A C 1
ATOM 2983 O O . PRO A 1 382 ? -28.241 -10.761 -6.177 1.00 94.69 382 PRO A O 1
ATOM 2986 N N . LEU A 1 383 ? -27.538 -8.675 -5.717 1.00 95.44 383 LEU A N 1
ATOM 2987 C CA . LEU A 1 383 ? -26.348 -8.731 -6.574 1.00 95.44 383 LEU A CA 1
ATOM 2988 C C . LEU A 1 383 ? -25.326 -9.740 -6.040 1.00 95.44 383 LEU A C 1
ATOM 2990 O O . LEU A 1 383 ? -24.797 -10.561 -6.790 1.00 95.44 383 LEU A O 1
ATOM 2994 N N . LEU A 1 384 ? -25.093 -9.721 -4.727 1.00 92.12 384 LEU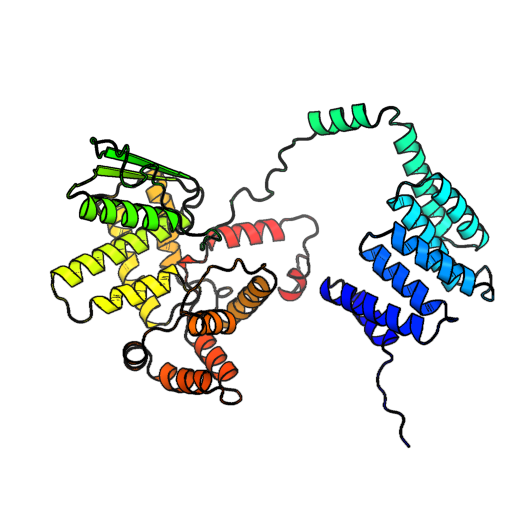 A N 1
ATOM 2995 C CA . LEU A 1 384 ? -24.186 -10.645 -4.058 1.00 92.12 384 LEU A CA 1
ATOM 2996 C C . LEU A 1 384 ? -24.709 -12.087 -4.110 1.00 92.12 384 LEU A C 1
ATOM 2998 O O . LEU A 1 384 ? -23.931 -13.018 -4.324 1.00 92.12 384 LEU A O 1
ATOM 3002 N N . ALA A 1 385 ? -26.023 -12.283 -3.970 1.00 92.31 385 ALA A N 1
ATOM 3003 C CA . ALA A 1 385 ? -26.656 -13.590 -4.116 1.00 92.31 385 ALA A CA 1
ATOM 3004 C C . ALA A 1 385 ? -26.500 -14.157 -5.539 1.00 92.31 385 ALA A C 1
ATOM 3006 O O . ALA A 1 385 ? -26.135 -15.325 -5.685 1.00 92.31 385 ALA A O 1
ATOM 3007 N N . ALA A 1 386 ? -26.721 -13.340 -6.575 1.00 94.12 386 ALA A N 1
ATOM 3008 C CA . ALA A 1 386 ? -26.522 -13.730 -7.974 1.00 94.12 386 ALA A CA 1
ATOM 3009 C C . ALA A 1 386 ? -25.054 -14.090 -8.269 1.00 94.12 386 ALA A C 1
ATOM 3011 O O . ALA A 1 386 ? -24.769 -15.116 -8.891 1.00 94.12 386 ALA A O 1
ATOM 3012 N N . TYR A 1 387 ? -24.111 -13.294 -7.751 1.00 92.75 387 TYR A N 1
ATOM 3013 C CA . TYR A 1 387 ? -22.676 -13.559 -7.868 1.00 92.75 387 TYR A CA 1
ATOM 3014 C C . TYR A 1 387 ? -22.280 -14.889 -7.213 1.00 92.75 387 TYR A C 1
ATOM 3016 O O . TYR A 1 387 ? -21.630 -15.726 -7.840 1.00 92.75 387 TYR A O 1
ATOM 3024 N N . ARG A 1 388 ? -22.726 -15.130 -5.972 1.00 89.38 388 ARG A N 1
ATOM 3025 C CA . ARG A 1 388 ? -22.447 -16.375 -5.232 1.00 89.38 388 ARG A CA 1
ATOM 3026 C C . ARG A 1 388 ? -23.040 -17.614 -5.911 1.00 89.38 388 ARG A C 1
ATOM 3028 O O . ARG A 1 388 ? -22.464 -18.692 -5.798 1.00 89.38 388 ARG A O 1
ATOM 3035 N N . LYS A 1 389 ? -24.160 -17.467 -6.628 1.00 92.50 389 LYS A N 1
ATOM 3036 C CA . LYS A 1 389 ? -24.779 -18.529 -7.440 1.00 92.50 389 LYS A CA 1
ATOM 3037 C C . LYS A 1 389 ? -24.063 -18.793 -8.770 1.00 92.50 389 LYS A C 1
ATOM 3039 O O . LYS A 1 389 ? -24.366 -19.791 -9.415 1.00 92.50 389 LYS A O 1
ATOM 3044 N N . GLY A 1 390 ? -23.129 -17.931 -9.180 1.00 92.00 390 GLY A N 1
ATOM 3045 C CA . GLY A 1 390 ? -22.431 -18.050 -10.461 1.00 92.00 390 GLY A CA 1
ATOM 3046 C C . GLY A 1 390 ? -23.304 -17.701 -11.669 1.00 92.00 390 GLY A C 1
ATOM 3047 O O . GLY A 1 390 ? -23.096 -18.248 -12.749 1.00 92.00 390 GLY A O 1
ATOM 3048 N N . GLU A 1 391 ? -24.297 -16.824 -11.497 1.00 95.69 391 GLU A N 1
ATOM 3049 C CA . GLU A 1 391 ? -25.165 -16.386 -12.594 1.00 95.69 391 GLU A CA 1
ATOM 3050 C C . GLU A 1 391 ? -24.369 -15.617 -13.669 1.00 95.69 391 GLU A C 1
ATOM 3052 O O . GLU A 1 391 ? -23.459 -14.835 -13.370 1.00 95.69 391 GLU A O 1
ATOM 3057 N N . ALA A 1 392 ? -24.719 -15.823 -14.943 1.00 94.69 392 ALA A N 1
ATOM 3058 C CA . ALA A 1 392 ? -24.037 -15.180 -16.064 1.00 94.69 392 ALA A CA 1
ATOM 3059 C C . ALA A 1 392 ? -24.139 -13.644 -15.978 1.00 94.69 392 ALA A C 1
ATOM 3061 O O . ALA A 1 392 ? -25.226 -13.084 -15.830 1.00 94.69 392 ALA A O 1
ATOM 3062 N N . GLY A 1 393 ? -22.994 -12.957 -16.058 1.00 92.81 393 GLY A N 1
ATOM 3063 C CA . GLY A 1 393 ? -22.903 -11.494 -15.950 1.00 92.81 393 GLY A CA 1
ATOM 3064 C C . GLY A 1 393 ? -23.144 -10.926 -14.543 1.00 92.81 393 GLY A C 1
ATOM 3065 O O . GLY A 1 393 ? -23.151 -9.708 -14.376 1.00 92.81 393 GLY A O 1
ATOM 3066 N N . ALA A 1 394 ? -23.337 -11.761 -13.513 1.00 93.62 394 ALA A N 1
ATOM 3067 C CA . ALA A 1 394 ? -23.548 -11.273 -12.147 1.00 93.62 394 ALA A CA 1
ATOM 3068 C C . ALA A 1 394 ? -22.302 -10.597 -11.562 1.00 93.62 394 ALA A C 1
ATOM 3070 O O . ALA A 1 394 ? -22.428 -9.627 -10.817 1.00 93.62 394 ALA A O 1
ATOM 3071 N N . ARG A 1 395 ? -21.107 -11.075 -11.934 1.00 91.12 395 ARG A N 1
ATOM 3072 C CA . ARG A 1 395 ? -19.836 -10.440 -11.565 1.00 91.12 395 ARG A CA 1
ATOM 3073 C C . ARG A 1 395 ? -19.767 -9.004 -12.080 1.00 91.12 395 ARG A C 1
ATOM 3075 O O . ARG A 1 395 ? -19.555 -8.106 -11.279 1.00 91.12 395 ARG A O 1
ATOM 3082 N N . ASP A 1 396 ? -19.998 -8.792 -13.372 1.00 91.12 396 ASP A N 1
ATOM 3083 C CA . ASP A 1 396 ? -19.868 -7.468 -13.995 1.00 91.12 396 ASP A CA 1
ATOM 3084 C C . ASP A 1 396 ? -20.869 -6.471 -13.402 1.00 91.12 396 ASP A C 1
ATOM 3086 O O . ASP A 1 396 ? -20.497 -5.359 -13.039 1.00 91.12 396 ASP A O 1
ATOM 3090 N N . LYS A 1 397 ? -22.121 -6.903 -13.193 1.00 94.00 397 LYS A N 1
ATOM 3091 C CA . LYS A 1 397 ? -23.152 -6.089 -12.526 1.00 94.00 397 LYS A CA 1
ATOM 3092 C C . LYS A 1 397 ? -22.765 -5.712 -11.097 1.00 94.00 397 LYS A C 1
ATOM 3094 O O . LYS A 1 397 ? -23.012 -4.589 -10.662 1.00 94.00 397 LYS A O 1
ATOM 3099 N N . LEU A 1 398 ? -22.186 -6.653 -10.350 1.00 93.38 398 LEU A N 1
ATOM 3100 C CA . LEU A 1 398 ? -21.716 -6.397 -8.994 1.00 93.38 398 LEU A CA 1
ATOM 3101 C C . LEU A 1 398 ? -20.513 -5.443 -9.002 1.00 93.38 398 LEU A C 1
ATOM 3103 O O . LEU A 1 398 ? -20.478 -4.511 -8.206 1.00 93.38 398 LEU A O 1
ATOM 3107 N N . GLU A 1 399 ? -19.559 -5.618 -9.916 1.00 90.31 399 GLU A N 1
ATOM 3108 C CA . GLU A 1 399 ? -18.419 -4.709 -10.070 1.00 90.31 399 GLU A CA 1
ATOM 3109 C C . GLU A 1 399 ? -18.863 -3.287 -10.431 1.00 90.31 399 GLU A C 1
ATOM 3111 O O . GLU A 1 399 ? -18.389 -2.334 -9.811 1.00 90.31 399 GLU A O 1
ATOM 3116 N N . GLU A 1 400 ? -19.808 -3.136 -11.361 1.00 90.94 400 GLU A N 1
ATOM 3117 C CA . GLU A 1 400 ? -20.382 -1.844 -11.743 1.00 90.94 400 GLU A CA 1
ATOM 3118 C C . GLU A 1 400 ? -21.063 -1.162 -10.551 1.00 90.94 400 GLU A C 1
ATOM 3120 O O . GLU A 1 400 ? -20.804 0.011 -10.267 1.00 90.94 400 GLU A O 1
ATOM 3125 N N . TYR A 1 401 ? -21.866 -1.914 -9.793 1.00 93.62 401 TYR A N 1
ATOM 3126 C CA . TYR A 1 401 ? -22.512 -1.408 -8.586 1.00 93.62 401 TYR A CA 1
ATOM 3127 C C . TYR A 1 401 ? -21.489 -0.918 -7.557 1.00 93.62 401 TYR A C 1
ATOM 3129 O O . TYR A 1 401 ? -21.591 0.208 -7.066 1.00 93.62 401 TYR A O 1
ATOM 3137 N N . LEU A 1 402 ? -20.476 -1.732 -7.251 1.00 92.19 402 LEU A N 1
ATOM 3138 C CA . LEU A 1 402 ? -19.443 -1.378 -6.280 1.00 92.19 402 LEU A CA 1
ATOM 3139 C C . LEU A 1 402 ? -18.595 -0.189 -6.759 1.00 92.19 402 LEU A C 1
ATOM 3141 O O . LEU A 1 402 ? -18.224 0.662 -5.955 1.00 92.19 402 LEU A O 1
ATOM 3145 N N . ALA A 1 403 ? -18.295 -0.093 -8.056 1.00 87.62 403 ALA A N 1
ATOM 3146 C CA . ALA A 1 403 ? -17.575 1.042 -8.631 1.00 87.62 403 ALA A CA 1
ATOM 3147 C C . ALA A 1 403 ? -18.394 2.342 -8.587 1.00 87.62 403 ALA A C 1
ATOM 3149 O O . ALA A 1 403 ? -17.820 3.424 -8.469 1.00 87.62 403 ALA A O 1
ATOM 3150 N N . ALA A 1 404 ? -19.722 2.252 -8.664 1.00 89.00 404 ALA A N 1
ATOM 3151 C CA . ALA A 1 404 ? -20.609 3.405 -8.569 1.00 89.00 404 ALA A CA 1
ATOM 3152 C C . ALA A 1 404 ? -20.852 3.867 -7.123 1.00 89.00 404 ALA A C 1
ATOM 3154 O O . ALA A 1 404 ? -21.040 5.060 -6.888 1.00 89.00 404 ALA A O 1
ATOM 3155 N N . THR A 1 405 ? -20.869 2.939 -6.162 1.00 92.06 405 THR A N 1
ATOM 3156 C CA . THR A 1 405 ? -21.359 3.207 -4.797 1.00 92.06 405 THR A CA 1
ATOM 3157 C C . THR A 1 405 ? -20.270 3.222 -3.730 1.00 92.06 405 THR A C 1
ATOM 3159 O O . THR A 1 405 ? -20.348 4.023 -2.801 1.00 92.06 405 THR A O 1
ATOM 3162 N N . TRP A 1 406 ? -19.243 2.377 -3.838 1.00 92.50 406 TRP A N 1
ATOM 3163 C CA . TRP A 1 406 ? -18.184 2.300 -2.833 1.00 92.50 406 TRP A CA 1
ATOM 3164 C C . TRP A 1 406 ? -17.063 3.278 -3.161 1.00 92.50 406 TRP A C 1
ATOM 3166 O O . TRP A 1 406 ? -16.655 3.433 -4.316 1.00 92.50 406 TRP A O 1
ATOM 3176 N N . THR A 1 407 ? -16.509 3.905 -2.129 1.00 90.75 407 THR A N 1
ATOM 3177 C CA . THR A 1 407 ? -15.413 4.869 -2.268 1.00 90.75 407 THR A CA 1
ATOM 3178 C C . THR A 1 407 ? -14.093 4.225 -1.880 1.00 90.75 407 THR A C 1
ATOM 3180 O O . THR A 1 407 ? -14.087 3.348 -1.016 1.00 90.75 407 THR A O 1
ATOM 3183 N N . PRO A 1 408 ? -12.948 4.651 -2.434 1.00 90.94 408 PRO A N 1
ATOM 3184 C CA . PRO A 1 408 ? -11.668 4.198 -1.908 1.00 90.94 408 PRO A CA 1
ATOM 3185 C C . PRO A 1 408 ? -11.529 4.551 -0.436 1.00 90.94 408 PRO A C 1
ATOM 3187 O O . PRO A 1 408 ? -12.029 5.578 0.027 1.00 90.94 408 PRO A O 1
ATOM 3190 N N . ASN A 1 409 ? -10.879 3.663 0.298 1.00 92.38 409 ASN A N 1
ATOM 3191 C CA . ASN A 1 409 ? -10.595 3.872 1.696 1.00 92.38 409 ASN A CA 1
ATOM 3192 C C . ASN A 1 409 ? -9.522 4.966 1.812 1.00 92.38 409 ASN A C 1
ATOM 3194 O O . ASN A 1 409 ? -8.377 4.718 1.430 1.00 92.38 409 ASN A O 1
ATOM 3198 N N . PRO A 1 410 ? -9.841 6.165 2.339 1.00 92.12 410 PRO A N 1
ATOM 3199 C CA . PRO A 1 410 ? -8.870 7.256 2.392 1.00 92.12 410 PRO A CA 1
ATOM 3200 C C . PRO A 1 410 ? -7.644 6.885 3.231 1.00 92.12 410 PRO A C 1
ATOM 3202 O O . PRO A 1 410 ? -6.552 7.359 2.958 1.00 92.12 410 PRO A O 1
ATOM 3205 N N . THR A 1 411 ? -7.797 5.967 4.189 1.00 92.69 411 THR A N 1
ATOM 3206 C CA . THR A 1 411 ? -6.709 5.500 5.056 1.00 92.69 411 THR A CA 1
ATOM 3207 C C . THR A 1 411 ? -5.693 4.582 4.356 1.00 92.69 411 THR A C 1
ATOM 3209 O O . THR A 1 411 ? -4.669 4.243 4.953 1.00 92.69 411 THR A O 1
ATOM 3212 N N . PHE A 1 412 ? -5.962 4.184 3.106 1.00 89.44 412 PHE A N 1
ATOM 3213 C CA . PHE A 1 412 ? -5.026 3.487 2.213 1.00 89.44 412 PHE A CA 1
ATOM 3214 C C . PHE A 1 412 ? -4.271 4.442 1.277 1.00 89.44 412 PHE A C 1
ATOM 3216 O O . PHE A 1 412 ? -3.440 3.988 0.500 1.00 89.44 412 PHE A O 1
ATOM 3223 N N . VAL A 1 413 ? -4.557 5.746 1.328 1.00 85.50 413 VAL A N 1
ATOM 3224 C CA . VAL A 1 413 ? -4.002 6.730 0.394 1.00 85.50 413 VAL A CA 1
ATOM 3225 C C . VAL A 1 413 ? -3.262 7.823 1.160 1.00 85.50 413 VAL A C 1
ATOM 3227 O O . VAL A 1 413 ? -3.838 8.515 2.005 1.00 85.50 413 VAL A O 1
ATOM 3230 N N . ASP A 1 414 ? -1.995 8.021 0.809 1.00 85.00 414 ASP A N 1
ATOM 3231 C CA . ASP A 1 414 ? -1.227 9.206 1.184 1.00 85.00 414 ASP A CA 1
ATOM 3232 C C . ASP A 1 414 ? -1.231 10.194 0.007 1.00 85.00 414 ASP A C 1
ATOM 3234 O O . ASP A 1 414 ? -0.367 10.174 -0.862 1.00 85.00 414 ASP A O 1
ATOM 3238 N N . VAL A 1 415 ? -2.262 11.045 -0.048 1.00 81.12 415 VAL A N 1
ATOM 3239 C CA . VAL A 1 415 ? -2.441 12.061 -1.101 1.00 81.12 415 VAL A CA 1
ATOM 3240 C C . VAL A 1 415 ? -1.265 13.040 -1.145 1.00 81.12 415 VAL A C 1
ATOM 3242 O O . VAL A 1 415 ? -0.913 13.503 -2.227 1.00 81.12 415 VAL A O 1
ATOM 3245 N N . GLY A 1 416 ? -0.664 13.357 0.007 1.00 76.56 416 GLY A N 1
ATOM 3246 C CA . GLY A 1 416 ? 0.510 14.225 0.073 1.00 76.56 416 GLY A CA 1
ATOM 3247 C C . GLY A 1 416 ? 1.696 13.589 -0.643 1.00 76.56 416 GLY A C 1
ATOM 3248 O O . GLY A 1 416 ? 2.277 14.210 -1.532 1.00 76.56 416 GLY A O 1
ATOM 3249 N N . TRP A 1 417 ? 1.989 12.328 -0.321 1.00 78.19 417 TRP A N 1
ATOM 3250 C CA . TRP A 1 417 ? 3.033 11.566 -1.004 1.00 78.19 417 TRP A CA 1
ATOM 3251 C C . TRP A 1 417 ? 2.756 11.392 -2.501 1.00 78.19 417 TRP A C 1
ATOM 3253 O O . TRP A 1 417 ? 3.645 11.628 -3.311 1.00 78.19 417 TRP A O 1
ATOM 3263 N N . GLU A 1 418 ? 1.521 11.066 -2.891 1.00 74.62 418 GLU A N 1
ATOM 3264 C CA . GLU A 1 418 ? 1.141 10.932 -4.305 1.00 74.62 418 GLU A CA 1
ATOM 3265 C C . GLU A 1 418 ? 1.328 12.236 -5.090 1.00 74.62 418 GLU A C 1
ATOM 3267 O O . GLU A 1 418 ? 1.779 12.223 -6.236 1.00 74.62 418 GLU A O 1
ATOM 3272 N N . GLY A 1 419 ? 1.028 13.378 -4.466 1.00 72.88 419 GLY A N 1
ATOM 3273 C CA . GLY A 1 419 ? 1.277 14.693 -5.051 1.00 72.88 419 GLY A CA 1
ATOM 3274 C C . GLY A 1 419 ? 2.767 14.985 -5.241 1.00 72.88 419 GLY A C 1
ATOM 3275 O O . GLY A 1 419 ? 3.158 15.476 -6.299 1.00 72.88 419 GLY A O 1
ATOM 3276 N N . VAL A 1 420 ? 3.602 14.653 -4.248 1.00 70.75 420 VAL A N 1
ATOM 3277 C CA . VAL A 1 420 ? 5.066 14.789 -4.347 1.00 70.75 420 VAL A CA 1
ATOM 3278 C C . VAL A 1 420 ? 5.609 13.876 -5.437 1.00 70.75 420 VAL A C 1
ATOM 3280 O O . VAL A 1 420 ? 6.340 14.339 -6.305 1.00 70.75 420 VAL A O 1
ATOM 3283 N N . ARG A 1 421 ? 5.192 12.607 -5.448 1.00 66.94 421 ARG A N 1
ATOM 3284 C CA . ARG A 1 421 ? 5.578 11.623 -6.458 1.00 66.94 421 ARG A CA 1
ATOM 3285 C C . ARG A 1 421 ? 5.286 12.137 -7.867 1.00 66.94 421 ARG A C 1
ATOM 3287 O O . ARG A 1 421 ? 6.193 12.185 -8.692 1.00 66.94 421 ARG A O 1
ATOM 3294 N N . ALA A 1 422 ? 4.055 12.583 -8.123 1.00 66.44 422 ALA A N 1
ATOM 3295 C CA . ALA A 1 422 ? 3.665 13.139 -9.417 1.00 66.44 422 ALA A CA 1
ATOM 3296 C C . ALA A 1 422 ? 4.512 14.363 -9.815 1.00 66.44 422 ALA A C 1
ATOM 3298 O O . ALA A 1 422 ? 4.983 14.441 -10.948 1.00 66.44 422 ALA A O 1
ATOM 3299 N N . ALA A 1 423 ? 4.769 15.286 -8.883 1.00 65.38 423 ALA A N 1
ATOM 3300 C CA . ALA A 1 423 ? 5.589 16.470 -9.141 1.00 65.38 423 ALA A CA 1
ATOM 3301 C C . ALA A 1 423 ? 7.060 16.125 -9.441 1.00 65.38 423 ALA A C 1
ATOM 3303 O O . ALA A 1 423 ? 7.680 16.743 -10.312 1.00 65.38 423 ALA A O 1
ATOM 3304 N N . THR A 1 424 ? 7.621 15.127 -8.754 1.00 61.00 424 THR A N 1
ATOM 3305 C CA . THR A 1 424 ? 8.971 14.616 -9.021 1.00 61.00 424 THR A CA 1
ATOM 3306 C C . THR A 1 424 ? 9.057 14.003 -10.420 1.00 61.00 424 THR A C 1
ATOM 3308 O O . THR A 1 424 ? 10.001 14.295 -11.151 1.00 61.00 424 THR A O 1
ATOM 3311 N N . PHE A 1 425 ? 8.050 13.232 -10.845 1.00 59.00 425 PHE A N 1
ATOM 3312 C CA . PHE A 1 425 ? 8.000 12.685 -12.206 1.00 59.00 425 PHE A CA 1
ATOM 3313 C C . PHE A 1 425 ? 7.849 13.775 -13.273 1.00 59.00 425 PHE A C 1
ATOM 3315 O O . PHE A 1 425 ? 8.618 13.798 -14.230 1.00 59.00 425 PHE A O 1
ATOM 3322 N N . ASP A 1 426 ? 6.942 14.738 -13.088 1.00 59.06 426 ASP A N 1
ATOM 3323 C CA . ASP A 1 426 ? 6.739 15.832 -14.051 1.00 59.06 426 ASP A CA 1
ATOM 3324 C C . ASP A 1 426 ? 7.966 16.766 -14.178 1.00 59.06 426 ASP A C 1
ATOM 3326 O O . ASP A 1 426 ? 8.155 17.422 -15.209 1.00 59.06 426 ASP A O 1
ATOM 3330 N N . SER A 1 427 ? 8.812 16.836 -13.145 1.00 55.56 427 SER A N 1
ATOM 3331 C CA . SER A 1 427 ? 10.050 17.629 -13.141 1.00 55.56 427 SER A CA 1
ATOM 3332 C C . SER A 1 427 ? 11.296 16.854 -13.591 1.00 55.56 427 SER A C 1
ATOM 3334 O O . SER A 1 427 ? 12.332 17.477 -13.848 1.00 55.56 427 SER A O 1
ATOM 3336 N N . ALA A 1 428 ? 11.205 15.530 -13.765 1.00 52.03 428 ALA A N 1
ATOM 3337 C CA . ALA A 1 428 ? 12.320 14.703 -14.210 1.00 52.03 428 ALA A CA 1
ATOM 3338 C C . ALA A 1 428 ? 12.729 15.038 -15.666 1.00 52.03 428 ALA A C 1
ATOM 3340 O O . ALA A 1 428 ? 11.872 15.144 -16.555 1.00 52.03 428 ALA A O 1
ATOM 3341 N N . PRO A 1 429 ? 14.033 15.210 -15.967 1.00 44.59 429 PRO A N 1
ATOM 3342 C CA . PRO A 1 429 ? 14.492 15.444 -17.333 1.00 44.59 429 PRO A CA 1
ATOM 3343 C C . PRO A 1 429 ? 14.130 14.253 -18.234 1.00 44.59 429 PRO A C 1
ATOM 3345 O O . PRO A 1 429 ? 14.577 13.139 -17.989 1.00 44.59 429 PRO A O 1
ATOM 3348 N N . GLY A 1 430 ? 13.341 14.494 -19.285 1.00 51.50 430 GLY A N 1
ATOM 3349 C CA . GLY A 1 430 ? 12.924 13.463 -20.246 1.00 51.50 430 GLY A CA 1
ATOM 3350 C C . GLY A 1 430 ? 11.498 12.936 -20.063 1.00 51.50 430 GLY A C 1
ATOM 3351 O O . GLY A 1 430 ? 11.008 12.266 -20.966 1.00 51.50 430 GLY A O 1
ATOM 3352 N N . TYR A 1 431 ? 10.800 13.289 -18.975 1.00 42.53 431 TYR A N 1
ATOM 3353 C CA . TYR A 1 431 ? 9.398 12.901 -18.799 1.00 42.53 431 TYR A CA 1
ATOM 3354 C C . TYR A 1 431 ? 8.489 13.653 -19.798 1.00 42.53 431 TYR A C 1
ATOM 3356 O O . TYR A 1 431 ? 8.617 14.882 -19.931 1.00 42.53 431 TYR A O 1
ATOM 3364 N N . PRO A 1 432 ? 7.585 12.971 -20.533 1.00 48.12 432 PRO A N 1
ATOM 3365 C CA . PRO A 1 432 ? 6.739 13.623 -21.528 1.00 48.12 432 PRO A CA 1
ATOM 3366 C C . PRO A 1 432 ? 5.792 14.638 -20.868 1.00 48.12 432 PRO A C 1
ATOM 3368 O O . PRO A 1 432 ? 4.852 14.289 -20.156 1.00 48.12 432 PRO A O 1
ATOM 3371 N N . ARG A 1 433 ? 6.012 15.933 -21.132 1.00 46.81 433 ARG A N 1
ATOM 3372 C CA . ARG A 1 433 ? 5.228 17.040 -20.538 1.00 46.81 433 ARG A CA 1
ATOM 3373 C C . ARG A 1 433 ? 3.840 17.235 -21.161 1.00 46.81 433 ARG A C 1
ATOM 3375 O O . ARG A 1 433 ? 3.092 18.107 -20.730 1.00 46.81 433 ARG A O 1
ATOM 3382 N N . GLY A 1 434 ? 3.498 16.446 -22.174 1.00 46.66 434 GLY A N 1
ATOM 3383 C CA . GLY A 1 434 ? 2.230 16.517 -22.892 1.00 46.66 434 GLY A CA 1
ATOM 3384 C C . GLY A 1 434 ? 1.878 15.152 -23.462 1.00 46.66 434 GLY A C 1
ATOM 3385 O O . GLY A 1 434 ? 2.289 14.828 -24.568 1.00 46.66 434 GLY A O 1
ATOM 3386 N N . GLY A 1 435 ? 1.147 14.372 -22.674 1.00 43.25 435 GLY A N 1
ATOM 3387 C CA . GLY A 1 435 ? 0.573 13.078 -23.026 1.00 43.25 435 GLY A CA 1
ATOM 3388 C C . GLY A 1 435 ? -0.566 12.773 -22.054 1.00 43.25 435 GLY A C 1
ATOM 3389 O O . GLY A 1 435 ? -0.568 13.265 -20.920 1.00 43.25 435 GLY A O 1
ATOM 3390 N N . SER A 1 436 ? -1.567 12.034 -22.516 1.00 43.34 436 SER A N 1
ATOM 3391 C CA . SER A 1 436 ? -2.622 11.460 -21.680 1.00 43.34 436 SER A CA 1
ATOM 3392 C C . SER A 1 436 ? -2.024 10.541 -20.604 1.00 43.34 436 SER A C 1
ATOM 3394 O O . SER A 1 436 ? -0.913 10.043 -20.757 1.00 43.34 436 SER A O 1
ATOM 3396 N N . GLU A 1 437 ? -2.732 10.311 -19.492 1.00 48.03 437 GLU A N 1
ATOM 3397 C CA . GLU A 1 437 ? -2.202 9.460 -18.408 1.00 48.03 437 GLU A CA 1
ATOM 3398 C C . GLU A 1 437 ? -1.876 8.025 -18.859 1.00 48.03 437 GLU A C 1
ATOM 3400 O O . GLU A 1 437 ? -1.006 7.393 -18.271 1.00 48.03 437 GLU A O 1
ATOM 3405 N N . GLU A 1 438 ? -2.508 7.533 -19.928 1.00 40.66 438 GLU A N 1
ATOM 3406 C CA . GLU A 1 438 ? -2.162 6.248 -20.552 1.00 40.66 438 GLU A CA 1
ATOM 3407 C C . GLU A 1 438 ? -0.779 6.293 -21.223 1.00 40.66 438 GLU A C 1
ATOM 3409 O O . GLU A 1 438 ? 0.000 5.365 -21.055 1.00 40.66 438 GLU A O 1
ATOM 3414 N N . GLU A 1 439 ? -0.414 7.401 -21.877 1.00 35.41 439 GLU A N 1
ATOM 3415 C CA . GLU A 1 439 ? 0.918 7.598 -22.481 1.00 35.41 439 GLU A CA 1
ATOM 3416 C C . GLU A 1 439 ? 2.020 7.821 -21.431 1.00 35.41 439 GLU A C 1
ATOM 3418 O O . GLU A 1 439 ? 3.201 7.616 -21.709 1.00 35.41 439 GLU A O 1
ATOM 3423 N N . LYS A 1 440 ? 1.639 8.248 -20.220 1.00 41.09 440 LYS A N 1
ATOM 3424 C CA . LYS A 1 440 ? 2.540 8.436 -19.073 1.00 41.09 440 LYS A CA 1
ATOM 3425 C C . LYS A 1 440 ? 2.765 7.163 -18.250 1.00 41.09 440 LYS A C 1
ATOM 3427 O O . LYS A 1 440 ? 3.724 7.126 -17.489 1.00 41.09 440 LYS A O 1
ATOM 3432 N N . ALA A 1 441 ? 1.893 6.160 -18.371 1.00 38.72 441 ALA A N 1
ATOM 3433 C CA . ALA A 1 441 ? 1.991 4.891 -17.643 1.00 38.72 441 ALA A CA 1
ATOM 3434 C C . ALA A 1 441 ? 2.973 3.887 -18.282 1.00 38.72 441 ALA A C 1
ATOM 3436 O O . ALA A 1 441 ? 3.348 2.915 -17.631 1.00 38.72 441 ALA A O 1
ATOM 3437 N N . ASP A 1 442 ? 3.372 4.133 -19.534 1.00 34.34 442 ASP A N 1
ATOM 3438 C CA . ASP A 1 442 ? 4.311 3.310 -20.310 1.00 34.34 442 ASP A CA 1
ATOM 3439 C C . ASP A 1 442 ? 5.784 3.779 -20.188 1.00 34.34 442 ASP A C 1
ATOM 3441 O O . ASP A 1 442 ? 6.675 3.179 -20.793 1.00 34.34 442 ASP A O 1
ATOM 3445 N N . TRP A 1 443 ? 6.038 4.842 -19.413 1.00 31.05 443 TRP A N 1
ATOM 3446 C CA . TRP A 1 443 ? 7.364 5.308 -18.972 1.00 31.05 443 TRP A CA 1
ATOM 3447 C C . TRP A 1 443 ? 7.603 4.902 -17.521 1.00 31.05 443 TRP A C 1
ATOM 3449 O O . TRP A 1 443 ? 8.743 4.477 -17.217 1.00 31.05 443 TRP A O 1
#

Organism: Magnaporthiopsis poae (strain ATCC 64411 / 73-15) (NCBI:txid644358)